Protein 3BTP (pdb70)

Nearest PDB structures (foldseek):
  3btp-assembly1_A  TM=1.003E+00  e=3.698E-84  unclassified
  4blf-assembly1_A  TM=9.423E-01  e=2.309E-45  Agrobacterium tumefaciens
  8d8k-assembly1_O  TM=4.095E-01  e=4.009E+00  Saccharomyces cerevisiae
  1dlp-assembly1_A  TM=2.973E-01  e=8.754E+00  Hyacinthoides hispanica

Sequence (414 aa):
RRTDEYILVRQTGQDKFAGTTKCNLDHLPTKAEFNASCRLYRDGVGNYYPPPLAFERIDLPEQLAAQLLEPREQSKQCFQYKLEVWNRAHAEMGITGTDIFYQTDKNIKLDRNYKLRPEDRYIQTEKYGRREIQKRYEHQFQAGSLLPDILIKTPQNDIHFSYRFAGDAYANKRFEEFERAIKTKYGSDTEIKLKSKSGIMHDSKYLESWERGSADIRFAEFAGENRAQFPAATVNMGRQPMTRDRHVSVDYLLQNLPNSPWTQALKEGKLWDRVQVLARDGNRYMSPSRLEYSDPEHFTQLMDQVGLPVSMGRQSHAFDRQAAVIVADGPNLREVPDLSPEKLSQKDVLIADRNEKGQRTGTYTNVVEYERLMMMKLPSDAAQLLAHHQSNGFTSLDLEMIELENFVLHCPLPE

GO terms:
  GO:0003677 DNA binding (F, TAS)
  GO:0009294 DNA-mediated transformation (P, IDA)
  GO:0005515 protein binding (F, IPI)
  GO:0042802 identical protein binding (F, IPI)

Organism: Agrobacterium fabrum (strain C58 / ATCC 33970) (NCBI:txid176299)

Structure (mmCIF, N/CA/C/O backbone):
data_3BTP
#
_entry.id   3BTP
#
_cell.length_a   51.020
_cell.length_b   96.271
_cell.length_c   112.483
_cell.angle_alpha   90.00
_cell.angle_beta   90.00
_cell.angle_gamma   90.00
#
_symmetry.space_group_name_H-M   'P 21 21 21'
#
loop_
_entity.id
_entity.type
_entity.pdbx_description
1 polymer 'Single-strand DNA-binding protein'
2 polymer 'Protein virE1'
3 non-polymer 'AMMONIUM ION'
4 non-polymer DI(HYDROXYETHYL)ETHER
5 water water
#
loop_
_atom_site.group_PDB
_atom_site.id
_atom_site.type_symbol
_atom_site.label_atom_id
_atom_site.label_alt_id
_atom_site.label_comp_id
_atom_site.label_asym_id
_atom_site.label_entity_id
_atom_site.label_seq_id
_atom_site.pdbx_PDB_ins_code
_atom_site.Cartn_x
_atom_site.Cartn_y
_atom_site.Cartn_z
_atom_site.occupancy
_atom_site.B_iso_or_equiv
_atom_site.auth_seq_id
_atom_site.auth_comp_id
_atom_site.auth_asym_id
_atom_site.auth_atom_id
_atom_site.pdbx_PDB_model_num
ATOM 1 N N . ARG A 1 112 ? 39.061 114.006 31.752 1.00 46.62 112 ARG A N 1
ATOM 2 C CA . ARG A 1 112 ? 40.549 113.873 31.582 1.00 44.47 112 ARG A CA 1
ATOM 3 C C . ARG A 1 112 ? 41.205 112.761 32.422 1.00 42.29 112 ARG A C 1
ATOM 4 O O . ARG A 1 112 ? 40.880 112.559 33.594 1.00 42.07 112 ARG A O 1
ATOM 12 N N . ARG A 1 113 ? 42.096 112.002 31.778 1.00 39.23 113 ARG A N 1
ATOM 13 C CA . ARG A 1 113 ? 42.846 110.955 32.449 1.00 35.08 113 ARG A CA 1
ATOM 14 C C . ARG A 1 113 ? 43.866 111.575 33.351 1.00 32.69 113 ARG A C 1
ATOM 15 O O . ARG A 1 113 ? 44.524 112.555 32.991 1.00 31.71 113 ARG A O 1
ATOM 23 N N . THR A 1 114 ? 44.010 110.983 34.521 1.00 30.62 114 THR A N 1
ATOM 24 C CA . THR A 1 114 ? 45.031 111.382 35.493 1.00 30.38 114 THR A CA 1
ATOM 25 C C . THR A 1 114 ? 46.502 111.090 35.065 1.00 28.46 114 THR A C 1
ATOM 26 O O . THR A 1 114 ? 47.418 111.663 35.603 1.00 27.74 114 THR A O 1
ATOM 30 N N . ASP A 1 115 ? 46.689 110.221 34.076 1.00 27.29 115 ASP A N 1
ATOM 31 C CA . ASP A 1 115 ? 47.982 109.801 33.571 1.00 26.48 115 ASP A CA 1
ATOM 32 C C . ASP A 1 115 ? 48.207 110.197 32.106 1.00 26.04 115 ASP A C 1
ATOM 33 O O . ASP A 1 115 ? 48.982 109.570 31.395 1.00 25.76 115 ASP A O 1
ATOM 38 N N . GLU A 1 116 ? 47.542 111.254 31.659 1.00 26.33 116 GLU A N 1
ATOM 39 C CA . GLU A 1 116 ? 47.578 111.704 30.255 1.00 24.95 116 GLU A CA 1
ATOM 40 C C . GLU A 1 116 ? 48.966 112.295 29.852 1.00 24.03 116 GLU A C 1
ATOM 41 O O . GLU A 1 116 ? 49.254 112.480 28.656 1.00 20.56 116 GLU A O 1
ATOM 47 N N . TYR A 1 117 ? 49.786 112.652 30.875 1.00 23.57 117 TYR A N 1
ATOM 48 C CA . TYR A 1 117 ? 51.205 112.886 30.665 1.00 23.47 117 TYR A CA 1
ATOM 49 C C . TYR A 1 117 ? 52.057 112.422 31.843 1.00 22.63 117 TYR A C 1
ATOM 50 O O . TYR A 1 117 ? 51.563 112.245 32.986 1.00 22.08 117 TYR A O 1
ATOM 59 N N . ILE A 1 118 ? 53.324 112.175 31.514 1.00 21.33 118 ILE A N 1
ATOM 60 C CA . ILE A 1 118 ? 54.368 111.883 32.450 1.00 21.14 118 ILE A CA 1
ATOM 61 C C . ILE A 1 118 ? 55.522 112.889 32.187 1.00 23.30 118 ILE A C 1
ATOM 62 O O . ILE A 1 118 ? 55.892 113.128 31.036 1.00 23.62 118 ILE A O 1
ATOM 67 N N . LEU A 1 119 ? 56.090 113.459 33.254 1.00 24.14 119 LEU A N 1
ATOM 68 C CA . LEU A 1 119 ? 57.260 114.342 33.146 1.00 24.79 119 LEU A CA 1
ATOM 69 C C . LEU A 1 119 ? 58.499 113.568 33.488 1.00 23.67 119 LEU A C 1
ATOM 70 O O . LEU A 1 119 ? 58.596 113.011 34.594 1.00 22.84 119 LEU A O 1
ATOM 75 N N . VAL A 1 120 ? 59.431 113.475 32.540 1.00 23.63 120 VAL A N 1
ATOM 76 C CA . VAL A 1 120 ? 60.658 112.713 32.812 1.00 24.57 120 VAL A CA 1
ATOM 77 C C . VAL A 1 120 ? 61.833 113.658 33.014 1.00 25.99 120 VAL A C 1
ATOM 78 O O . VAL A 1 120 ? 61.971 114.646 32.305 1.00 25.48 120 VAL A O 1
ATOM 82 N N . ARG A 1 121 ? 62.691 113.316 33.968 1.00 28.18 121 ARG A N 1
ATOM 83 C CA . ARG A 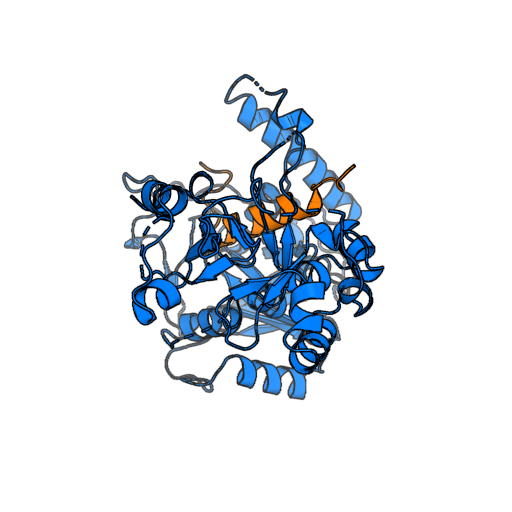1 121 ? 63.913 114.093 34.220 1.00 30.64 121 ARG A CA 1
ATOM 84 C C . ARG A 1 121 ? 65.137 113.220 34.352 1.00 31.20 121 ARG A C 1
ATOM 85 O O . ARG A 1 121 ? 65.041 112.053 34.736 1.00 32.22 121 ARG A O 1
ATOM 93 N N . GLN A 1 122 ? 66.281 113.774 33.976 1.00 33.12 122 GLN A N 1
ATOM 94 C CA . GLN A 1 122 ? 67.589 113.115 34.161 1.00 35.75 122 GLN A CA 1
ATOM 95 C C . GLN A 1 122 ? 68.110 113.332 35.596 1.00 36.52 122 GLN A C 1
ATOM 96 O O . GLN A 1 122 ? 68.151 114.441 36.099 1.00 35.67 122 GLN A O 1
ATOM 102 N N . THR A 1 123 ? 68.505 112.274 36.272 1.00 39.01 123 THR A N 1
ATOM 103 C CA . THR A 1 123 ? 69.014 112.473 37.641 1.00 40.76 123 THR A CA 1
ATOM 104 C C . THR A 1 123 ? 70.382 111.836 37.817 1.00 41.83 123 THR A C 1
ATOM 105 O O . THR A 1 123 ? 70.769 111.571 38.933 1.00 43.55 123 THR A O 1
ATOM 109 N N . GLY A 1 124 ? 71.109 111.545 36.740 1.00 43.24 124 GLY A N 1
ATOM 110 C CA . GLY A 1 124 ? 72.298 110.683 36.867 1.00 44.35 124 GLY A CA 1
ATOM 111 C C . GLY A 1 124 ? 72.854 110.251 35.537 1.00 45.21 124 GLY A C 1
ATOM 112 O O . GLY A 1 124 ? 72.241 110.507 34.525 1.00 46.20 124 GLY A O 1
ATOM 113 N N . GLN A 1 125 ? 74.035 109.632 35.519 1.00 45.64 125 GLN A N 1
ATOM 114 C CA . GLN A 1 125 ? 74.514 108.996 34.303 1.00 45.13 125 GLN A CA 1
ATOM 115 C C . GLN A 1 125 ? 73.554 107.827 34.040 1.00 44.08 125 GLN A C 1
ATOM 116 O O . GLN A 1 125 ? 73.433 106.899 34.850 1.00 43.93 125 GLN A O 1
ATOM 122 N N . ASP A 1 126 ? 72.862 107.896 32.915 1.00 43.37 126 ASP A N 1
ATOM 123 C CA . ASP A 1 126 ? 71.877 106.874 32.546 1.00 42.99 126 ASP A CA 1
ATOM 124 C C . ASP A 1 126 ? 70.796 106.634 33.619 1.00 40.36 126 ASP A C 1
ATOM 125 O O . ASP A 1 126 ? 70.297 105.508 33.766 1.00 39.16 126 ASP A O 1
ATOM 130 N N . LYS A 1 127 ? 70.475 107.679 34.385 1.00 37.72 127 LYS A N 1
ATOM 131 C CA . LYS A 1 127 ? 69.447 107.559 35.418 1.00 37.35 127 LYS A CA 1
ATOM 132 C C . LYS A 1 127 ? 68.363 108.614 35.194 1.00 34.15 127 LYS A C 1
ATOM 133 O O . LYS A 1 127 ? 68.657 109.728 34.842 1.00 32.88 127 LYS A O 1
ATOM 139 N N . PHE A 1 128 ? 67.108 108.218 35.391 1.00 32.35 128 PHE A N 1
ATOM 140 C CA . PHE A 1 128 ? 65.942 109.043 35.087 1.00 30.83 128 PHE A CA 1
ATOM 141 C C . PHE A 1 128 ? 64.907 108.864 36.160 1.00 29.95 128 PHE A C 1
ATOM 142 O O . PHE A 1 128 ? 64.872 107.837 36.817 1.00 28.05 128 PHE A O 1
ATOM 150 N N . ALA A 1 129 ? 64.041 109.864 36.306 1.00 28.99 129 ALA A N 1
ATOM 151 C CA . ALA A 1 129 ? 62.895 109.754 37.179 1.00 28.28 129 ALA A CA 1
ATOM 152 C C . ALA A 1 129 ? 61.704 110.346 36.440 1.00 28.40 129 ALA A C 1
ATOM 153 O O . ALA A 1 129 ? 61.852 111.308 35.679 1.00 26.89 129 ALA A O 1
ATOM 155 N N . GLY A 1 130 ? 60.527 109.766 36.667 1.00 28.40 130 GLY A N 1
ATOM 156 C CA . GLY A 1 130 ? 59.304 110.276 36.025 1.00 27.96 130 GLY A CA 1
ATOM 157 C C . GLY A 1 130 ? 58.278 110.588 37.079 1.00 27.19 130 GLY A C 1
ATOM 158 O O . GLY A 1 130 ? 58.206 109.924 38.082 1.00 25.63 130 GLY A O 1
ATOM 159 N N . THR A 1 131 ? 57.475 111.609 36.840 1.00 27.54 131 THR A N 1
ATOM 160 C CA . THR A 1 131 ? 56.240 111.770 37.608 1.00 27.88 131 THR A CA 1
ATOM 161 C C . THR A 1 131 ? 54.997 111.972 36.758 1.00 26.23 131 THR A C 1
ATOM 162 O O . THR A 1 131 ? 54.959 112.758 35.834 1.00 25.12 131 THR A O 1
ATOM 166 N N . THR A 1 132 ? 54.011 111.149 37.041 1.00 26.17 132 THR A N 1
ATOM 167 C CA . THR A 1 132 ? 52.758 111.235 36.321 1.00 26.93 132 THR A CA 1
ATOM 168 C C . THR A 1 132 ? 52.042 112.516 36.686 1.00 27.38 132 THR A C 1
ATOM 169 O O . THR A 1 132 ? 52.109 112.952 37.852 1.00 28.44 132 THR A O 1
ATOM 173 N N . LYS A 1 133 ? 51.328 113.090 35.740 1.00 27.14 133 LYS A N 1
ATOM 174 C CA . LYS A 1 133 ? 50.603 114.319 35.992 1.00 28.66 133 LYS A CA 1
ATOM 175 C C . LYS A 1 133 ? 49.886 114.355 37.369 1.00 30.86 133 LYS A C 1
ATOM 176 O O . LYS A 1 133 ? 50.085 115.307 38.142 1.00 32.06 133 LYS A O 1
ATOM 182 N N . CYS A 1 134 ? 49.090 113.329 37.689 1.00 31.32 134 CYS A N 1
ATOM 183 C CA . CYS A 1 134 ? 48.301 113.323 38.959 1.00 33.25 134 CYS A CA 1
ATOM 184 C C . CYS A 1 134 ? 49.137 113.256 40.259 1.00 32.81 134 CYS A C 1
ATOM 185 O O . CYS A 1 134 ? 48.566 113.454 41.337 1.00 33.02 134 CYS A O 1
ATOM 188 N N . ASN A 1 135 ? 50.432 112.901 40.165 1.00 31.45 135 ASN A N 1
ATOM 189 C CA . ASN A 1 135 ? 51.341 112.789 41.328 1.00 30.54 135 ASN A CA 1
ATOM 190 C C . ASN A 1 135 ? 52.197 114.045 41.535 1.00 30.31 135 ASN A C 1
ATOM 191 O O . ASN A 1 135 ? 52.903 114.137 42.526 1.00 30.29 135 ASN A O 1
ATOM 196 N N . LEU A 1 136 ? 52.171 114.989 40.599 1.00 29.22 136 LEU A N 1
ATOM 197 C CA . LEU A 1 136 ? 52.959 116.214 40.776 1.00 30.85 136 LEU A CA 1
ATOM 198 C C . LEU A 1 136 ? 52.574 117.005 42.041 1.00 31.65 136 LEU A C 1
ATOM 199 O O . LEU A 1 136 ? 51.422 117.360 42.203 1.00 29.20 136 LEU A O 1
ATOM 204 N N . ASP A 1 137 ? 53.568 117.297 42.899 1.00 33.57 137 ASP A N 1
ATOM 205 C CA . ASP A 1 137 ? 53.312 118.043 44.160 1.00 34.55 137 ASP A CA 1
ATOM 206 C C . ASP A 1 137 ? 53.241 119.543 43.963 1.00 34.58 137 ASP A C 1
ATOM 207 O O . ASP A 1 137 ? 52.994 120.272 44.915 1.00 36.67 137 ASP A O 1
ATOM 212 N N . HIS A 1 138 ? 53.402 120.018 42.732 1.00 32.98 138 HIS A N 1
ATOM 213 C CA . HIS A 1 138 ? 53.413 121.459 42.496 1.00 31.85 138 HIS A CA 1
ATOM 214 C C . HIS A 1 138 ? 53.029 121.649 41.041 1.00 32.78 138 HIS A C 1
ATOM 215 O O . HIS A 1 138 ? 52.988 120.672 40.242 1.00 32.67 138 HIS A O 1
ATOM 222 N N . LEU A 1 139 ? 52.819 122.908 40.697 1.00 32.17 139 LEU A N 1
ATOM 223 C CA . LEU A 1 139 ? 52.432 123.286 39.399 1.00 34.04 139 LEU A CA 1
ATOM 224 C C . LEU A 1 139 ? 53.709 123.662 38.628 1.00 34.08 139 LEU A C 1
ATOM 225 O O . LEU A 1 139 ? 54.289 124.705 38.873 1.00 33.48 139 LEU A O 1
ATOM 230 N N . PRO A 1 140 ? 54.171 122.779 37.686 1.00 33.40 140 PRO A N 1
ATOM 231 C CA . PRO A 1 140 ? 55.518 123.047 37.126 1.00 31.75 140 PRO A CA 1
ATOM 232 C C . PRO A 1 140 ? 55.504 124.361 36.337 1.00 30.20 140 PRO A C 1
ATOM 233 O O . PRO A 1 140 ? 54.493 124.717 35.819 1.00 28.56 140 PRO A O 1
ATOM 237 N N . THR A 1 141 ? 56.608 125.093 36.342 1.00 30.37 141 THR A N 1
ATOM 238 C CA . THR A 1 141 ? 56.726 126.330 35.562 1.00 31.22 141 THR A CA 1
ATOM 239 C C . THR A 1 141 ? 56.992 125.956 34.118 1.00 31.62 141 THR A C 1
ATOM 240 O O . THR A 1 141 ? 57.191 124.754 33.793 1.00 31.11 141 THR A O 1
ATOM 244 N N . LYS A 1 142 ? 57.062 126.969 33.263 1.00 32.66 142 LYS A N 1
ATOM 245 C CA . LYS A 1 142 ? 57.143 126.743 31.814 1.00 34.26 142 LYS A CA 1
ATOM 246 C C . LYS A 1 142 ? 58.522 126.197 31.555 1.00 33.93 142 LYS A C 1
ATOM 247 O O . LYS A 1 142 ? 58.677 125.288 30.718 1.00 34.06 142 LYS A O 1
ATOM 253 N N . ALA A 1 143 ? 59.486 126.654 32.372 1.00 31.95 143 ALA A N 1
ATOM 254 C CA . ALA A 1 143 ? 60.878 126.181 32.313 1.00 30.91 143 ALA A CA 1
ATOM 255 C C . ALA A 1 143 ? 61.009 124.673 32.639 1.00 30.15 143 ALA A C 1
ATOM 256 O O . ALA A 1 143 ? 61.710 123.910 31.951 1.00 28.21 143 ALA A O 1
ATOM 258 N N . GLU A 1 144 ? 60.398 124.285 33.754 1.00 29.10 144 GLU A N 1
ATOM 259 C CA . GLU A 1 144 ? 60.349 122.889 34.123 1.00 28.85 144 GLU A CA 1
ATOM 260 C C . GLU A 1 144 ? 59.691 122.005 33.013 1.00 26.79 144 GLU A C 1
ATOM 261 O O . GLU A 1 144 ? 60.272 121.010 32.556 1.00 27.26 144 GLU A O 1
ATOM 267 N N . PHE A 1 145 ? 58.511 122.405 32.562 1.00 26.11 145 PHE A N 1
ATOM 268 C CA . PHE A 1 145 ? 57.838 121.780 31.383 1.00 25.41 145 PHE A CA 1
ATOM 269 C C . PHE A 1 145 ? 58.770 121.681 30.176 1.00 25.40 145 PHE A C 1
ATOM 270 O O . PHE A 1 145 ? 58.897 120.601 29.591 1.00 26.11 145 PHE A O 1
ATOM 278 N N . ASN A 1 146 ? 59.426 122.783 29.786 1.00 26.31 146 ASN A N 1
ATOM 279 C CA . ASN A 1 146 ? 60.350 122.792 28.645 1.00 24.85 146 ASN A CA 1
ATOM 280 C C . ASN A 1 146 ? 61.689 122.109 28.795 1.00 26.38 146 ASN A C 1
ATOM 281 O O . ASN A 1 146 ? 62.382 121.893 27.778 1.00 27.70 146 ASN A O 1
ATOM 286 N N . ALA A 1 147 ? 62.078 121.774 30.022 1.00 26.38 147 ALA A N 1
ATOM 287 C CA . ALA A 1 147 ? 63.362 121.106 30.344 1.00 26.18 147 ALA A CA 1
ATOM 288 C C . ALA A 1 147 ? 63.186 119.620 30.510 1.00 26.49 147 ALA A C 1
ATOM 289 O O . ALA A 1 147 ? 64.164 118.870 30.429 1.00 26.78 147 ALA A O 1
ATOM 291 N N . SER A 1 148 ? 61.953 119.204 30.845 1.00 26.13 148 SER A N 1
ATOM 292 C CA . SER A 1 148 ? 61.590 117.773 30.944 1.00 25.48 148 SER A CA 1
ATOM 293 C C . SER A 1 148 ? 61.453 117.137 29.567 1.00 25.56 148 SER A C 1
ATOM 294 O O . SER A 1 148 ? 61.114 117.827 28.587 1.00 24.39 148 SER A O 1
ATOM 297 N N . CYS A 1 149 ? 61.661 115.812 29.521 1.00 24.99 149 CYS A N 1
ATOM 298 C CA . CYS A 1 149 ? 61.009 114.988 28.499 1.00 24.93 149 CYS A CA 1
ATOM 299 C C . CYS A 1 149 ? 59.484 114.762 28.825 1.00 24.42 149 CYS A C 1
ATOM 300 O O . CYS A 1 149 ? 59.135 114.037 29.759 1.00 24.97 149 CYS A O 1
ATOM 303 N N . ARG A 1 150 ? 58.588 115.401 28.067 1.00 23.64 150 ARG A N 1
ATOM 304 C CA . ARG A 1 150 ? 57.146 115.256 28.296 1.00 22.08 150 ARG A CA 1
ATOM 305 C C . ARG A 1 150 ? 56.537 114.070 27.498 1.00 21.48 150 ARG A C 1
ATOM 306 O O . ARG A 1 150 ? 56.615 114.016 26.262 1.00 21.31 150 ARG A O 1
ATOM 314 N N . LEU A 1 151 ? 55.916 113.132 28.190 1.00 20.86 151 LEU A N 1
ATOM 315 C CA . LEU A 1 151 ? 55.375 111.955 27.504 1.00 20.40 151 LEU A CA 1
ATOM 316 C C . LEU A 1 151 ? 53.841 112.075 27.488 1.00 20.75 151 LEU A C 1
ATOM 317 O O . LEU A 1 151 ? 53.283 112.270 28.534 1.00 18.82 151 LEU A O 1
ATOM 322 N N . TYR A 1 152 ? 53.204 112.069 26.289 1.00 20.39 152 TYR A N 1
ATOM 323 C CA . TYR A 1 152 ? 51.727 112.198 26.152 1.00 20.32 152 TYR A CA 1
ATOM 324 C C . TYR A 1 152 ? 51.083 110.813 25.880 1.00 19.54 152 TYR A C 1
ATOM 325 O O . TYR A 1 152 ? 51.522 110.113 24.971 1.00 19.01 152 TYR A O 1
ATOM 334 N N . ARG A 1 153 ? 50.084 110.435 26.652 1.00 18.51 153 ARG A N 1
ATOM 335 C CA . ARG A 1 153 ? 49.403 109.145 26.508 1.00 20.11 153 ARG A CA 1
ATOM 336 C C . ARG A 1 153 ? 48.504 109.243 25.255 1.00 21.64 153 ARG A C 1
ATOM 337 O O . ARG A 1 153 ? 47.823 110.247 25.076 1.00 21.73 153 ARG A O 1
ATOM 345 N N . ASP A 1 154 ? 48.541 108.251 24.354 1.00 23.19 154 ASP A N 1
ATOM 346 C CA . ASP A 1 154 ? 47.635 108.233 23.198 1.00 22.86 154 ASP A CA 1
ATOM 347 C C . ASP A 1 154 ? 46.404 107.396 23.551 1.00 23.15 154 ASP A C 1
ATOM 348 O O . ASP A 1 154 ? 46.234 107.040 24.715 1.00 22.19 154 ASP A O 1
ATOM 353 N N . GLY A 1 155 ? 45.583 107.036 22.546 1.00 22.89 155 GLY A N 1
ATOM 354 C CA . GLY A 1 155 ? 44.341 106.333 22.832 1.00 22.74 155 GLY A CA 1
ATOM 355 C C . GLY A 1 155 ? 44.438 104.909 23.346 1.00 23.22 155 GLY A C 1
ATOM 356 O O . GLY A 1 155 ? 43.492 104.420 23.941 1.00 23.38 155 GLY A O 1
ATOM 357 N N . VAL A 1 156 ? 45.571 104.256 23.141 1.00 23.26 156 VAL A N 1
ATOM 358 C CA . VAL A 1 156 ? 45.847 102.904 23.659 1.00 23.79 156 VAL A CA 1
ATOM 359 C C . VAL A 1 156 ? 46.886 102.866 24.814 1.00 24.47 156 VAL A C 1
ATOM 360 O O . VAL A 1 156 ? 47.259 101.785 25.275 1.00 25.42 156 VAL A O 1
ATOM 364 N N . GLY A 1 157 ? 47.367 104.009 25.307 1.00 22.31 157 GLY A N 1
ATOM 365 C CA . GLY A 1 157 ? 48.324 103.930 26.417 1.00 20.94 157 GLY A CA 1
ATOM 366 C C . GLY A 1 157 ? 49.796 103.844 26.008 1.00 20.07 157 GLY A C 1
ATOM 367 O O . GLY A 1 157 ? 50.638 103.544 26.827 1.00 19.37 157 GLY A O 1
ATOM 368 N N . ASN A 1 158 ? 50.082 104.079 24.721 1.00 20.24 158 ASN A N 1
ATOM 369 C CA . ASN A 1 158 ? 51.444 104.426 24.237 1.00 20.15 158 ASN A CA 1
ATOM 370 C C . ASN A 1 158 ? 51.735 105.842 24.684 1.00 19.74 158 ASN A C 1
ATOM 371 O O . ASN A 1 158 ? 50.797 106.650 24.822 1.00 21.11 158 ASN A O 1
ATOM 376 N N . TYR A 1 159 ? 53.006 106.129 24.922 1.00 17.67 159 TYR A N 1
ATOM 377 C CA . TYR A 1 159 ? 53.448 107.451 25.355 1.00 16.11 159 TYR A CA 1
ATOM 378 C C . TYR A 1 159 ? 54.442 108.042 24.332 1.00 17.49 159 TYR A C 1
ATOM 379 O O . TYR A 1 159 ? 55.494 107.444 23.995 1.00 17.22 159 TYR A O 1
ATOM 388 N N . TYR A 1 160 ? 54.107 109.228 23.861 1.00 18.21 160 TYR A N 1
ATOM 389 C CA . TYR A 1 160 ? 54.869 109.936 22.811 1.00 19.13 160 TYR A CA 1
ATOM 390 C C . TYR A 1 160 ? 55.563 111.119 23.403 1.00 19.59 160 TYR A C 1
ATOM 391 O O . TYR A 1 160 ? 54.942 111.889 24.130 1.00 18.69 160 TYR A O 1
ATOM 400 N N . PRO A 1 161 ? 56.858 111.286 23.040 1.00 21.43 161 PRO A N 1
ATOM 401 C CA . PRO A 1 161 ? 57.603 112.500 23.394 1.00 20.85 161 PRO A CA 1
ATOM 402 C C . PRO A 1 161 ? 57.219 113.535 22.372 1.00 20.80 161 PRO A C 1
ATOM 403 O O . PRO A 1 161 ? 56.605 113.177 21.375 1.00 23.11 161 PRO A O 1
ATOM 407 N N . PRO A 1 162 ? 57.557 114.824 22.608 1.00 20.63 162 PRO A N 1
ATOM 408 C CA . PRO A 1 162 ? 56.925 115.957 21.956 1.00 20.18 162 PRO A CA 1
ATOM 409 C C . PRO A 1 162 ? 56.980 116.053 20.424 1.00 19.97 162 PRO A C 1
ATOM 410 O O . PRO A 1 162 ? 55.944 116.331 19.867 1.00 19.34 162 PRO A O 1
ATOM 414 N N . PRO A 1 163 ? 58.196 115.896 19.781 1.00 20.03 163 PRO A N 1
ATOM 415 C CA . PRO A 1 163 ? 58.298 116.068 18.304 1.00 19.73 163 PRO A CA 1
ATOM 416 C C . PRO A 1 163 ? 57.453 115.014 17.587 1.00 19.87 163 PRO A C 1
ATOM 417 O O . PRO A 1 163 ? 56.864 115.311 16.550 1.00 19.69 163 PRO A O 1
ATOM 421 N N . LEU A 1 164 ? 57.332 113.819 18.199 1.00 19.91 164 LEU A N 1
ATOM 422 C CA . LEU A 1 164 ? 56.462 112.755 17.695 1.00 19.01 164 LEU A CA 1
ATOM 423 C C . LEU A 1 164 ? 54.997 112.905 18.038 1.00 19.18 164 LEU A C 1
ATOM 424 O O . LEU A 1 164 ? 54.192 112.619 17.232 1.00 20.84 164 LEU A O 1
ATOM 429 N N . ALA A 1 165 ? 54.647 113.303 19.259 1.00 19.23 165 ALA A N 1
ATOM 430 C CA . ALA A 1 165 ? 53.275 113.614 19.566 1.00 19.52 165 ALA A CA 1
ATOM 431 C C . ALA A 1 165 ? 52.703 114.657 18.637 1.00 18.72 165 ALA A C 1
ATOM 432 O O . ALA A 1 165 ? 51.547 114.555 18.225 1.00 19.31 165 ALA A O 1
ATOM 434 N N . PHE A 1 166 ? 53.490 115.700 18.343 1.00 19.84 166 PHE A N 1
ATOM 435 C CA . PHE A 1 166 ? 53.073 116.754 17.423 1.00 18.97 166 PHE A CA 1
ATOM 436 C C . PHE A 1 166 ? 52.763 116.202 16.016 1.00 21.27 166 PHE A C 1
ATOM 437 O O . PHE A 1 166 ? 51.686 116.445 15.457 1.00 21.78 166 PHE A O 1
ATOM 445 N N . GLU A 1 167 ? 53.716 115.486 15.417 1.00 21.57 167 GLU A N 1
ATOM 446 C CA . GLU A 1 167 ? 53.507 114.949 14.052 1.00 23.77 167 GLU A CA 1
ATOM 447 C C . GLU A 1 167 ? 52.415 113.882 13.999 1.00 24.17 167 GLU A C 1
ATOM 448 O O . GLU A 1 167 ? 51.825 113.649 12.935 1.00 26.78 167 GLU A O 1
ATOM 454 N N . ARG A 1 168 ? 52.142 113.237 15.115 1.00 23.59 168 ARG A N 1
ATOM 455 C CA . ARG A 1 168 ? 51.056 112.246 15.178 1.00 24.71 168 ARG A CA 1
ATOM 456 C C . ARG A 1 168 ? 49.659 112.887 15.058 1.00 24.26 168 ARG A C 1
ATOM 457 O O . ARG A 1 168 ? 48.675 112.200 14.759 1.00 24.11 168 ARG A O 1
ATOM 465 N N . ILE A 1 169 ? 49.550 114.199 15.261 1.00 25.20 169 ILE A N 1
ATOM 466 C CA . ILE A 1 169 ? 48.290 114.868 14.920 1.00 23.79 169 ILE A CA 1
ATOM 467 C C . ILE A 1 169 ? 48.040 114.666 13.424 1.00 25.51 169 ILE A C 1
ATOM 468 O O . ILE A 1 169 ? 48.939 114.885 12.571 1.00 26.18 169 ILE A O 1
ATOM 473 N N . ASP A 1 170 ? 46.873 114.164 13.065 1.00 26.91 170 ASP A N 1
ATOM 474 C CA . ASP A 1 170 ? 46.674 113.863 11.639 1.00 31.26 170 ASP A CA 1
ATOM 475 C C . ASP A 1 170 ? 45.872 114.985 10.964 1.00 31.79 170 ASP A C 1
ATOM 476 O O . ASP A 1 170 ? 45.114 115.681 11.618 1.00 30.49 170 ASP A O 1
ATOM 481 N N . LEU A 1 171 ? 46.090 115.184 9.673 1.00 34.06 171 LEU A N 1
ATOM 482 C CA . LEU A 1 171 ? 45.259 116.165 8.966 1.00 38.01 171 LEU A CA 1
ATOM 483 C C . LEU A 1 171 ? 43.972 115.529 8.442 1.00 38.62 171 LEU A C 1
ATOM 484 O O . LEU A 1 171 ? 44.018 114.486 7.768 1.00 37.70 171 LEU A O 1
ATOM 489 N N . PRO A 1 172 ? 42.845 116.182 8.725 1.00 40.46 172 PRO A N 1
ATOM 490 C CA . PRO A 1 172 ? 41.559 115.902 8.106 1.00 42.39 172 PRO A CA 1
ATOM 491 C C . PRO A 1 172 ? 41.677 115.716 6.605 1.00 43.89 172 PRO A C 1
ATOM 492 O O . PRO A 1 172 ? 42.316 116.530 5.912 1.00 42.99 172 PRO A O 1
ATOM 496 N N . GLU A 1 173 ? 41.147 114.569 6.166 1.00 46.79 173 GLU A N 1
ATOM 497 C CA . GLU A 1 173 ? 40.764 114.252 4.777 1.00 50.07 173 GLU A CA 1
ATOM 498 C C . GLU A 1 173 ? 40.418 115.463 3.873 1.00 49.76 173 GLU A C 1
ATOM 499 O O . GLU A 1 173 ? 40.950 115.584 2.786 1.00 49.28 173 GLU A O 1
ATOM 505 N N . GLN A 1 174 ? 39.539 116.340 4.335 1.00 50.64 174 GLN A N 1
ATOM 506 C CA . GLN A 1 174 ? 39.051 117.416 3.488 1.00 52.62 174 GLN A CA 1
ATOM 507 C C . GLN A 1 174 ? 40.127 118.459 3.301 1.00 51.91 174 GLN A C 1
ATOM 508 O O . GLN A 1 174 ? 40.389 118.904 2.179 1.00 51.46 174 GLN A O 1
ATOM 514 N N . LEU A 1 175 ? 40.748 118.820 4.420 1.00 51.70 175 LEU A N 1
ATOM 515 C CA . LEU A 1 175 ? 41.860 119.759 4.456 1.00 51.30 175 LEU A CA 1
ATOM 516 C C . LEU A 1 175 ? 43.011 119.234 3.617 1.00 51.05 175 LEU A C 1
ATOM 517 O O . LEU A 1 175 ? 43.510 119.946 2.759 1.00 51.13 175 LEU A O 1
ATOM 522 N N . ALA A 1 176 ? 43.411 117.984 3.812 1.00 51.35 176 ALA A N 1
ATOM 523 C CA . ALA A 1 176 ? 44.458 117.435 2.961 1.00 52.48 176 ALA A CA 1
ATOM 524 C C . ALA A 1 176 ? 44.151 117.678 1.456 1.00 53.09 176 ALA A C 1
ATOM 525 O O . ALA A 1 176 ? 44.941 118.320 0.772 1.00 52.54 176 ALA A O 1
ATOM 527 N N . ALA A 1 177 ? 42.987 117.210 0.975 1.00 54.16 177 ALA A N 1
ATOM 528 C CA . ALA A 1 177 ? 42.545 117.326 -0.449 1.00 54.96 177 ALA A CA 1
ATOM 529 C C . ALA A 1 177 ? 42.642 118.756 -1.047 1.00 55.81 177 ALA A C 1
ATOM 530 O O . ALA A 1 177 ? 43.234 118.984 -2.114 1.00 55.81 177 ALA A O 1
ATOM 532 N N . GLN A 1 178 ? 42.059 119.688 -0.311 1.00 56.94 178 GLN A N 1
ATOM 533 C CA . GLN A 1 178 ? 42.072 121.150 -0.521 1.00 58.66 178 GLN A CA 1
ATOM 534 C C . GLN A 1 178 ? 43.449 121.813 -0.284 1.00 58.80 178 GLN A C 1
ATOM 535 O O . GLN A 1 178 ? 43.555 122.604 0.629 1.00 60.16 178 GLN A O 1
ATOM 541 N N . LEU A 1 179 ? 44.500 121.523 -1.055 1.00 59.03 179 LEU A N 1
ATOM 542 C CA . LEU A 1 179 ? 45.877 121.782 -0.524 1.00 59.33 179 LEU A CA 1
ATOM 543 C C . LEU A 1 179 ? 46.966 120.967 -1.253 1.00 58.94 179 LEU A C 1
ATOM 544 O O . LEU A 1 179 ? 46.716 119.852 -1.743 1.00 58.98 179 LEU A O 1
ATOM 549 N N . LEU A 1 182 ? 45.977 122.596 -4.305 1.00 66.73 182 LEU A N 1
ATOM 550 C CA . LEU A 1 182 ? 47.295 121.990 -4.130 1.00 66.93 182 LEU A CA 1
ATOM 551 C C . LEU A 1 182 ? 48.325 123.128 -4.348 1.00 66.55 182 LEU A C 1
ATOM 552 O O . LEU A 1 182 ? 47.916 124.142 -4.947 1.00 66.27 182 LEU A O 1
ATOM 557 N N . GLU A 1 183 ? 49.606 122.982 -3.895 1.00 65.13 183 GLU A N 1
ATOM 558 C CA . GLU A 1 183 ? 50.378 124.175 -3.488 1.00 64.37 183 GLU A CA 1
ATOM 559 C C . GLU A 1 183 ? 51.907 124.549 -3.646 1.00 64.13 183 GLU A C 1
ATOM 560 O O . GLU A 1 183 ? 52.133 125.700 -3.976 1.00 64.64 183 GLU A O 1
ATOM 566 N N . PRO A 1 184 ? 52.951 123.741 -3.244 1.00 63.71 184 PRO A N 1
ATOM 567 C CA . PRO A 1 184 ? 53.260 122.737 -2.221 1.00 63.04 184 PRO A CA 1
ATOM 568 C C . PRO A 1 184 ? 53.732 123.589 -1.034 1.00 62.92 184 PRO A C 1
ATOM 569 O O . PRO A 1 184 ? 53.039 124.581 -0.763 1.00 63.31 184 PRO A O 1
ATOM 573 N N . ARG A 1 185 ? 54.845 123.235 -0.352 1.00 61.88 185 ARG A N 1
ATOM 574 C CA . ARG A 1 185 ? 55.516 124.074 0.700 1.00 60.79 185 ARG A CA 1
ATOM 575 C C . ARG A 1 185 ? 54.684 125.035 1.569 1.00 58.94 185 ARG A C 1
ATOM 576 O O . ARG A 1 185 ? 54.981 125.235 2.782 1.00 58.77 185 ARG A O 1
ATOM 584 N N . GLU A 1 186 ? 53.710 125.698 0.945 1.00 56.23 186 GLU A N 1
ATOM 585 C CA . GLU A 1 186 ? 52.594 126.277 1.685 1.00 54.15 186 GLU A CA 1
ATOM 586 C C . GLU A 1 186 ? 51.828 125.096 2.227 1.00 51.46 186 GLU A C 1
ATOM 587 O O . GLU A 1 186 ? 51.040 125.230 3.126 1.00 50.43 186 GLU A O 1
ATOM 593 N N . GLN A 1 187 ? 52.102 123.945 1.636 1.00 49.50 187 GLN A N 1
ATOM 594 C CA . GLN A 1 187 ? 51.543 122.693 2.028 1.00 48.86 187 GLN A CA 1
ATOM 595 C C . GLN A 1 187 ? 52.032 122.358 3.433 1.00 47.52 187 GLN A C 1
ATOM 596 O O . GLN A 1 187 ? 51.198 122.134 4.319 1.00 47.56 187 GLN A O 1
ATOM 602 N N . SER A 1 188 ? 53.362 122.346 3.599 1.00 44.89 188 SER A N 1
ATOM 603 C CA . SER A 1 188 ? 54.033 122.179 4.866 1.00 44.23 188 SER A CA 1
ATOM 604 C C . SER A 1 188 ? 53.621 123.261 5.850 1.00 43.05 188 SER A C 1
ATOM 605 O O . SER A 1 188 ? 53.260 122.948 6.980 1.00 42.16 188 SER A O 1
ATOM 608 N N . LYS A 1 189 ? 53.673 124.524 5.411 1.00 42.31 189 LYS A N 1
ATOM 609 C CA . LYS A 1 189 ? 53.228 125.649 6.243 1.00 41.02 189 LYS A CA 1
ATOM 610 C C . LYS A 1 189 ? 51.843 125.426 6.851 1.00 39.15 189 LYS A C 1
ATOM 611 O O . LYS A 1 189 ? 51.669 1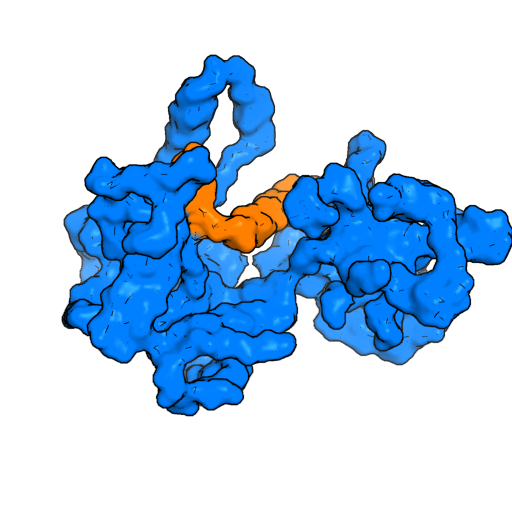25.635 8.040 1.00 39.63 189 LYS A O 1
ATOM 617 N N . GLN A 1 190 ? 50.876 124.993 6.050 1.00 37.78 190 GLN A N 1
ATOM 618 C CA . GLN A 1 190 ? 49.462 124.928 6.487 1.00 37.21 190 GLN A CA 1
ATOM 619 C C . GLN A 1 190 ? 49.204 123.679 7.348 1.00 35.44 190 GLN A C 1
ATOM 620 O O . GLN A 1 190 ? 48.418 123.715 8.311 1.00 34.40 190 GLN A O 1
ATOM 626 N N . CYS A 1 191 ? 49.854 122.583 6.981 1.00 33.76 191 CYS A N 1
ATOM 627 C CA . CYS A 1 191 ? 49.874 121.400 7.837 1.00 34.03 191 CYS A CA 1
ATOM 628 C C . CYS A 1 191 ? 50.396 121.725 9.240 1.00 31.76 191 CYS A C 1
ATOM 629 O O . CYS A 1 191 ? 49.761 121.372 10.227 1.00 30.07 191 CYS A O 1
ATOM 632 N N . PHE A 1 192 ? 51.534 122.424 9.308 1.00 30.96 192 PHE A N 1
ATOM 633 C CA . PHE A 1 192 ? 52.121 122.863 10.582 1.00 31.32 192 PHE A CA 1
ATOM 634 C C . PHE A 1 192 ? 51.171 123.788 11.413 1.00 31.53 192 PHE A C 1
ATOM 635 O O . PHE A 1 192 ? 50.967 123.596 12.642 1.00 30.71 192 PHE A O 1
ATOM 643 N N . GLN A 1 193 ? 50.541 124.737 10.723 1.00 32.01 193 GLN A N 1
ATOM 644 C CA . GLN A 1 193 ? 49.648 125.688 11.363 1.00 34.15 193 GLN A CA 1
ATOM 645 C C . GLN A 1 193 ? 48.448 124.901 11.815 1.00 30.95 193 GLN A C 1
ATOM 646 O O . GLN A 1 193 ? 47.962 125.111 12.916 1.00 31.24 193 GLN A O 1
ATOM 652 N N . TYR A 1 194 ? 47.960 123.982 10.989 1.00 29.96 194 TYR A N 1
ATOM 653 C CA . TYR A 1 194 ? 46.849 123.119 11.466 1.00 29.01 194 TYR A CA 1
ATOM 654 C C . TYR A 1 194 ? 47.200 122.331 12.760 1.00 28.55 194 TYR A C 1
ATOM 655 O O . TYR A 1 194 ? 46.438 122.335 13.745 1.00 29.32 194 TYR A O 1
ATOM 664 N N . LYS A 1 195 ? 48.329 121.600 12.742 1.00 27.52 195 LYS A N 1
ATOM 665 C CA . LYS A 1 195 ? 48.753 120.826 13.951 1.00 26.08 195 LYS A CA 1
ATOM 666 C C . LYS A 1 195 ? 49.082 121.739 15.161 1.00 25.84 195 LYS A C 1
ATOM 667 O O . LYS A 1 195 ? 48.809 121.372 16.305 1.00 26.12 195 LYS A O 1
ATOM 673 N N . LEU A 1 196 ? 49.693 122.910 14.895 1.00 27.23 196 LEU A N 1
ATOM 674 C CA . LEU A 1 196 ? 50.005 123.929 15.945 1.00 27.15 196 LEU A CA 1
ATOM 675 C C . LEU A 1 196 ? 48.763 124.338 16.738 1.00 26.50 196 LEU A C 1
ATOM 676 O O . LEU A 1 196 ? 48.815 124.433 17.976 1.00 26.38 196 LEU A O 1
ATOM 681 N N . GLU A 1 197 ? 47.612 124.477 16.076 1.00 27.26 197 GLU A N 1
ATOM 682 C CA . GLU A 1 197 ? 46.408 124.851 16.834 1.00 28.51 197 GLU A CA 1
ATOM 683 C C . GLU A 1 197 ? 45.828 123.715 17.659 1.00 26.98 197 GLU A C 1
ATOM 684 O O . GLU A 1 197 ? 45.347 123.917 18.716 1.00 27.20 197 GLU A O 1
ATOM 690 N N . VAL A 1 198 ? 45.854 122.497 17.144 1.00 27.38 198 VAL A N 1
ATOM 691 C CA . VAL A 1 198 ? 45.467 121.333 17.928 1.00 26.12 198 VAL A CA 1
ATOM 692 C C . VAL A 1 198 ? 46.405 121.221 19.121 1.00 25.96 198 VAL A C 1
ATOM 693 O O . VAL A 1 198 ? 45.965 121.058 20.248 1.00 26.21 198 VAL A O 1
ATOM 697 N N . TRP A 1 199 ? 47.699 121.337 18.858 1.00 24.23 199 TRP A N 1
ATOM 698 C CA . TRP A 1 199 ? 48.724 121.148 19.881 1.00 23.96 199 TRP A CA 1
ATOM 699 C C . TRP A 1 199 ? 48.554 122.172 21.009 1.00 24.52 199 TRP A C 1
ATOM 700 O O . TRP A 1 199 ? 48.504 121.811 22.188 1.00 25.28 199 TRP A O 1
ATOM 711 N N . ASN A 1 200 ? 48.501 123.456 20.636 1.00 26.18 200 ASN A N 1
ATOM 712 C CA . ASN A 1 200 ? 48.240 124.601 21.562 1.00 28.15 200 ASN A CA 1
ATOM 713 C C . ASN A 1 200 ? 46.975 124.503 22.393 1.00 28.51 200 ASN A C 1
ATOM 714 O O . ASN A 1 200 ? 46.973 124.721 23.630 1.00 30.45 200 ASN A O 1
ATOM 719 N N . ARG A 1 201 ? 45.896 124.135 21.735 1.00 29.88 201 ARG A N 1
ATOM 720 C CA . ARG A 1 201 ? 44.629 123.925 22.452 1.00 30.92 201 ARG A CA 1
ATOM 721 C C . ARG A 1 201 ? 44.720 122.715 23.398 1.00 30.06 201 ARG A C 1
ATOM 722 O O . ARG A 1 201 ? 44.205 122.765 24.502 1.00 31.67 201 ARG A O 1
ATOM 730 N N . ALA A 1 202 ? 45.341 121.628 22.971 1.00 29.01 202 ALA A N 1
ATOM 731 C CA . ALA A 1 202 ? 45.557 120.479 23.867 1.00 28.67 202 ALA A CA 1
ATOM 732 C C . ALA A 1 202 ? 46.442 120.825 25.108 1.00 27.93 202 ALA A C 1
ATOM 733 O O . ALA A 1 202 ? 46.153 120.410 26.204 1.00 28.43 202 ALA A O 1
ATOM 735 N N . HIS A 1 203 ? 47.471 121.629 24.934 1.00 27.62 203 HIS A N 1
ATOM 736 C CA . HIS A 1 203 ? 48.347 121.990 26.036 1.00 28.52 203 HIS A CA 1
ATOM 737 C C . HIS A 1 203 ? 47.642 122.843 27.068 1.00 29.77 203 HIS A C 1
ATOM 738 O O . HIS A 1 203 ? 47.831 122.622 28.283 1.00 29.82 203 HIS A O 1
ATOM 745 N N . ALA A 1 204 ? 46.816 123.775 26.572 1.00 30.53 204 ALA A N 1
ATOM 746 C CA . ALA A 1 204 ? 45.894 124.614 27.398 1.00 31.93 204 ALA A CA 1
ATOM 747 C C . ALA A 1 204 ? 44.919 123.873 28.272 1.00 32.61 204 ALA A C 1
ATOM 748 O O . ALA A 1 204 ? 44.764 124.223 29.446 1.00 33.15 204 ALA A O 1
ATOM 750 N N . GLU A 1 205 ? 44.263 122.868 27.697 1.00 33.48 205 GLU A N 1
ATOM 751 C CA . GLU A 1 205 ? 43.417 121.947 28.430 1.00 34.90 205 GLU A CA 1
ATOM 752 C C . GLU A 1 205 ? 44.169 121.061 29.406 1.00 33.54 205 GLU A C 1
ATOM 753 O O . GLU A 1 205 ? 43.681 120.787 30.483 1.00 35.78 205 GLU A O 1
ATOM 759 N N . MET A 1 206 ? 45.332 120.554 29.038 1.00 32.64 206 MET A N 1
ATOM 760 C CA . MET A 1 206 ? 46.121 119.721 29.969 1.00 30.43 206 MET A CA 1
ATOM 761 C C . MET A 1 206 ? 46.808 120.578 31.079 1.00 31.01 206 MET A C 1
ATOM 762 O O . MET A 1 206 ? 47.322 120.042 32.078 1.00 31.47 206 MET A O 1
ATOM 767 N N . GLY A 1 207 ? 46.832 121.888 30.893 1.00 30.58 207 GLY A N 1
ATOM 768 C CA . GLY A 1 207 ? 47.440 122.783 31.878 1.00 30.77 207 GLY A CA 1
ATOM 769 C C . GLY A 1 207 ? 48.946 122.918 31.765 1.00 31.53 207 GLY A C 1
ATOM 770 O O . GLY A 1 207 ? 49.597 123.368 32.702 1.00 31.34 207 GLY A O 1
ATOM 771 N N . ILE A 1 208 ? 49.503 122.535 30.611 1.00 30.79 208 ILE A N 1
ATOM 772 C CA . ILE A 1 208 ? 50.947 122.587 30.356 1.00 29.69 208 ILE A CA 1
ATOM 773 C C . ILE A 1 208 ? 51.331 123.954 29.783 1.00 30.05 208 ILE A C 1
ATOM 774 O O . ILE A 1 208 ? 50.845 124.336 28.740 1.00 31.77 208 ILE A O 1
ATOM 779 N N . THR A 1 209 ? 52.252 124.671 30.401 1.00 31.06 209 THR A N 1
ATOM 780 C CA . THR A 1 209 ? 52.655 125.983 29.858 1.00 31.11 209 THR A CA 1
ATOM 781 C C . THR A 1 209 ? 53.954 126.008 29.047 1.00 31.14 209 THR A C 1
ATOM 782 O O . THR A 1 209 ? 54.216 126.963 28.331 1.00 32.56 209 THR A O 1
ATOM 786 N N . GLY A 1 210 ? 54.790 124.977 29.175 1.00 30.41 210 GLY A N 1
ATOM 787 C CA . GLY A 1 210 ? 55.941 124.801 28.312 1.00 29.98 210 GLY A CA 1
ATOM 788 C C . GLY A 1 210 ? 55.573 123.813 27.198 1.00 29.23 210 GLY A C 1
ATOM 789 O O . GLY A 1 210 ? 55.414 122.609 27.436 1.00 29.95 210 GLY A O 1
ATOM 790 N N . THR A 1 211 ? 55.410 124.372 26.004 1.00 28.41 211 THR A N 1
ATOM 791 C CA . THR A 1 211 ? 54.790 123.752 24.851 1.00 26.76 211 THR A CA 1
ATOM 792 C C . THR A 1 211 ? 55.749 123.617 23.664 1.00 26.25 211 THR A C 1
ATOM 793 O O . THR A 1 211 ? 55.269 123.385 22.529 1.00 24.80 211 THR A O 1
ATOM 797 N N . ASP A 1 212 ? 57.080 123.688 23.915 1.00 24.32 212 ASP A N 1
ATOM 798 C CA . ASP A 1 212 ? 58.084 123.425 22.856 1.00 24.28 212 ASP A CA 1
ATOM 799 C C . ASP A 1 212 ? 57.891 122.045 22.240 1.00 22.63 212 ASP A C 1
ATOM 800 O O . ASP A 1 212 ? 57.562 121.126 22.912 1.00 20.77 212 ASP A O 1
ATOM 805 N N . ILE A 1 213 ? 58.152 121.945 20.945 1.00 23.85 213 ILE A N 1
ATOM 806 C CA . ILE A 1 213 ? 57.960 120.724 20.158 1.00 23.74 213 ILE A CA 1
ATOM 807 C C . ILE A 1 213 ? 59.252 119.907 20.057 1.00 24.23 213 ILE A C 1
ATOM 808 O O . ILE A 1 213 ? 59.210 118.651 20.147 1.00 23.53 213 ILE A O 1
ATOM 813 N N . PHE A 1 214 ? 60.393 120.617 19.946 1.00 22.83 214 PHE A N 1
ATOM 814 C CA . PHE A 1 214 ? 61.752 120.014 19.926 1.00 22.56 214 PHE A CA 1
ATOM 815 C C . PHE A 1 214 ? 62.001 119.206 18.682 1.00 22.41 214 PHE A C 1
ATOM 816 O O . PHE A 1 214 ? 62.709 118.170 18.702 1.00 22.41 214 PHE A O 1
ATOM 824 N N . TYR A 1 215 ? 61.482 119.712 17.578 1.00 23.76 215 TYR A N 1
ATOM 825 C CA . TYR A 1 215 ? 61.670 119.090 16.280 1.00 26.24 215 TYR A CA 1
ATOM 826 C C . TYR A 1 215 ? 63.019 119.469 15.624 1.00 28.14 215 TYR A C 1
ATOM 827 O O . TYR A 1 215 ? 63.391 118.867 14.596 1.00 28.61 215 TYR A O 1
ATOM 836 N N . GLN A 1 216 ? 63.710 120.474 16.176 1.00 28.87 216 GLN A N 1
ATOM 837 C CA . GLN A 1 216 ? 65.006 120.989 15.615 1.00 30.17 216 GLN A CA 1
ATOM 838 C C . GLN A 1 216 ? 66.055 119.913 15.560 1.00 28.81 216 GLN A C 1
ATOM 839 O O . GLN A 1 216 ? 66.289 119.230 16.557 1.00 28.09 216 GLN A O 1
ATOM 845 N N . THR A 1 217 ? 66.660 119.755 14.380 1.00 30.00 217 THR A N 1
ATOM 846 C CA . THR A 1 217 ? 67.705 118.728 14.151 1.00 31.38 217 THR A CA 1
ATOM 847 C C . THR A 1 217 ? 69.078 119.261 14.610 1.00 31.95 217 THR A C 1
ATOM 848 O O . THR A 1 217 ? 69.277 120.468 14.737 1.00 31.67 217 THR A O 1
ATOM 852 N N . ASP A 1 218 ? 69.972 118.340 14.900 1.00 32.46 218 ASP A N 1
ATOM 853 C CA . ASP A 1 218 ? 71.328 118.622 15.241 1.00 35.29 218 ASP A CA 1
ATOM 854 C C . ASP A 1 218 ? 72.085 118.980 13.939 1.00 36.52 218 ASP A C 1
ATOM 855 O O . ASP A 1 218 ? 72.327 118.122 13.076 1.00 34.95 218 ASP A O 1
ATOM 860 N N . LYS A 1 219 ? 72.487 120.241 13.822 1.00 39.37 219 LYS A N 1
ATOM 861 C CA . LYS A 1 219 ? 72.965 120.706 12.537 1.00 41.59 219 LYS A CA 1
ATOM 862 C C . LYS A 1 219 ? 74.472 120.421 12.271 1.00 41.50 219 LYS A C 1
ATOM 863 O O . LYS A 1 219 ? 74.925 120.489 11.120 1.00 41.16 219 LYS A O 1
ATOM 869 N N . ASN A 1 220 ? 75.185 120.009 13.324 1.00 41.86 220 ASN A N 1
ATOM 870 C CA . ASN A 1 220 ? 76.505 119.374 13.192 1.00 43.33 220 ASN A CA 1
ATOM 871 C C . ASN A 1 220 ? 76.521 117.994 12.519 1.00 44.43 220 ASN A C 1
ATOM 872 O O . ASN A 1 220 ? 77.578 117.504 12.116 1.00 45.33 220 ASN A O 1
ATOM 877 N N . ILE A 1 221 ? 75.351 117.354 12.410 1.00 44.98 221 ILE A N 1
ATOM 878 C CA . ILE A 1 221 ? 75.250 116.011 11.843 1.00 44.42 221 ILE A CA 1
ATOM 879 C C . ILE A 1 221 ? 74.774 116.046 10.368 1.00 43.92 221 ILE A C 1
ATOM 880 O O . ILE A 1 221 ? 73.716 116.567 10.053 1.00 43.71 221 ILE A O 1
ATOM 885 N N . LYS A 1 222 ? 75.561 115.441 9.487 1.00 43.17 222 LYS A N 1
ATOM 886 C CA . LYS A 1 222 ? 75.226 115.358 8.077 1.00 42.96 222 LYS A CA 1
ATOM 887 C C . LYS A 1 222 ? 74.709 113.986 7.688 1.00 43.20 222 LYS A C 1
ATOM 888 O O . LYS A 1 222 ? 75.216 112.955 8.160 1.00 42.32 222 LYS A O 1
ATOM 894 N N . LEU A 1 223 ? 73.684 113.981 6.848 1.00 44.21 223 LEU A N 1
ATOM 895 C CA . LEU A 1 223 ? 73.028 112.756 6.434 1.00 47.48 223 LEU A CA 1
ATOM 896 C C . LEU A 1 223 ? 73.803 112.018 5.336 1.00 49.50 223 LEU A C 1
ATOM 897 O O . LEU A 1 223 ? 74.554 112.646 4.591 1.00 49.17 223 LEU A O 1
ATOM 902 N N . ASP A 1 224 ? 73.594 110.700 5.233 1.00 52.11 224 ASP A N 1
ATOM 903 C CA . ASP A 1 224 ? 74.028 109.963 4.038 1.00 55.75 224 ASP A CA 1
ATOM 904 C C . ASP A 1 224 ? 73.045 110.161 2.846 1.00 57.02 224 ASP A C 1
ATOM 905 O O . ASP A 1 224 ? 71.952 110.732 3.002 1.00 56.42 224 ASP A O 1
ATOM 910 N N . ARG A 1 225 ? 73.437 109.657 1.669 1.00 58.98 225 ARG A N 1
ATOM 911 C CA . ARG A 1 225 ? 72.758 109.988 0.392 1.00 60.55 225 ARG A CA 1
ATOM 912 C C . ARG A 1 225 ? 71.313 109.503 0.320 1.00 60.45 225 ARG A C 1
ATOM 913 O O . ARG A 1 225 ? 70.532 110.022 -0.466 1.00 61.20 225 ARG A O 1
ATOM 921 N N . ASN A 1 226 ? 70.977 108.519 1.158 1.00 60.45 226 ASN A N 1
ATOM 922 C CA . ASN A 1 226 ? 69.629 107.990 1.333 1.00 60.33 226 ASN A CA 1
ATOM 923 C C . ASN A 1 226 ? 68.820 108.958 2.227 1.00 59.64 226 ASN A C 1
ATOM 924 O O . ASN A 1 226 ? 67.697 108.646 2.646 1.00 59.71 226 ASN A O 1
ATOM 929 N N . TYR A 1 227 ? 69.405 110.129 2.518 1.00 58.61 227 TYR A N 1
ATOM 930 C CA . TYR A 1 227 ? 68.891 111.110 3.508 1.00 56.67 227 TYR A CA 1
ATOM 931 C C . TYR A 1 227 ? 68.635 110.505 4.892 1.00 54.57 227 TYR A C 1
ATOM 932 O O . TYR A 1 227 ? 67.647 110.831 5.551 1.00 54.57 227 TYR A O 1
ATOM 941 N N . LYS A 1 228 ? 69.512 109.592 5.315 1.00 51.64 228 LYS A N 1
ATOM 942 C CA . LYS A 1 228 ? 69.405 109.028 6.670 1.00 49.83 228 LYS A CA 1
ATOM 943 C C . LYS A 1 228 ? 70.693 109.197 7.452 1.00 45.94 228 LYS A C 1
ATOM 944 O O . LYS A 1 228 ? 71.729 109.591 6.910 1.00 45.16 228 LYS A O 1
ATOM 950 N N . LEU A 1 229 ? 70.609 108.904 8.738 1.00 42.17 229 LEU A N 1
ATOM 951 C CA . LEU A 1 229 ? 71.783 108.897 9.577 1.00 39.84 229 LEU A CA 1
ATOM 952 C C . LEU A 1 229 ? 72.858 107.911 9.088 1.00 39.95 229 LEU A C 1
ATOM 953 O O . LEU A 1 229 ? 72.532 106.805 8.691 1.00 40.65 229 LEU A O 1
ATOM 958 N N . ARG A 1 230 ? 74.123 108.332 9.056 1.00 39.30 230 ARG A N 1
ATOM 959 C CA . ARG A 1 230 ? 75.258 107.382 8.946 1.00 39.58 230 ARG A CA 1
ATOM 960 C C . ARG A 1 230 ? 75.195 106.402 10.133 1.00 37.54 230 ARG A C 1
ATOM 961 O O . ARG A 1 230 ? 74.717 106.756 11.191 1.00 35.53 230 ARG A O 1
ATOM 969 N N . PRO A 1 231 ? 75.688 105.162 9.945 1.00 37.39 231 PRO A N 1
ATOM 970 C CA . PRO A 1 231 ? 75.708 104.225 11.058 1.00 37.26 231 PRO A CA 1
ATOM 971 C C . PRO A 1 231 ? 76.485 104.749 12.264 1.00 37.62 231 PRO A C 1
ATOM 972 O O . PRO A 1 231 ? 76.092 104.484 13.385 1.00 38.11 231 PRO A O 1
ATOM 976 N N . GLU A 1 232 ? 77.547 105.516 12.052 1.00 36.69 232 GLU A N 1
ATOM 977 C CA . GLU A 1 232 ? 78.212 106.082 13.200 1.00 37.69 232 GLU A CA 1
ATOM 978 C C . GLU A 1 232 ? 77.440 107.151 13.932 1.00 37.61 232 GLU A C 1
ATOM 979 O O . GLU A 1 232 ? 77.912 107.566 14.992 1.00 38.40 232 GLU A O 1
ATOM 985 N N . ASP A 1 233 ? 76.320 107.646 13.390 1.00 36.62 233 ASP A N 1
ATOM 986 C CA . ASP A 1 233 ? 75.592 108.731 14.066 1.00 35.68 233 ASP A CA 1
ATOM 987 C C . ASP A 1 233 ? 74.281 108.271 14.654 1.00 35.94 233 ASP A C 1
ATOM 988 O O . ASP A 1 233 ? 73.529 109.081 15.187 1.00 37.21 233 ASP A O 1
ATOM 993 N N . ARG A 1 234 ? 73.978 106.993 14.534 1.00 35.32 234 ARG A N 1
ATOM 994 C CA . ARG A 1 234 ? 72.680 106.473 14.949 1.00 36.55 234 ARG A CA 1
ATOM 995 C C . ARG A 1 234 ? 72.644 105.702 16.230 1.00 34.63 234 ARG A C 1
ATOM 996 O O . ARG A 1 234 ? 71.712 104.956 16.413 1.00 35.53 234 ARG A O 1
ATOM 1004 N N . TYR A 1 235 ? 73.619 105.898 17.115 1.00 34.67 235 TYR A N 1
ATOM 1005 C CA . TYR A 1 235 ? 73.657 105.235 18.450 1.00 34.74 235 TYR A CA 1
ATOM 1006 C C . TYR A 1 235 ? 73.827 106.185 19.597 1.00 36.93 235 TYR A C 1
ATOM 1007 O O . TYR A 1 235 ? 74.425 107.255 19.457 1.00 38.77 235 TYR A O 1
ATOM 1016 N N . ILE A 1 236 ? 73.210 105.849 20.721 1.00 38.39 236 ILE A N 1
ATOM 1017 C CA . ILE A 1 236 ? 73.539 106.503 21.964 1.00 39.44 236 ILE A CA 1
ATOM 1018 C C . ILE A 1 236 ? 74.278 105.445 22.773 1.00 39.52 236 ILE A C 1
ATOM 1019 O O . ILE A 1 236 ? 73.908 104.292 22.738 1.00 40.36 236 ILE A O 1
ATOM 1024 N N . GLN A 1 237 ? 75.329 105.858 23.465 1.00 40.14 237 GLN A N 1
ATOM 1025 C CA . GLN A 1 237 ? 76.109 105.015 24.359 1.00 39.74 237 GLN A CA 1
ATOM 1026 C C . GLN A 1 237 ? 75.653 105.223 25.792 1.00 39.10 237 GLN A C 1
ATOM 1027 O O . GLN A 1 237 ? 75.596 106.353 26.299 1.00 37.89 237 GLN A O 1
ATOM 1033 N N . THR A 1 238 ? 75.274 104.131 26.433 1.00 38.51 238 THR A N 1
ATOM 1034 C CA . THR A 1 238 ? 75.110 104.176 27.857 1.00 39.36 238 THR A CA 1
ATOM 1035 C C . THR A 1 238 ? 76.473 103.829 28.522 1.00 39.66 238 THR A C 1
ATOM 1036 O O . THR A 1 238 ? 77.340 103.110 27.950 1.00 38.92 238 THR A O 1
ATOM 1040 N N . GLU A 1 239 ? 76.632 104.289 29.755 1.00 40.66 239 GLU A N 1
ATOM 1041 C CA . GLU A 1 239 ? 77.839 103.941 30.502 1.00 42.37 239 GLU A CA 1
ATOM 1042 C C . GLU A 1 239 ? 77.994 102.453 30.795 1.00 42.12 239 GLU A C 1
ATOM 1043 O O . GLU A 1 239 ? 79.103 101.923 30.658 1.00 42.74 239 GLU A O 1
ATOM 1049 N N . LYS A 1 240 ? 76.901 101.811 31.223 1.00 41.69 240 LYS A N 1
ATOM 1050 C CA . LYS A 1 240 ? 76.908 100.437 31.736 1.00 41.77 240 LYS A CA 1
ATOM 1051 C C . LYS A 1 240 ? 76.122 99.450 30.885 1.00 40.00 240 LYS A C 1
ATOM 1052 O O . LYS A 1 240 ? 76.326 98.255 31.064 1.00 39.99 240 LYS A O 1
ATOM 1058 N N . TYR A 1 241 ? 75.233 99.919 29.983 1.00 37.43 241 TYR A N 1
ATOM 1059 C CA . TYR A 1 241 ? 74.225 99.047 29.397 1.00 36.17 241 TYR A CA 1
ATOM 1060 C C . TYR A 1 241 ? 74.326 98.725 27.936 1.00 35.60 241 TYR A C 1
ATOM 1061 O O . TYR A 1 241 ? 73.460 98.005 27.397 1.00 34.96 241 TYR A O 1
ATOM 1070 N N . GLY A 1 242 ? 75.410 99.169 27.313 1.00 34.26 242 GLY A N 1
ATOM 1071 C CA . GLY A 1 242 ? 75.585 98.974 25.879 1.00 33.85 242 GLY A CA 1
ATOM 1072 C C . GLY A 1 242 ? 75.063 100.194 25.095 1.00 33.48 242 GLY A C 1
ATOM 1073 O O . GLY A 1 242 ? 74.701 101.219 25.654 1.00 33.41 242 GLY A O 1
ATOM 1074 N N . ARG A 1 243 ? 75.063 100.092 23.788 1.00 32.90 243 ARG A N 1
ATOM 1075 C CA . ARG A 1 243 ? 74.542 101.160 22.902 1.00 31.84 243 ARG A CA 1
ATOM 1076 C C . ARG A 1 243 ? 73.056 100.999 22.599 1.00 30.50 243 ARG A C 1
ATOM 1077 O O . ARG A 1 243 ? 72.528 99.893 22.633 1.00 30.56 243 ARG A O 1
ATOM 1085 N N . ARG A 1 244 ? 72.399 102.078 22.204 1.00 28.69 244 ARG A N 1
ATOM 1086 C CA . ARG A 1 244 ? 71.063 101.935 21.675 1.00 27.38 244 ARG A CA 1
ATOM 1087 C C . ARG A 1 244 ? 70.857 102.707 20.375 1.00 26.10 244 ARG A C 1
ATOM 1088 O O . ARG A 1 244 ? 71.177 103.904 20.268 1.00 26.84 244 ARG A O 1
ATOM 1096 N N . GLU A 1 245 ? 70.261 102.043 19.401 1.00 26.50 245 GLU A N 1
ATOM 1097 C CA . GLU A 1 245 ? 70.002 102.685 18.114 1.00 27.41 245 GLU A CA 1
ATOM 1098 C C . GLU A 1 245 ? 68.847 103.730 18.178 1.00 26.90 245 GLU A C 1
ATOM 1099 O O . GLU A 1 245 ? 67.849 103.503 18.838 1.00 26.17 245 GLU A O 1
ATOM 1105 N N . ILE A 1 246 ? 68.997 104.870 17.493 1.00 26.41 246 ILE A N 1
ATOM 1106 C CA . ILE A 1 246 ? 67.900 105.862 17.401 1.00 27.08 246 ILE A CA 1
ATOM 1107 C C . ILE A 1 246 ? 67.636 106.156 15.935 1.00 25.62 246 ILE A C 1
ATOM 1108 O O . ILE A 1 246 ? 68.461 105.822 15.075 1.00 27.03 246 ILE A O 1
ATOM 1113 N N . GLN A 1 247 ? 66.504 106.815 15.686 1.00 24.49 247 GLN A N 1
ATOM 1114 C CA . GLN A 1 247 ? 65.960 107.157 14.394 1.00 22.94 247 GLN A CA 1
ATOM 1115 C C . GLN A 1 247 ? 66.441 108.539 13.846 1.00 22.17 247 GLN A C 1
ATOM 1116 O O . GLN A 1 247 ? 66.616 108.731 12.627 1.00 22.15 247 GLN A O 1
ATOM 1122 N N . LYS A 1 248 ? 66.701 109.487 14.742 1.00 20.67 248 LYS A N 1
ATOM 1123 C CA . LYS A 1 248 ? 66.869 110.866 14.355 1.00 20.55 248 LYS A CA 1
ATOM 1124 C C . LYS A 1 248 ? 67.657 111.568 15.428 1.00 21.90 248 LYS A C 1
ATOM 1125 O O . LYS A 1 248 ? 67.448 111.266 16.639 1.00 21.76 248 LYS A O 1
ATOM 1131 N N . ARG A 1 249 ? 68.526 112.497 14.981 1.00 21.91 249 ARG A N 1
ATOM 1132 C CA . ARG A 1 249 ? 69.353 113.376 15.833 1.00 24.97 249 ARG A CA 1
ATOM 1133 C C . ARG A 1 249 ? 68.751 114.731 16.042 1.00 24.46 249 ARG A C 1
ATOM 1134 O O . ARG A 1 249 ? 68.649 115.518 15.120 1.00 25.42 249 ARG A O 1
ATOM 1142 N N . TYR A 1 250 ? 68.366 114.979 17.279 1.00 24.56 250 TYR A N 1
ATOM 1143 C CA . TYR A 1 250 ? 67.648 116.181 17.639 1.00 26.16 250 TYR A CA 1
ATOM 1144 C C . TYR A 1 250 ? 68.636 117.112 18.308 1.00 26.45 250 TYR A C 1
ATOM 1145 O O . TYR A 1 250 ? 69.509 116.641 19.026 1.00 28.23 250 TYR A O 1
ATOM 1154 N N . GLU A 1 251 ? 68.481 118.423 18.091 1.00 28.06 251 GLU A N 1
ATOM 1155 C CA . GLU A 1 251 ? 69.250 119.424 18.801 1.00 28.40 251 GLU A CA 1
ATOM 1156 C C . GLU A 1 251 ? 69.067 119.322 20.337 1.00 28.61 251 GLU A C 1
ATOM 1157 O O . GLU A 1 251 ? 70.003 119.535 21.072 1.00 29.62 251 GLU A O 1
ATOM 1163 N N . HIS A 1 252 ? 67.854 119.051 20.816 1.00 28.15 252 HIS A N 1
ATOM 1164 C CA . HIS A 1 252 ? 67.560 118.857 22.253 1.00 27.02 252 HIS A CA 1
ATOM 1165 C C . HIS A 1 252 ? 67.200 117.398 22.483 1.00 26.09 252 HIS A C 1
ATOM 1166 O O . HIS A 1 252 ? 65.997 116.991 22.429 1.00 26.96 252 HIS A O 1
ATOM 1173 N N . GLN A 1 253 ? 68.225 116.594 22.679 1.00 24.28 253 GLN A N 1
ATOM 1174 C CA . GLN A 1 253 ? 68.075 115.165 22.702 1.00 25.51 253 GLN A CA 1
ATOM 1175 C C . GLN A 1 253 ? 67.226 114.647 23.844 1.00 24.62 253 GLN A C 1
ATOM 1176 O O . GLN A 1 253 ? 66.438 113.768 23.628 1.00 24.93 253 GLN A O 1
ATOM 1182 N N . PHE A 1 254 ? 67.411 115.145 25.051 1.00 23.37 254 PHE A N 1
ATOM 1183 C CA . PHE A 1 254 ? 66.660 114.626 26.185 1.00 22.56 254 PHE A CA 1
ATOM 1184 C C . PHE A 1 254 ? 65.160 114.955 26.019 1.00 22.62 254 PHE A C 1
ATOM 1185 O O . PHE A 1 254 ? 64.338 114.073 26.104 1.00 23.49 254 PHE A O 1
ATOM 1193 N N . GLN A 1 255 ? 64.839 116.215 25.749 1.00 23.00 255 GLN A N 1
ATOM 1194 C CA . GLN A 1 255 ? 63.498 116.699 25.591 1.00 23.41 255 GLN A CA 1
ATOM 1195 C C . GLN A 1 255 ? 62.758 116.105 24.438 1.00 24.23 255 GLN A C 1
ATOM 1196 O O . GLN A 1 255 ? 61.543 116.002 24.521 1.00 25.15 255 GLN A O 1
ATOM 1202 N N . ALA A 1 256 ? 63.471 115.793 23.338 1.00 24.22 256 ALA A N 1
ATOM 1203 C CA . ALA A 1 256 ? 62.900 115.117 22.179 1.00 23.66 256 ALA A CA 1
ATOM 1204 C C . ALA A 1 256 ? 62.568 113.659 22.435 1.00 23.69 256 ALA A C 1
ATOM 1205 O O . ALA A 1 256 ? 61.885 113.061 21.637 1.00 24.04 256 ALA A O 1
ATOM 1207 N N . GLY A 1 257 ? 63.023 113.082 23.542 1.00 25.82 257 GLY A N 1
ATOM 1208 C CA . GLY A 1 257 ? 62.691 111.664 23.861 1.00 27.54 257 GLY A CA 1
ATOM 1209 C C . GLY A 1 257 ? 63.777 110.697 23.405 1.00 30.49 257 GLY A C 1
ATOM 1210 O O . GLY A 1 257 ? 63.681 109.464 23.598 1.00 30.11 257 GLY A O 1
ATOM 1211 N N . SER A 1 258 ? 64.860 111.254 22.841 1.00 31.92 258 SER A N 1
ATOM 1212 C CA . SER A 1 258 ? 65.905 110.419 22.293 1.00 33.12 258 SER A CA 1
ATOM 1213 C C . SER A 1 258 ? 66.980 109.971 23.269 1.00 34.47 258 SER A C 1
ATOM 1214 O O . SER A 1 258 ? 68.078 109.657 22.836 1.00 36.83 258 SER A O 1
ATOM 1217 N N . LEU A 1 259 ? 66.642 109.877 24.565 1.00 33.97 259 LEU A N 1
ATOM 1218 C CA . LEU A 1 259 ? 67.560 109.482 25.609 1.00 34.10 259 LEU A CA 1
ATOM 1219 C C . LEU A 1 259 ? 66.944 108.691 26.739 1.00 34.33 259 LEU A C 1
ATOM 1220 O O . LEU A 1 259 ? 67.520 108.693 27.819 1.00 38.00 259 LEU A O 1
ATOM 1225 N N . LEU A 1 260 ? 65.852 107.970 26.535 1.00 32.30 260 LEU A N 1
ATOM 1226 C CA . LEU A 1 260 ? 65.118 107.353 27.627 1.00 30.54 260 LEU A CA 1
ATOM 1227 C C . LEU A 1 260 ? 65.549 105.921 27.739 1.00 29.43 260 LEU A C 1
ATOM 1228 O O . LEU A 1 260 ? 66.138 105.378 26.805 1.00 30.26 260 LEU A O 1
ATOM 1233 N N . PRO A 1 261 ? 65.215 105.278 28.856 1.00 28.47 261 PRO A N 1
ATOM 1234 C CA . PRO A 1 261 ? 65.512 103.841 29.010 1.00 27.41 261 PRO A CA 1
ATOM 1235 C C . PRO A 1 261 ? 64.543 102.973 28.199 1.00 25.94 261 PRO A C 1
ATOM 1236 O O . PRO A 1 261 ? 63.590 103.489 27.581 1.00 27.17 261 PRO A O 1
ATOM 1240 N N . ASP A 1 262 ? 64.838 101.686 28.173 1.00 23.32 262 ASP A N 1
ATOM 1241 C CA . ASP A 1 262 ? 64.186 100.711 27.375 1.00 21.61 262 ASP A CA 1
ATOM 1242 C C . ASP A 1 262 ? 62.726 100.526 27.884 1.00 22.09 262 ASP A C 1
ATOM 1243 O O . ASP A 1 262 ? 61.796 100.318 27.093 1.00 21.91 262 ASP A O 1
ATOM 1248 N N . ILE A 1 263 ? 62.554 100.541 29.210 1.00 21.99 263 ILE A N 1
ATOM 1249 C CA . ILE A 1 263 ? 61.366 99.990 29.866 1.00 21.45 263 ILE A CA 1
ATOM 1250 C C . ILE A 1 263 ? 60.854 101.073 30.772 1.00 22.14 263 ILE A C 1
ATOM 1251 O O . ILE A 1 263 ? 61.598 101.664 31.515 1.00 22.47 263 ILE A O 1
ATOM 1256 N N . LEU A 1 264 ? 59.563 101.342 30.679 1.00 22.95 264 LEU A N 1
ATOM 1257 C CA . LEU A 1 264 ? 58.825 102.179 31.653 1.00 22.20 264 LEU A CA 1
ATOM 1258 C C . LEU A 1 264 ? 57.707 101.362 32.319 1.00 22.73 264 LEU A C 1
ATOM 1259 O O . LEU A 1 264 ? 56.820 100.867 31.654 1.00 22.87 264 LEU A O 1
ATOM 1264 N N . ILE A 1 265 ? 57.706 101.279 33.647 1.00 24.64 265 ILE A N 1
ATOM 1265 C CA . ILE A 1 265 ? 56.672 100.581 34.391 1.00 25.18 265 ILE A CA 1
ATOM 1266 C C . ILE A 1 265 ? 55.827 101.666 35.041 1.00 26.08 265 ILE A C 1
ATOM 1267 O O . ILE A 1 265 ? 56.337 102.562 35.669 1.00 26.70 265 ILE A O 1
ATOM 1272 N N . LYS A 1 266 ? 54.521 101.591 34.918 1.00 26.78 266 LYS A N 1
ATOM 1273 C CA . LYS A 1 266 ? 53.685 102.574 35.569 1.00 26.36 266 LYS A CA 1
ATOM 1274 C C . LYS A 1 266 ? 52.733 101.800 36.484 1.00 28.02 266 LYS A C 1
ATOM 1275 O O . LYS A 1 266 ? 51.826 101.134 35.981 1.00 28.80 266 LYS A O 1
ATOM 1281 N N . THR A 1 267 ? 52.929 101.897 37.807 1.00 28.20 267 THR A N 1
ATOM 1282 C CA . THR A 1 267 ? 52.162 101.069 38.764 1.00 28.19 267 THR A CA 1
ATOM 1283 C C . THR A 1 267 ? 50.707 101.558 38.852 1.00 29.15 267 THR A C 1
ATOM 1284 O O . THR A 1 267 ? 50.395 102.664 38.391 1.00 28.65 267 THR A O 1
ATOM 1288 N N . PRO A 1 268 ? 49.808 100.763 39.491 1.00 29.98 268 PRO A N 1
ATOM 1289 C CA . PRO A 1 268 ? 48.432 101.208 39.707 1.00 29.49 268 PRO A CA 1
ATOM 1290 C C . PRO A 1 268 ? 48.293 102.547 40.462 1.00 30.48 268 PRO A C 1
ATOM 1291 O O . PRO A 1 268 ? 47.251 103.236 40.324 1.00 28.92 268 PRO A O 1
ATOM 1295 N N . GLN A 1 269 ? 49.315 102.906 41.253 1.00 30.01 269 GLN A N 1
ATOM 1296 C CA . GLN A 1 269 ? 49.371 104.268 41.889 1.00 31.24 269 GLN A CA 1
ATOM 1297 C C . GLN A 1 269 ? 49.957 105.383 40.979 1.00 30.89 269 GLN A C 1
ATOM 1298 O O . GLN A 1 269 ? 50.033 106.550 41.409 1.00 31.27 269 GLN A O 1
ATOM 1304 N N . ASN A 1 270 ? 50.405 105.018 39.758 1.00 29.41 270 ASN A N 1
ATOM 1305 C CA . ASN A 1 270 ? 50.844 105.961 38.722 1.00 28.09 270 ASN A CA 1
ATOM 1306 C C . ASN A 1 270 ? 52.267 106.414 38.975 1.00 27.65 270 ASN A C 1
ATOM 1307 O O . ASN A 1 270 ? 52.711 107.456 38.503 1.00 26.97 270 ASN A O 1
ATOM 1312 N N . ASP A 1 271 ? 52.967 105.616 39.761 1.00 27.34 271 ASP A N 1
ATOM 1313 C CA . ASP A 1 271 ? 54.375 105.744 40.028 1.00 28.92 271 ASP A CA 1
ATOM 1314 C C . ASP A 1 271 ? 55.127 105.103 38.841 1.00 28.46 271 ASP A C 1
ATOM 1315 O O . ASP A 1 271 ? 54.749 104.032 38.365 1.00 28.81 271 ASP A O 1
ATOM 1320 N N . ILE A 1 272 ? 56.233 105.713 38.458 1.00 27.75 272 ILE A N 1
ATOM 1321 C CA . ILE A 1 272 ? 57.005 105.356 37.304 1.00 27.58 272 ILE A CA 1
ATOM 1322 C C . ILE A 1 272 ? 58.296 104.705 37.758 1.00 29.95 272 ILE A C 1
ATOM 1323 O O . ILE A 1 272 ? 59.014 105.261 38.624 1.00 29.68 272 ILE A O 1
ATOM 1328 N N . HIS A 1 273 ? 58.606 103.517 37.204 1.00 31.31 273 HIS A N 1
ATOM 1329 C CA . HIS A 1 273 ? 59.944 102.948 37.370 1.00 32.80 273 HIS A CA 1
ATOM 1330 C C . HIS A 1 273 ? 60.540 102.717 36.001 1.00 33.15 273 HIS A C 1
ATOM 1331 O O . HIS A 1 273 ? 59.849 102.346 35.060 1.00 35.05 273 HIS A O 1
ATOM 1338 N N . PHE A 1 274 ? 61.824 102.964 35.879 1.00 33.10 274 PHE A N 1
ATOM 1339 C CA . PHE A 1 274 ? 62.512 102.876 34.614 1.00 32.67 274 PHE A CA 1
ATOM 1340 C C . PHE A 1 274 ? 63.551 101.842 34.703 1.00 32.37 274 PHE A C 1
ATOM 1341 O O . PHE A 1 274 ? 64.146 101.677 35.719 1.00 32.06 274 PHE A O 1
ATOM 1349 N N . SER A 1 275 ? 63.797 101.179 33.593 1.00 32.99 275 SER A N 1
ATOM 1350 C CA . SER A 1 275 ? 64.732 100.085 33.543 1.00 33.26 275 SER A CA 1
ATOM 1351 C C . SER A 1 275 ? 65.469 100.014 32.181 1.00 32.20 275 SER A C 1
ATOM 1352 O O . SER A 1 275 ? 64.906 100.335 31.116 1.00 29.47 275 SER A O 1
ATOM 1355 N N . TYR A 1 276 ? 66.748 99.613 32.254 1.00 32.82 276 TYR A N 1
ATOM 1356 C CA . TYR A 1 276 ? 67.563 99.190 31.091 1.00 32.51 276 TYR A CA 1
ATOM 1357 C C . TYR A 1 276 ? 67.815 97.663 31.122 1.00 32.79 276 TYR A C 1
ATOM 1358 O O . TYR A 1 276 ? 68.107 97.141 32.159 1.00 31.95 276 TYR A O 1
ATOM 1367 N N . ARG A 1 277 ? 67.690 96.977 29.987 1.00 32.76 277 ARG A N 1
ATOM 1368 C CA . ARG A 1 277 ? 68.219 95.649 29.785 1.00 33.60 277 ARG A CA 1
ATOM 1369 C C . ARG A 1 277 ? 69.736 95.735 29.566 1.00 35.01 277 ARG A C 1
ATOM 1370 O O . ARG A 1 277 ? 70.273 96.793 29.171 1.00 33.68 277 ARG A O 1
ATOM 1378 N N . PHE A 1 278 ? 70.442 94.635 29.840 1.00 36.55 278 PHE A N 1
ATOM 1379 C CA . PHE A 1 278 ? 71.830 94.455 29.341 1.00 37.70 278 PHE A CA 1
ATOM 1380 C C . PHE A 1 278 ? 72.097 92.981 29.032 1.00 38.40 278 PHE A C 1
ATOM 1381 O O . PHE A 1 278 ? 71.450 92.105 29.620 1.00 37.92 278 PHE A O 1
ATOM 1389 N N . ALA A 1 279 ? 72.994 92.729 28.066 1.00 39.44 279 ALA A N 1
ATOM 1390 C CA . ALA A 1 279 ? 73.500 91.366 27.762 1.00 41.40 279 ALA A CA 1
ATOM 1391 C C . ALA A 1 279 ? 73.882 90.678 29.045 1.00 42.01 279 ALA A C 1
ATOM 1392 O O . ALA A 1 279 ? 74.717 91.212 29.821 1.00 42.17 279 ALA A O 1
ATOM 1394 N N . GLY A 1 280 ? 73.211 89.547 29.295 1.00 42.20 280 GLY A N 1
ATOM 1395 C CA . GLY A 1 280 ? 73.412 88.720 30.467 1.00 41.83 280 GLY A CA 1
ATOM 1396 C C . GLY A 1 280 ? 72.856 89.263 31.766 1.00 42.19 280 GLY A C 1
ATOM 1397 O O . GLY A 1 280 ? 73.450 89.035 32.819 1.00 43.26 280 GLY A O 1
ATOM 1398 N N . ASP A 1 281 ? 71.716 89.951 31.729 1.00 41.50 281 ASP A N 1
ATOM 1399 C CA . ASP A 1 281 ? 71.098 90.462 32.968 1.00 40.16 281 ASP A CA 1
ATOM 1400 C C . ASP A 1 281 ? 70.226 89.409 33.617 1.00 39.92 281 ASP A C 1
ATOM 1401 O O . ASP A 1 281 ? 70.144 88.298 33.114 1.00 39.54 281 ASP A O 1
ATOM 1406 N N . ALA A 1 282 ? 69.599 89.739 34.746 1.00 40.71 282 ALA A N 1
ATOM 1407 C CA . ALA A 1 282 ? 68.738 88.770 35.460 1.00 41.59 282 ALA A CA 1
ATOM 1408 C C . ALA A 1 282 ? 67.680 88.087 34.556 1.00 42.06 282 ALA A C 1
ATOM 1409 O O . ALA A 1 282 ? 67.231 86.969 34.884 1.00 42.05 282 ALA A O 1
ATOM 1411 N N . TYR A 1 283 ? 67.316 88.709 33.411 1.00 40.80 283 TYR A N 1
ATOM 1412 C CA . TYR A 1 283 ? 66.398 88.043 32.468 1.00 39.48 283 TYR A CA 1
ATOM 1413 C C . TYR A 1 283 ? 67.046 87.514 31.184 1.00 39.62 283 TYR A C 1
ATOM 1414 O O . TYR A 1 283 ? 66.322 87.238 30.219 1.00 40.25 283 TYR A O 1
ATOM 1423 N N . ALA A 1 284 ? 68.369 87.401 31.122 1.00 37.86 284 ALA A N 1
ATOM 1424 C CA . ALA A 1 284 ? 68.985 86.813 29.920 1.00 38.90 284 ALA A CA 1
ATOM 1425 C C . ALA A 1 284 ? 68.330 85.474 29.467 1.00 39.46 284 ALA A C 1
ATOM 1426 O O . ALA A 1 284 ? 68.142 84.535 30.268 1.00 39.19 284 ALA A O 1
ATOM 1428 N N . ASN A 1 285 ? 67.950 85.434 28.185 1.00 40.30 285 ASN A N 1
ATOM 1429 C CA . ASN A 1 285 ? 67.248 84.321 27.558 1.00 41.30 285 ASN A CA 1
ATOM 1430 C C . ASN A 1 285 ? 65.931 83.931 28.269 1.00 41.27 285 ASN A C 1
ATOM 1431 O O . ASN A 1 285 ? 65.406 82.844 28.038 1.00 41.66 285 ASN A O 1
ATOM 1436 N N . LYS A 1 286 ? 65.399 84.838 29.098 1.00 40.62 286 LYS A N 1
ATOM 1437 C CA . LYS A 1 286 ? 64.057 84.737 29.674 1.00 41.27 286 LYS A CA 1
ATOM 1438 C C . LYS A 1 286 ? 63.019 85.573 28.880 1.00 40.91 286 LYS A C 1
ATOM 1439 O O . LYS A 1 286 ? 63.353 86.632 28.303 1.00 41.17 286 LYS A O 1
ATOM 1445 N N . ARG A 1 287 ? 61.766 85.120 28.880 1.00 39.93 287 ARG A N 1
ATOM 1446 C CA . ARG A 1 287 ? 60.754 85.642 27.957 1.00 38.84 287 ARG A CA 1
ATOM 1447 C C . ARG A 1 287 ? 60.121 86.880 28.557 1.00 38.13 287 ARG A C 1
ATOM 1448 O O . ARG A 1 287 ? 60.026 86.983 29.792 1.00 39.13 287 ARG A O 1
ATOM 1456 N N . PHE A 1 288 ? 59.664 87.796 27.696 1.00 35.38 288 PHE A N 1
ATOM 1457 C CA . PHE A 1 288 ? 58.986 88.979 28.180 1.00 33.66 288 PHE A CA 1
ATOM 1458 C C . PHE A 1 288 ? 57.868 88.627 29.187 1.00 34.09 288 PHE A C 1
ATOM 1459 O O . PHE A 1 288 ? 57.773 89.276 30.231 1.00 32.81 288 PHE A O 1
ATOM 1467 N N . GLU A 1 289 ? 57.059 87.618 28.856 1.00 34.30 289 GLU A N 1
ATOM 1468 C CA . GLU A 1 289 ? 55.934 87.168 29.725 1.00 36.86 289 GLU A CA 1
ATOM 1469 C C . GLU A 1 289 ? 56.322 86.814 31.170 1.00 35.54 289 GLU A C 1
ATOM 1470 O O . GLU A 1 289 ? 55.556 87.011 32.099 1.00 35.91 289 GLU A O 1
ATOM 1476 N N . GLU A 1 290 ? 57.522 86.303 31.344 1.00 35.23 290 GLU A N 1
ATOM 1477 C CA . GLU A 1 290 ? 58.071 86.109 32.695 1.00 36.19 290 GLU A CA 1
ATOM 1478 C C . GLU A 1 290 ? 58.379 87.442 33.413 1.00 34.28 290 GLU A C 1
ATOM 1479 O O . GLU A 1 290 ? 58.141 87.594 34.612 1.00 32.83 290 GLU A O 1
ATOM 1485 N N . PHE A 1 291 ? 58.971 88.382 32.679 1.00 32.66 291 PHE A N 1
ATOM 1486 C CA . PHE A 1 291 ? 59.268 89.682 33.287 1.00 31.25 291 PHE A CA 1
ATOM 1487 C C . PHE A 1 291 ? 57.954 90.295 33.708 1.00 30.48 291 PHE A C 1
ATOM 1488 O O . PHE A 1 291 ? 57.800 90.773 34.801 1.00 29.96 291 PHE A O 1
ATOM 1496 N N . GLU A 1 292 ? 57.003 90.236 32.793 1.00 31.36 292 GLU A N 1
ATOM 1497 C CA . GLU A 1 292 ? 55.681 90.751 32.937 1.00 31.69 292 GLU A CA 1
ATOM 1498 C C . GLU A 1 292 ? 54.982 90.202 34.222 1.00 33.12 292 GLU A C 1
ATOM 1499 O O . GLU A 1 292 ? 54.378 90.969 35.002 1.00 31.57 292 GLU A O 1
ATOM 1505 N N . ARG A 1 293 ? 55.071 88.892 34.430 1.00 34.22 293 ARG A N 1
ATOM 1506 C CA . ARG A 1 293 ? 54.465 88.260 35.610 1.00 36.80 293 ARG A CA 1
ATOM 1507 C C . ARG A 1 293 ? 55.104 88.654 36.937 1.00 33.93 293 ARG A C 1
ATOM 1508 O O . ARG A 1 293 ? 54.430 88.826 37.896 1.00 32.63 293 ARG A O 1
ATOM 1516 N N . ALA A 1 294 ? 56.398 88.883 36.936 1.00 34.33 294 ALA A N 1
ATOM 1517 C CA . ALA A 1 294 ? 57.135 89.330 38.105 1.00 33.59 294 ALA A CA 1
ATOM 1518 C C . ALA A 1 294 ? 56.867 90.819 38.373 1.00 34.20 294 ALA A C 1
ATOM 1519 O O . ALA A 1 294 ? 56.942 91.303 39.523 1.00 33.53 294 ALA A O 1
ATOM 1521 N N . ILE A 1 295 ? 56.556 91.563 37.309 1.00 33.46 295 ILE A N 1
ATOM 1522 C CA . ILE A 1 295 ? 56.179 92.943 37.493 1.00 31.56 295 ILE A CA 1
ATOM 1523 C C . ILE A 1 295 ? 54.798 93.001 38.121 1.00 31.81 295 ILE A C 1
ATOM 1524 O O . ILE A 1 295 ? 54.523 93.822 38.957 1.00 30.49 295 ILE A O 1
ATOM 1529 N N . LYS A 1 296 ? 53.878 92.180 37.683 1.00 33.18 296 LYS A N 1
ATOM 1530 C CA . LYS A 1 296 ? 52.565 92.389 38.222 1.00 35.34 296 LYS A CA 1
ATOM 1531 C C . LYS A 1 296 ? 52.379 91.770 39.632 1.00 37.12 296 LYS A C 1
ATOM 1532 O O . LYS A 1 296 ? 51.658 92.310 40.472 1.00 37.48 296 LYS A O 1
ATOM 1538 N N . THR A 1 297 ? 53.140 90.715 39.906 1.00 38.20 297 THR A N 1
ATOM 1539 C CA . THR A 1 297 ? 53.349 90.266 41.268 1.00 39.43 297 THR A CA 1
ATOM 1540 C C . THR A 1 297 ? 53.891 91.332 42.230 1.00 39.58 297 THR A C 1
ATOM 1541 O O . THR A 1 297 ? 53.284 91.581 43.276 1.00 41.76 297 THR A O 1
ATOM 1545 N N . LYS A 1 298 ? 54.984 91.997 41.876 1.00 39.01 298 LYS A N 1
ATOM 1546 C CA . LYS A 1 298 ? 55.541 93.135 42.678 1.00 38.38 298 LYS A CA 1
ATOM 1547 C C . LYS A 1 298 ? 54.613 94.380 42.860 1.00 37.66 298 LYS A C 1
ATOM 1548 O O . LYS A 1 298 ? 54.555 94.970 43.970 1.00 36.50 298 LYS A O 1
ATOM 1554 N N . TYR A 1 299 ? 53.908 94.782 41.777 1.00 35.44 299 TYR A N 1
ATOM 1555 C CA . TYR A 1 299 ? 53.249 96.087 41.747 1.00 33.99 299 TYR A CA 1
ATOM 1556 C C . TYR A 1 299 ? 51.746 96.080 41.726 1.00 33.91 299 TYR A C 1
ATOM 1557 O O . TYR A 1 299 ? 51.158 97.075 42.063 1.00 34.82 299 TYR A O 1
ATOM 1566 N N . GLY A 1 300 ? 51.133 94.965 41.358 1.00 33.05 300 GLY A N 1
ATOM 1567 C CA . GLY A 1 300 ? 49.708 94.929 41.116 1.00 33.34 300 GLY A CA 1
ATOM 1568 C C . GLY A 1 300 ? 49.454 94.505 39.682 1.00 33.77 300 GLY A C 1
ATOM 1569 O O . GLY A 1 300 ? 50.185 94.878 38.773 1.00 32.59 300 GLY A O 1
ATOM 1570 N N . SER A 1 301 ? 48.390 93.760 39.461 1.00 33.83 301 SER A N 1
ATOM 1571 C CA . SER A 1 301 ? 48.124 93.251 38.144 1.00 35.15 301 SER A CA 1
ATOM 1572 C C . SER A 1 301 ? 47.607 94.305 37.151 1.00 34.82 301 SER A C 1
ATOM 1573 O O . SER A 1 301 ? 47.540 94.021 35.984 1.00 34.22 301 SER A O 1
ATOM 1576 N N . ASP A 1 302 ? 47.257 95.506 37.634 1.00 35.48 302 ASP A N 1
ATOM 1577 C CA . ASP A 1 302 ? 46.843 96.656 36.817 1.00 35.84 302 ASP A CA 1
ATOM 1578 C C . ASP A 1 302 ? 48.010 97.528 36.329 1.00 33.73 302 ASP A C 1
ATOM 1579 O O . ASP A 1 302 ? 47.772 98.591 35.748 1.00 34.16 302 ASP A O 1
ATOM 1584 N N . THR A 1 303 ? 49.237 97.104 36.623 1.00 30.76 303 THR A N 1
ATOM 1585 C CA . THR A 1 303 ? 50.471 97.767 36.210 1.00 29.22 303 THR A CA 1
ATOM 1586 C C . THR A 1 303 ? 50.642 97.805 34.684 1.00 28.33 303 THR A C 1
ATOM 1587 O O . THR A 1 303 ? 50.362 96.856 34.019 1.00 27.76 303 THR A O 1
ATOM 1591 N N . GLU A 1 304 ? 51.093 98.928 34.147 1.00 26.77 304 GLU A N 1
ATOM 1592 C CA . GLU A 1 304 ? 51.357 99.040 32.696 1.00 25.77 304 GLU A CA 1
ATOM 1593 C C . GLU A 1 304 ? 52.848 98.934 32.406 1.00 24.23 304 GLU A C 1
ATOM 1594 O O . GLU A 1 304 ? 53.640 99.449 33.128 1.00 23.07 304 GLU A O 1
ATOM 1600 N N . ILE A 1 305 ? 53.217 98.277 31.333 1.00 23.89 305 ILE A N 1
ATOM 1601 C CA . ILE A 1 305 ? 54.612 98.226 30.938 1.00 22.89 305 ILE A CA 1
ATOM 1602 C C . ILE A 1 305 ? 54.723 98.770 29.547 1.00 21.99 305 ILE A C 1
ATOM 1603 O O . ILE A 1 305 ? 54.053 98.284 28.669 1.00 22.71 305 ILE A O 1
ATOM 1608 N N . LYS A 1 306 ? 55.607 99.755 29.361 1.00 22.02 306 LYS A N 1
ATOM 1609 C CA . LYS A 1 306 ? 55.981 100.331 28.078 1.00 22.58 306 LYS A CA 1
ATOM 1610 C C . LYS A 1 306 ? 57.386 99.950 27.700 1.00 23.43 306 LYS A C 1
ATOM 1611 O O . LYS A 1 306 ? 58.328 99.989 28.509 1.00 22.79 306 LYS A O 1
ATOM 1617 N N . LEU A 1 307 ? 57.497 99.667 26.416 1.00 24.01 307 LEU A N 1
ATOM 1618 C CA . LEU A 1 307 ? 58.749 99.249 25.795 1.00 23.86 307 LEU A CA 1
ATOM 1619 C C . LEU A 1 307 ? 59.068 100.292 24.695 1.00 22.03 307 LEU A C 1
ATOM 1620 O O . LEU A 1 307 ? 58.250 100.581 23.811 1.00 21.96 307 LEU A O 1
ATOM 1625 N N . LYS A 1 308 ? 60.242 100.872 24.810 1.00 20.86 308 LYS A N 1
ATOM 1626 C CA . LYS A 1 308 ? 60.698 101.918 23.923 1.00 21.24 308 LYS A CA 1
ATOM 1627 C C . LYS A 1 308 ? 61.004 101.506 22.491 1.00 20.81 308 LYS A C 1
ATOM 1628 O O . LYS A 1 308 ? 61.629 100.474 22.230 1.00 21.05 308 LYS A O 1
ATOM 1634 N N . SER A 1 309 ? 60.574 102.351 21.592 1.00 18.98 309 SER A N 1
ATOM 1635 C CA . SER A 1 309 ? 60.844 102.201 20.202 1.00 19.61 309 SER A CA 1
ATOM 1636 C C . SER A 1 309 ? 62.149 102.980 19.879 1.00 19.35 309 SER A C 1
ATOM 1637 O O . SER A 1 309 ? 62.550 103.886 20.645 1.00 17.47 309 SER A O 1
ATOM 1640 N N . LYS A 1 310 ? 62.842 102.634 18.804 1.00 17.90 310 LYS A N 1
ATOM 1641 C CA . LYS A 1 310 ? 64.011 103.480 18.369 1.00 18.66 310 LYS A CA 1
ATOM 1642 C C . LYS A 1 310 ? 63.702 104.944 18.131 1.00 17.91 310 LYS A C 1
ATOM 1643 O O . LYS A 1 310 ? 64.600 105.804 18.161 1.00 18.35 310 LYS A O 1
ATOM 1649 N N . SER A 1 311 ? 62.429 105.247 17.951 1.00 16.51 311 SER A N 1
ATOM 1650 C CA . SER A 1 311 ? 61.997 106.615 17.744 1.00 16.77 311 SER A CA 1
ATOM 1651 C C . SER A 1 311 ? 61.879 107.422 19.039 1.00 17.11 311 SER A C 1
ATOM 1652 O O . SER A 1 311 ? 61.889 108.705 19.068 1.00 15.55 311 SER A O 1
ATOM 1655 N N . GLY A 1 312 ? 61.735 106.712 20.131 1.00 16.52 312 GLY A N 1
ATOM 1656 C CA . GLY A 1 312 ? 61.445 107.425 21.346 1.00 18.32 312 GLY A CA 1
ATOM 1657 C C . GLY A 1 312 ? 60.080 107.117 21.914 1.00 19.72 312 GLY A C 1
ATOM 1658 O O . GLY A 1 312 ? 59.884 107.292 23.094 1.00 20.96 312 GLY A O 1
ATOM 1659 N N . ILE A 1 313 ? 59.161 106.614 21.095 1.00 18.80 313 ILE A N 1
ATOM 1660 C CA . ILE A 1 313 ? 57.859 106.167 21.576 1.00 18.11 313 ILE A CA 1
ATOM 1661 C C . ILE A 1 313 ? 57.947 104.998 22.549 1.00 17.14 313 ILE A C 1
ATOM 1662 O O . ILE A 1 313 ? 58.602 104.029 22.298 1.00 18.22 313 ILE A O 1
ATOM 1667 N N . MET A 1 314 ? 57.213 105.094 23.649 1.00 16.56 314 MET A N 1
ATOM 1668 C CA . MET A 1 314 ? 57.062 104.015 24.611 1.00 16.64 314 MET A CA 1
ATOM 1669 C C . MET A 1 314 ? 55.741 103.338 24.395 1.00 16.83 314 MET A C 1
ATOM 1670 O O . MET A 1 314 ? 54.693 103.807 24.860 1.00 16.15 314 MET A O 1
ATOM 1675 N N . HIS A 1 315 ? 55.784 102.220 23.669 1.00 17.30 315 HIS A N 1
ATOM 1676 C CA . HIS A 1 315 ? 54.617 101.464 23.348 1.00 16.53 315 HIS A CA 1
ATOM 1677 C C . HIS A 1 315 ? 54.235 100.567 24.509 1.00 17.95 315 HIS A C 1
ATOM 1678 O O . HIS A 1 315 ? 55.103 99.879 25.107 1.00 18.48 315 HIS A O 1
ATOM 1685 N N . ASP A 1 316 ? 52.939 100.615 24.853 1.00 18.43 316 ASP A N 1
ATOM 1686 C CA . ASP A 1 316 ? 52.360 99.704 25.781 1.00 18.22 316 ASP A CA 1
ATOM 1687 C C . ASP A 1 316 ? 52.548 98.301 25.231 1.00 18.65 316 ASP A C 1
ATOM 1688 O O . ASP A 1 316 ? 52.306 98.019 24.050 1.00 16.91 316 ASP A O 1
ATOM 1693 N N . SER A 1 317 ? 52.960 97.415 26.140 1.00 20.72 317 SER A N 1
ATOM 1694 C CA . SER A 1 317 ? 53.220 95.987 25.876 1.00 21.42 317 SER A CA 1
ATOM 1695 C C . SER A 1 317 ? 51.989 95.232 25.280 1.00 21.91 317 SER A C 1
ATOM 1696 O O . SER A 1 317 ? 52.123 94.460 24.299 1.00 23.12 317 SER A O 1
ATOM 1699 N N . LYS A 1 318 ? 50.799 95.467 25.824 1.00 22.05 318 LYS A N 1
ATOM 1700 C CA . LYS A 1 318 ? 49.561 94.882 25.253 1.00 24.26 318 LYS A CA 1
ATOM 1701 C C . LYS A 1 318 ? 49.188 95.452 23.884 1.00 22.61 318 LYS A C 1
ATOM 1702 O O . LYS A 1 318 ? 48.702 94.741 23.026 1.00 23.10 318 LYS A O 1
ATOM 1708 N N . TYR A 1 319 ? 49.367 96.755 23.666 1.00 20.99 319 TYR A N 1
ATOM 1709 C CA . TYR A 1 319 ? 49.250 97.272 22.292 1.00 20.54 319 TYR A CA 1
ATOM 1710 C C . TYR A 1 319 ? 50.166 96.492 21.270 1.00 20.59 319 TYR A C 1
ATOM 1711 O O . TYR A 1 319 ? 49.746 96.079 20.171 1.00 19.28 319 TYR A O 1
ATOM 1720 N N . LEU A 1 320 ? 51.421 96.323 21.633 1.00 21.18 320 LEU A N 1
ATOM 1721 C CA . LEU A 1 320 ? 52.381 95.577 20.782 1.00 21.71 320 LEU A CA 1
ATOM 1722 C C . LEU A 1 320 ? 51.912 94.129 20.496 1.00 22.12 320 LEU A C 1
ATOM 1723 O O . LEU A 1 320 ? 51.933 93.692 19.362 1.00 21.60 320 LEU A O 1
ATOM 1728 N N . GLU A 1 321 ? 51.462 93.410 21.522 1.00 22.67 321 GLU A N 1
ATOM 1729 C CA . GLU A 1 321 ? 50.933 92.062 21.345 1.00 23.45 321 GLU A CA 1
ATOM 1730 C C . GLU A 1 321 ? 49.692 92.024 20.498 1.00 22.55 321 GLU A C 1
ATOM 1731 O O . GLU A 1 321 ? 49.551 91.098 19.676 1.00 21.89 321 GLU A O 1
ATOM 1737 N N . SER A 1 322 ? 48.755 92.970 20.698 1.00 21.03 322 SER A N 1
ATOM 1738 C CA . SER A 1 322 ? 47.581 93.062 19.763 1.00 19.83 322 SER A CA 1
ATOM 1739 C C . SER A 1 322 ? 48.000 93.336 18.310 1.00 21.49 322 SER A C 1
ATOM 1740 O O . SER A 1 322 ? 47.262 93.022 17.382 1.00 22.92 322 SER A O 1
ATOM 1743 N N . TRP A 1 323 ? 49.127 94.019 18.088 1.00 21.33 323 TRP A N 1
ATOM 1744 C CA . TRP A 1 323 ? 49.627 94.230 16.730 1.00 22.09 323 TRP A CA 1
ATOM 1745 C C . TRP A 1 323 ? 50.180 92.907 16.125 1.00 24.16 323 TRP A C 1
ATOM 1746 O O . TRP A 1 323 ? 49.823 92.530 14.981 1.00 24.38 323 TRP A O 1
ATOM 1757 N N . GLU A 1 324 ? 51.016 92.184 16.890 1.00 26.04 324 GLU A N 1
ATOM 1758 C CA . GLU A 1 324 ? 51.573 90.891 16.455 1.00 28.01 324 GLU A CA 1
ATOM 1759 C C . GLU A 1 324 ? 51.902 90.157 17.723 1.00 27.05 324 GLU A C 1
ATOM 1760 O O . GLU A 1 324 ? 52.736 90.643 18.482 1.00 26.95 324 GLU A O 1
ATOM 1766 N N . ARG A 1 325 ? 51.340 88.978 17.932 1.00 26.70 325 ARG A N 1
ATOM 1767 C CA . ARG A 1 325 ? 51.702 88.165 19.090 1.00 29.23 325 ARG A CA 1
ATOM 1768 C C . ARG A 1 325 ? 53.190 87.895 19.119 1.00 27.91 325 ARG A C 1
ATOM 1769 O O . ARG A 1 325 ? 53.765 87.639 18.092 1.00 28.29 325 ARG A O 1
ATOM 1777 N N . GLY A 1 326 ? 53.817 88.068 20.285 1.00 27.90 326 GLY A N 1
ATOM 1778 C CA . GLY A 1 326 ? 55.260 87.946 20.470 1.00 25.76 326 GLY A CA 1
ATOM 1779 C C . GLY A 1 326 ? 56.129 89.165 20.174 1.00 25.83 326 GLY A C 1
ATOM 1780 O O . GLY A 1 326 ? 57.351 89.130 20.458 1.00 26.32 326 GLY A O 1
ATOM 1781 N N . SER A 1 327 ? 55.537 90.235 19.645 1.00 24.04 327 SER A N 1
ATOM 1782 C CA . SER A 1 327 ? 56.221 91.567 19.423 1.00 24.83 327 SER A CA 1
ATOM 1783 C C . SER A 1 327 ? 56.820 92.192 20.671 1.00 23.16 327 SER A C 1
ATOM 1784 O O . SER A 1 327 ? 57.837 92.875 20.601 1.00 22.71 327 SER A O 1
ATOM 1787 N N . ALA A 1 328 ? 56.086 92.081 21.783 1.00 22.22 328 ALA A N 1
ATOM 1788 C CA . ALA A 1 328 ? 56.530 92.640 23.052 1.00 22.69 328 ALA A CA 1
ATOM 1789 C C . ALA A 1 328 ? 57.835 91.942 23.428 1.00 23.12 328 ALA A C 1
ATOM 1790 O O . ALA A 1 328 ? 58.821 92.582 23.857 1.00 23.71 328 ALA A O 1
ATOM 1792 N N . ASP A 1 329 ? 57.832 90.622 23.239 1.00 25.19 329 ASP A N 1
ATOM 1793 C CA . ASP A 1 329 ? 58.993 89.749 23.560 1.00 24.45 329 ASP A CA 1
ATOM 1794 C C . ASP A 1 329 ? 60.151 90.016 22.621 1.00 24.44 329 ASP A C 1
ATOM 1795 O O . ASP A 1 329 ? 61.28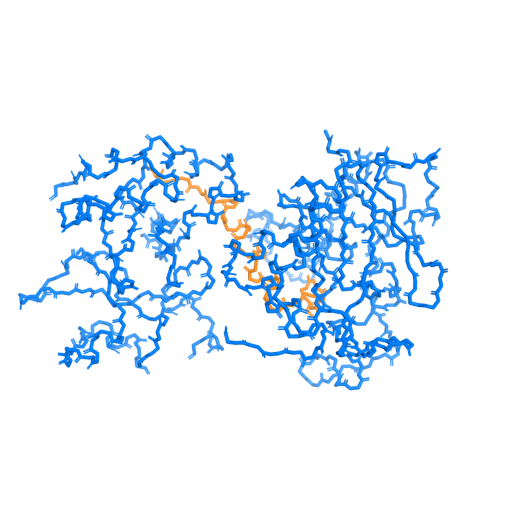7 90.091 23.047 1.00 23.71 329 ASP A O 1
ATOM 1800 N N . ILE A 1 330 ? 59.864 90.167 21.335 1.00 25.54 330 ILE A N 1
ATOM 1801 C CA . ILE A 1 330 ? 60.902 90.555 20.353 1.00 26.83 330 ILE A CA 1
ATOM 1802 C C . ILE A 1 330 ? 61.564 91.866 20.718 1.00 26.98 330 ILE A C 1
ATOM 1803 O O . ILE A 1 330 ? 62.790 91.972 20.714 1.00 29.52 330 ILE A O 1
ATOM 1808 N N . ARG A 1 331 ? 60.767 92.880 21.036 1.00 26.19 331 ARG A N 1
ATOM 1809 C CA . ARG A 1 331 ? 61.330 94.161 21.462 1.00 25.07 331 ARG A CA 1
ATOM 1810 C C . ARG A 1 331 ? 62.115 94.013 22.762 1.00 24.83 331 ARG A C 1
ATOM 1811 O O . ARG A 1 331 ? 63.211 94.542 22.868 1.00 24.41 331 ARG A O 1
ATOM 1819 N N . PHE A 1 332 ? 61.552 93.314 23.754 1.00 23.19 332 PHE A N 1
ATOM 1820 C CA . PHE A 1 332 ? 62.253 93.066 25.023 1.00 23.11 332 PHE A CA 1
ATOM 1821 C C . PHE A 1 332 ? 63.683 92.361 24.873 1.00 23.58 332 PHE A C 1
ATOM 1822 O O . PHE A 1 332 ? 64.710 92.776 25.476 1.00 22.27 332 PHE A O 1
ATOM 1830 N N . ALA A 1 333 ? 63.721 91.291 24.110 1.00 24.33 333 ALA A N 1
ATOM 1831 C CA . ALA A 1 333 ? 64.955 90.547 23.808 1.00 25.56 333 ALA A CA 1
ATOM 1832 C C . ALA A 1 333 ? 66.003 91.440 23.172 1.00 27.61 333 ALA A C 1
ATOM 1833 O O . ALA A 1 333 ? 67.174 91.404 23.548 1.00 28.53 333 ALA A O 1
ATOM 1835 N N . GLU A 1 334 ? 65.563 92.289 22.238 1.00 29.38 334 GLU A N 1
ATOM 1836 C CA . GLU A 1 334 ? 66.447 93.067 21.377 1.00 30.33 334 GLU A CA 1
ATOM 1837 C C . GLU A 1 334 ? 67.244 94.080 22.183 1.00 30.26 334 GLU A C 1
ATOM 1838 O O . GLU A 1 334 ? 68.422 94.333 21.842 1.00 28.16 334 GLU A O 1
ATOM 1844 N N . PHE A 1 335 ? 66.622 94.635 23.241 1.00 28.97 335 PHE A N 1
ATOM 1845 C CA . PHE A 1 335 ? 67.315 95.549 24.148 1.00 30.03 335 PHE A CA 1
ATOM 1846 C C . PHE A 1 335 ? 68.607 94.927 24.745 1.00 31.72 335 PHE A C 1
ATOM 1847 O O . PHE A 1 335 ? 69.584 95.655 24.966 1.00 32.01 335 PHE A O 1
ATOM 1855 N N . ALA A 1 336 ? 68.548 93.621 25.040 1.00 32.79 336 ALA A N 1
ATOM 1856 C CA . ALA A 1 336 ? 69.669 92.802 25.573 1.00 35.28 336 ALA A CA 1
ATOM 1857 C C . ALA A 1 336 ? 70.581 92.167 24.453 1.00 36.65 336 ALA A C 1
ATOM 1858 O O . ALA A 1 336 ? 71.502 91.460 24.761 1.00 37.47 336 ALA A O 1
ATOM 1860 N N . GLY A 1 337 ? 70.300 92.405 23.175 1.00 37.94 337 GLY A N 1
ATOM 1861 C CA . GLY A 1 337 ? 71.080 91.824 22.081 1.00 40.69 337 GLY A CA 1
ATOM 1862 C C . GLY A 1 337 ? 70.697 90.382 21.736 1.00 42.67 337 GLY A C 1
ATOM 1863 O O . GLY A 1 337 ? 71.489 89.640 21.097 1.00 43.00 337 GLY A O 1
ATOM 1864 N N . GLU A 1 338 ? 69.501 89.980 22.171 1.00 42.58 338 GLU A N 1
ATOM 1865 C CA . GLU A 1 338 ? 68.991 88.631 21.986 1.00 43.68 338 GLU A CA 1
ATOM 1866 C C . GLU A 1 338 ? 68.068 88.556 20.773 1.00 44.91 338 GLU A C 1
ATOM 1867 O O . GLU A 1 338 ? 67.601 89.577 20.250 1.00 44.91 338 GLU A O 1
ATOM 1873 N N . ASN A 1 339 ? 67.794 87.330 20.365 1.00 46.80 339 ASN A N 1
ATOM 1874 C CA . ASN A 1 339 ? 67.146 87.013 19.091 1.00 49.95 339 ASN A CA 1
ATOM 1875 C C . ASN A 1 339 ? 66.484 85.651 19.343 1.00 51.08 339 ASN A C 1
ATOM 1876 O O . ASN A 1 339 ? 67.139 84.730 19.864 1.00 51.69 339 ASN A O 1
ATOM 1881 N N . ARG A 1 340 ? 65.189 85.546 19.074 1.00 51.66 340 ARG A N 1
ATOM 1882 C CA . ARG A 1 340 ? 64.465 84.260 19.241 1.00 53.12 340 ARG A CA 1
ATOM 1883 C C . ARG A 1 340 ? 63.384 84.176 18.192 1.00 53.15 340 ARG A C 1
ATOM 1884 O O . ARG A 1 340 ? 63.037 85.200 17.575 1.00 52.90 340 ARG A O 1
ATOM 1892 N N . ALA A 1 341 ? 62.867 82.963 17.990 1.00 53.74 341 ALA A N 1
ATOM 1893 C CA . ALA A 1 341 ? 61.963 82.658 16.857 1.00 54.47 341 ALA A CA 1
ATOM 1894 C C . ALA A 1 341 ? 60.523 83.153 17.046 1.00 54.27 341 ALA A C 1
ATOM 1895 O O . ALA A 1 341 ? 59.930 82.910 18.097 1.00 53.77 341 ALA A O 1
ATOM 1897 N N . GLN A 1 345 ? 49.124 82.008 13.910 1.00 33.20 345 GLN A N 1
ATOM 1898 C CA . GLN A 1 345 ? 49.558 83.317 13.429 1.00 34.09 345 GLN A CA 1
ATOM 1899 C C . GLN A 1 345 ? 48.852 84.134 12.332 1.00 31.21 345 GLN A C 1
ATOM 1900 O O . GLN A 1 345 ? 49.043 85.321 12.321 1.00 31.33 345 GLN A O 1
ATOM 1906 N N . PHE A 1 346 ? 47.991 83.581 11.484 1.00 28.17 346 PHE A N 1
ATOM 1907 C CA . PHE A 1 346 ? 46.980 84.468 10.922 1.00 24.71 346 PHE A CA 1
ATOM 1908 C C . PHE A 1 346 ? 46.053 85.038 12.036 1.00 23.55 346 PHE A C 1
ATOM 1909 O O . PHE A 1 346 ? 45.825 84.386 13.037 1.00 24.40 346 PHE A O 1
ATOM 1917 N N . PRO A 1 347 ? 45.529 86.273 11.890 1.00 20.77 347 PRO A N 1
ATOM 1918 C CA . PRO A 1 347 ? 44.441 86.629 12.881 1.00 20.09 347 PRO A CA 1
ATOM 1919 C C . PRO A 1 347 ? 43.239 85.622 12.897 1.00 19.49 347 PRO A C 1
ATOM 1920 O O . PRO A 1 347 ? 42.875 85.094 11.836 1.00 19.54 347 PRO A O 1
ATOM 1924 N N . ALA A 1 348 ? 42.657 85.397 14.091 1.00 17.01 348 ALA A N 1
ATOM 1925 C CA . ALA A 1 348 ? 41.555 84.479 14.316 1.00 16.25 348 ALA A CA 1
ATOM 1926 C C . ALA A 1 348 ? 40.261 84.815 13.557 1.00 16.62 348 ALA A C 1
ATOM 1927 O O . ALA A 1 348 ? 39.534 83.918 13.080 1.00 15.56 348 ALA A O 1
ATOM 1929 N N . ALA A 1 349 ? 39.995 86.120 13.445 1.00 17.38 349 ALA A N 1
ATOM 1930 C CA . ALA A 1 349 ? 38.861 86.631 12.744 1.00 17.85 349 ALA A CA 1
ATOM 1931 C C . ALA A 1 349 ? 39.287 87.991 12.178 1.00 17.99 349 ALA A C 1
ATOM 1932 O O . ALA A 1 349 ? 40.082 88.669 12.810 1.00 18.39 349 ALA A O 1
ATOM 1934 N N . THR A 1 350 ? 38.684 88.401 11.064 1.00 17.11 350 THR A N 1
ATOM 1935 C CA . THR A 1 350 ? 39.032 89.588 10.346 1.00 18.88 350 THR A CA 1
ATOM 1936 C C . THR A 1 350 ? 37.694 90.278 9.903 1.00 19.73 350 THR A C 1
ATOM 1937 O O . THR A 1 350 ? 36.677 89.585 9.703 1.00 18.20 350 THR A O 1
ATOM 1941 N N . VAL A 1 351 ? 37.689 91.625 9.743 1.00 19.02 351 VAL A N 1
ATOM 1942 C CA . VAL A 1 351 ? 36.534 92.313 9.166 1.00 18.67 351 VAL A CA 1
ATOM 1943 C C . VAL A 1 351 ? 36.999 93.160 7.984 1.00 19.44 351 VAL A C 1
ATOM 1944 O O . VAL A 1 351 ? 38.040 93.859 8.110 1.00 19.00 351 VAL A O 1
ATOM 1948 N N . ASN A 1 352 ? 36.243 93.086 6.866 1.00 16.61 352 ASN A N 1
ATOM 1949 C CA . ASN A 1 352 ? 36.484 93.890 5.733 1.00 18.21 352 ASN A CA 1
ATOM 1950 C C . ASN A 1 352 ? 35.945 95.338 5.900 1.00 19.27 352 ASN A C 1
ATOM 1951 O O . ASN A 1 352 ? 34.742 95.538 6.041 1.00 19.31 352 ASN A O 1
ATOM 1956 N N . MET A 1 353 ? 36.858 96.291 5.909 1.00 19.91 353 MET A N 1
ATOM 1957 C CA . MET A 1 353 ? 36.615 97.695 6.194 1.00 21.86 353 MET A CA 1
ATOM 1958 C C . MET A 1 353 ? 36.776 98.466 4.903 1.00 24.24 353 MET A C 1
ATOM 1959 O O . MET A 1 353 ? 36.489 99.647 4.856 1.00 25.82 353 MET A O 1
ATOM 1964 N N . GLY A 1 354 ? 37.239 97.762 3.865 1.00 26.27 354 GLY A N 1
ATOM 1965 C CA . GLY A 1 354 ? 37.343 98.264 2.519 1.00 27.94 354 GLY A CA 1
ATOM 1966 C C . GLY A 1 354 ? 36.056 97.881 1.816 1.00 30.06 354 GLY A C 1
ATOM 1967 O O . GLY A 1 354 ? 35.007 97.817 2.431 1.00 27.26 354 GLY A O 1
ATOM 1968 N N . ARG A 1 355 ? 36.155 97.661 0.502 1.00 34.34 355 ARG A N 1
ATOM 1969 C CA . ARG A 1 355 ? 34.996 97.495 -0.396 1.00 38.56 355 ARG A CA 1
ATOM 1970 C C . ARG A 1 355 ? 33.899 98.590 -0.206 1.00 39.31 355 ARG A C 1
ATOM 1971 O O . ARG A 1 355 ? 32.820 98.253 0.281 1.00 39.29 355 ARG A O 1
ATOM 1979 N N . GLN A 1 356 ? 34.152 99.850 -0.644 1.00 42.50 356 GLN A N 1
ATOM 1980 C CA . GLN A 1 356 ? 33.247 101.070 -0.389 1.00 45.29 356 GLN A CA 1
ATOM 1981 C C . GLN A 1 356 ? 32.009 101.794 -1.211 1.00 48.05 356 GLN A C 1
ATOM 1982 O O . GLN A 1 356 ? 30.848 101.414 -0.910 1.00 51.47 356 GLN A O 1
ATOM 1988 N N . PRO A 1 357 ? 32.094 102.768 -2.209 1.00 48.43 357 PRO A N 1
ATOM 1989 C CA . PRO A 1 357 ? 32.390 103.349 -3.561 1.00 47.54 357 PRO A CA 1
ATOM 1990 C C . PRO A 1 357 ? 32.423 102.474 -4.811 1.00 48.69 357 PRO A C 1
ATOM 1991 O O . PRO A 1 357 ? 33.199 102.751 -5.741 1.00 49.77 357 PRO A O 1
ATOM 1995 N N . MET A 1 363 ? 33.352 100.160 -6.255 1.00 45.46 363 MET A N 1
ATOM 1996 C CA . MET A 1 363 ? 33.776 99.602 -4.930 1.00 46.31 363 MET A CA 1
ATOM 1997 C C . MET A 1 363 ? 35.269 99.581 -4.767 1.00 44.29 363 MET A C 1
ATOM 1998 O O . MET A 1 363 ? 35.991 99.050 -5.621 1.00 44.36 363 MET A O 1
ATOM 2003 N N . THR A 1 364 ? 35.712 100.164 -3.656 1.00 42.07 364 THR A N 1
ATOM 2004 C CA . THR A 1 364 ? 37.107 100.243 -3.227 1.00 39.26 364 THR A CA 1
ATOM 2005 C C . THR A 1 364 ? 37.788 98.859 -2.934 1.00 36.72 364 THR A C 1
ATOM 2006 O O . THR A 1 364 ? 37.113 97.831 -2.907 1.00 35.93 364 THR A O 1
ATOM 2010 N N . ARG A 1 365 ? 39.109 98.821 -2.765 1.00 33.19 365 ARG A N 1
ATOM 2011 C CA . ARG A 1 365 ? 39.796 97.562 -2.452 1.00 31.68 365 ARG A CA 1
ATOM 2012 C C . ARG A 1 365 ? 39.443 96.951 -1.078 1.00 30.74 365 ARG A C 1
ATOM 2013 O O . ARG A 1 365 ? 39.095 97.649 -0.136 1.00 30.67 365 ARG A O 1
ATOM 2021 N N . ASP A 1 366 ? 39.516 95.629 -0.988 1.00 29.32 366 ASP A N 1
ATOM 2022 C CA . ASP A 1 366 ? 39.337 94.931 0.272 1.00 27.28 366 ASP A CA 1
ATOM 2023 C C . ASP A 1 366 ? 40.443 95.251 1.259 1.00 26.33 366 ASP A C 1
ATOM 2024 O O . ASP A 1 366 ? 41.582 95.470 0.859 1.00 26.79 366 ASP A O 1
ATOM 2029 N N . ARG A 1 367 ? 40.088 95.325 2.553 1.00 24.17 367 ARG A N 1
ATOM 2030 C CA . ARG A 1 367 ? 41.069 95.584 3.592 1.00 22.48 367 ARG A CA 1
ATOM 2031 C C . ARG A 1 367 ? 40.508 94.978 4.837 1.00 22.16 367 ARG A C 1
ATOM 2032 O O . ARG A 1 367 ? 39.552 95.518 5.384 1.00 21.20 367 ARG A O 1
ATOM 2040 N N . HIS A 1 368 ? 41.088 93.848 5.269 1.00 20.15 368 HIS A N 1
ATOM 2041 C CA . HIS A 1 368 ? 40.530 93.034 6.339 1.00 19.94 368 HIS A CA 1
ATOM 2042 C C . HIS A 1 368 ? 41.301 93.289 7.642 1.00 19.21 368 HIS A C 1
ATOM 2043 O O . HIS A 1 368 ? 42.500 93.073 7.700 1.00 20.71 368 HIS A O 1
ATOM 2050 N N . VAL A 1 369 ? 40.648 93.723 8.691 1.00 18.29 369 VAL A N 1
ATOM 2051 C CA . VAL A 1 369 ? 41.367 94.152 9.826 1.00 17.53 369 VAL A CA 1
ATOM 2052 C C . VAL A 1 369 ? 41.020 93.128 10.864 1.00 18.20 369 VAL A C 1
ATOM 2053 O O . VAL A 1 369 ? 39.838 92.727 11.024 1.00 18.93 369 VAL A O 1
ATOM 2057 N N . SER A 1 370 ? 42.041 92.687 11.569 1.00 16.69 370 SER A N 1
ATOM 2058 C CA . SER A 1 370 ? 41.875 91.790 12.705 1.00 16.88 370 SER A CA 1
ATOM 2059 C C . SER A 1 370 ? 40.783 92.279 13.670 1.00 18.15 370 SER A C 1
ATOM 2060 O O . SER A 1 370 ? 40.809 93.416 14.119 1.00 18.35 370 SER A O 1
ATOM 2063 N N . VAL A 1 371 ? 39.859 91.409 14.019 1.00 18.44 371 VAL A N 1
ATOM 2064 C CA . VAL A 1 371 ? 38.815 91.728 14.980 1.00 18.58 371 VAL A CA 1
ATOM 2065 C C . VAL A 1 371 ? 39.282 91.989 16.430 1.00 19.82 371 VAL A C 1
ATOM 2066 O O . VAL A 1 371 ? 38.804 92.894 17.085 1.00 18.30 371 VAL A O 1
ATOM 2070 N N . ASP A 1 372 ? 40.136 91.115 16.939 1.00 20.43 372 ASP A N 1
ATOM 2071 C CA . ASP A 1 372 ? 40.853 91.292 18.163 1.00 22.36 372 ASP A CA 1
ATOM 2072 C C . ASP A 1 372 ? 41.548 92.669 18.327 1.00 23.50 372 ASP A C 1
ATOM 2073 O O . ASP A 1 372 ? 41.356 93.363 19.338 1.00 24.24 372 ASP A O 1
ATOM 2078 N N . TYR A 1 373 ? 42.382 93.041 17.366 1.00 22.27 373 TYR A N 1
ATOM 2079 C CA . TYR A 1 373 ? 42.921 94.400 17.279 1.00 22.14 373 TYR A CA 1
ATOM 2080 C C . TYR A 1 373 ? 41.830 95.486 17.477 1.00 22.11 373 TYR A C 1
ATOM 2081 O O . TYR A 1 373 ? 41.930 96.377 18.322 1.00 20.39 373 TYR A O 1
ATOM 2090 N N . LEU A 1 374 ? 40.805 95.419 16.654 1.00 21.98 374 LEU A N 1
ATOM 2091 C CA . LEU A 1 374 ? 39.739 96.357 16.734 1.00 22.96 374 LEU A CA 1
ATOM 2092 C C . LEU A 1 374 ? 39.029 96.411 18.093 1.00 23.09 374 LEU A C 1
ATOM 2093 O O . LEU A 1 374 ? 38.865 97.498 18.662 1.00 24.67 374 LEU A O 1
ATOM 2098 N N . LEU A 1 375 ? 38.604 95.273 18.605 1.00 22.12 375 LEU A N 1
ATOM 2099 C CA . LEU A 1 375 ? 37.873 95.197 19.845 1.00 22.64 375 LEU A CA 1
ATOM 2100 C C . LEU A 1 375 ? 38.699 95.543 21.098 1.00 24.27 375 LEU A C 1
ATOM 2101 O O . LE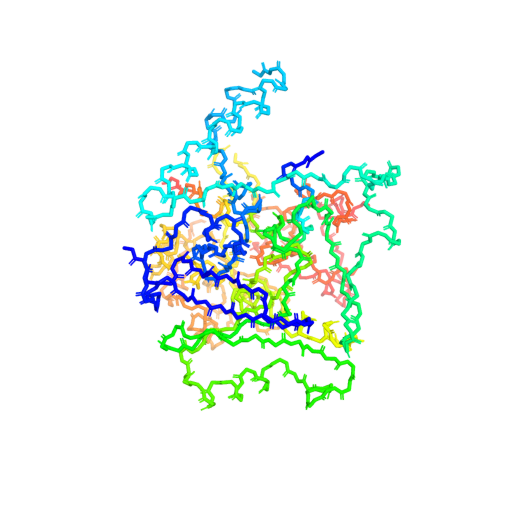U A 1 375 ? 38.143 96.078 22.071 1.00 23.94 375 LEU A O 1
ATOM 2106 N N . GLN A 1 376 ? 40.004 95.218 21.084 1.00 24.17 376 GLN A N 1
ATOM 2107 C CA . GLN A 1 376 ? 40.904 95.514 22.189 1.00 26.17 376 GLN A CA 1
ATOM 2108 C C . GLN A 1 376 ? 41.199 97.008 22.222 1.00 23.54 376 GLN A C 1
ATOM 2109 O O . GLN A 1 376 ? 41.259 97.660 23.274 1.00 23.48 376 GLN A O 1
ATOM 2115 N N . ASN A 1 377 ? 41.463 97.535 21.063 1.00 22.05 377 ASN A N 1
ATOM 2116 C CA . ASN A 1 377 ? 42.083 98.835 20.971 1.00 21.77 377 ASN A CA 1
ATOM 2117 C C . ASN A 1 377 ? 41.063 99.978 20.728 1.00 22.17 377 ASN A C 1
ATOM 2118 O O . ASN A 1 377 ? 41.358 101.140 21.024 1.00 20.05 377 ASN A O 1
ATOM 2123 N N . LEU A 1 378 ? 39.902 99.657 20.137 1.00 21.34 378 LEU A N 1
ATOM 2124 C CA . LEU A 1 378 ? 38.894 100.721 19.918 1.00 22.15 378 LEU A CA 1
ATOM 2125 C C . LEU A 1 378 ? 37.542 100.152 20.339 1.00 22.56 378 LEU A C 1
ATOM 2126 O O . LEU A 1 378 ? 36.677 99.923 19.490 1.00 20.74 378 LEU A O 1
ATOM 2131 N N . PRO A 1 379 ? 37.348 99.943 21.661 1.00 23.91 379 PRO A N 1
ATOM 2132 C CA . PRO A 1 379 ? 36.140 99.284 22.204 1.00 24.87 379 PRO A CA 1
ATOM 2133 C C . PRO A 1 379 ? 34.832 100.108 21.940 1.00 27.04 379 PRO A C 1
ATOM 2134 O O . PRO A 1 379 ? 33.729 99.557 22.026 1.00 27.11 379 PRO A O 1
ATOM 2138 N N . ASN A 1 380 ? 34.976 101.401 21.648 1.00 28.30 380 ASN A N 1
ATOM 2139 C CA . ASN A 1 380 ? 33.849 102.236 21.288 1.00 31.03 380 ASN A CA 1
ATOM 2140 C C . ASN A 1 380 ? 33.800 102.676 19.826 1.00 30.69 380 ASN A C 1
ATOM 2141 O O . ASN A 1 380 ? 32.958 103.481 19.488 1.00 32.69 380 ASN A O 1
ATOM 2146 N N . SER A 1 381 ? 34.688 102.191 18.965 1.00 29.30 381 SER A N 1
ATOM 2147 C CA . SER A 1 381 ? 34.478 102.295 17.486 1.00 28.73 381 SER A CA 1
ATOM 2148 C C . SER A 1 381 ? 33.008 101.916 17.093 1.00 28.37 381 SER A C 1
ATOM 2149 O O . SER A 1 381 ? 32.408 101.035 17.719 1.00 27.23 381 SER A O 1
ATOM 2152 N N . PRO A 1 382 ? 32.406 102.637 16.112 1.00 28.92 382 PRO A N 1
ATOM 2153 C CA . PRO A 1 382 ? 31.138 102.084 15.528 1.00 27.21 382 PRO A CA 1
ATOM 2154 C C . PRO A 1 382 ? 31.286 100.722 14.821 1.00 26.03 382 PRO A C 1
ATOM 2155 O O . PRO A 1 382 ? 30.351 99.959 14.885 1.00 26.18 382 PRO A O 1
ATOM 2159 N N . TRP A 1 383 ? 32.437 100.404 14.166 1.00 25.43 383 TRP A N 1
ATOM 2160 C CA . TRP A 1 383 ? 32.730 98.990 13.723 1.00 22.92 383 TRP A CA 1
ATOM 2161 C C . TRP A 1 383 ? 32.671 97.995 14.874 1.00 20.76 383 TRP A C 1
ATOM 2162 O O . TRP A 1 383 ? 31.856 97.080 14.893 1.00 19.79 383 TRP A O 1
ATOM 2173 N N . THR A 1 384 ? 33.448 98.244 15.913 1.00 21.38 384 THR A N 1
ATOM 2174 C CA . THR A 1 384 ? 33.479 97.373 17.102 1.00 21.10 384 THR A CA 1
ATOM 2175 C C . THR A 1 384 ? 32.100 97.173 17.682 1.00 22.18 384 THR A C 1
ATOM 2176 O O . THR A 1 384 ? 31.730 96.085 18.060 1.00 21.89 384 THR A O 1
ATOM 2180 N N . GLN A 1 385 ? 31.354 98.245 17.839 1.00 23.42 385 GLN A N 1
ATOM 2181 C CA . GLN A 1 385 ? 30.069 98.119 18.503 1.00 24.97 385 GLN A CA 1
ATOM 2182 C C . GLN A 1 385 ? 29.047 97.388 17.596 1.00 23.83 385 GLN A C 1
ATOM 2183 O O . GLN A 1 385 ? 28.316 96.566 18.080 1.00 23.31 385 GLN A O 1
ATOM 2189 N N . ALA A 1 386 ? 29.010 97.698 16.298 1.00 22.54 386 ALA A N 1
ATOM 2190 C CA . ALA A 1 386 ? 28.188 96.892 15.358 1.00 22.66 386 ALA A CA 1
ATOM 2191 C C . ALA A 1 386 ? 28.539 95.389 15.390 1.00 23.76 386 ALA A C 1
ATOM 2192 O O . ALA A 1 386 ? 27.618 94.535 15.392 1.00 24.82 386 ALA A O 1
ATOM 2194 N N . LEU A 1 387 ? 29.855 95.051 15.396 1.00 24.68 387 LEU A N 1
ATOM 2195 C CA . LEU A 1 387 ? 30.318 93.631 15.484 1.00 24.82 387 LEU A CA 1
ATOM 2196 C C . LEU A 1 387 ? 29.855 92.906 16.749 1.00 25.60 387 LEU A C 1
ATOM 2197 O O . LEU A 1 387 ? 29.540 91.719 16.705 1.00 24.88 387 LEU A O 1
ATOM 2202 N N . LYS A 1 388 ? 29.898 93.609 17.880 1.00 27.47 388 LYS A N 1
ATOM 2203 C CA . LYS A 1 388 ? 29.439 93.110 19.169 1.00 29.40 388 LYS A CA 1
ATOM 2204 C C . LYS A 1 388 ? 27.959 92.789 19.160 1.00 30.02 388 LYS A C 1
ATOM 2205 O O . LYS A 1 388 ? 27.537 91.924 19.868 1.00 30.69 388 LYS A O 1
ATOM 2211 N N . GLU A 1 389 ? 27.169 93.513 18.385 1.00 30.36 389 GLU A N 1
ATOM 2212 C CA . GLU A 1 389 ? 25.743 93.248 18.276 1.00 31.94 389 GLU A CA 1
ATOM 2213 C C . GLU A 1 389 ? 25.421 92.213 17.180 1.00 31.39 389 GLU A C 1
ATOM 2214 O O . GLU A 1 389 ? 24.241 91.981 16.907 1.00 32.30 389 GLU A O 1
ATOM 2220 N N . GLY A 1 390 ? 26.429 91.660 16.491 1.00 28.44 390 GLY A N 1
ATOM 2221 C CA . GLY A 1 390 ? 26.174 90.700 15.454 1.00 26.83 390 GLY A CA 1
ATOM 2222 C C . GLY A 1 390 ? 25.928 91.267 14.084 1.00 25.41 390 GLY A C 1
ATOM 2223 O O . GLY A 1 390 ? 25.532 90.556 13.183 1.00 24.23 390 GLY A O 1
ATOM 2224 N N . LYS A 1 391 ? 26.167 92.553 13.903 1.00 25.39 391 LYS A N 1
ATOM 2225 C CA . LYS A 1 391 ? 26.024 93.161 12.552 1.00 25.62 391 LYS A CA 1
ATOM 2226 C C . LYS A 1 391 ? 27.348 93.023 11.743 1.00 25.02 391 LYS A C 1
ATOM 2227 O O . LYS A 1 391 ? 28.391 92.645 12.291 1.00 25.29 391 LYS A O 1
ATOM 2233 N N . LEU A 1 392 ? 27.276 93.305 10.459 1.00 24.00 392 LEU A N 1
ATOM 2234 C CA . LEU A 1 392 ? 28.428 93.309 9.575 1.00 25.73 392 LEU A CA 1
ATOM 2235 C C . LEU A 1 392 ? 29.036 91.875 9.431 1.00 25.15 392 LEU A C 1
ATOM 2236 O O . LEU A 1 392 ? 30.183 91.749 9.107 1.00 24.16 392 LEU A O 1
ATOM 2241 N N . TRP A 1 393 ? 28.244 90.833 9.706 1.00 24.82 393 TRP A N 1
ATOM 2242 C CA . TRP A 1 393 ? 28.660 89.444 9.612 1.00 25.04 393 TRP A CA 1
ATOM 2243 C C . TRP A 1 393 ? 28.978 89.065 8.183 1.00 25.03 393 TRP A C 1
ATOM 2244 O O . TRP A 1 393 ? 29.697 88.056 7.989 1.00 26.40 393 TRP A O 1
ATOM 2255 N N . ASP A 1 394 ? 28.459 89.796 7.183 1.00 23.52 394 ASP A N 1
ATOM 2256 C CA . ASP A 1 394 ? 28.838 89.482 5.808 1.00 26.93 394 ASP A CA 1
ATOM 2257 C C . ASP A 1 394 ? 30.234 90.057 5.417 1.00 26.14 394 ASP A C 1
ATOM 2258 O O . ASP A 1 394 ? 30.738 89.821 4.307 1.00 25.81 394 ASP A O 1
ATOM 2263 N N . ARG A 1 395 ? 30.867 90.777 6.349 1.00 23.89 395 ARG A N 1
ATOM 2264 C CA . ARG A 1 395 ? 32.197 91.274 6.103 1.00 23.38 395 ARG A CA 1
ATOM 2265 C C . ARG A 1 395 ? 33.249 90.511 6.985 1.00 22.49 395 ARG A C 1
ATOM 2266 O O . ARG A 1 395 ? 34.421 90.778 6.938 1.00 23.12 395 ARG A O 1
ATOM 2274 N N . VAL A 1 396 ? 32.800 89.528 7.737 1.00 20.99 396 VAL A N 1
ATOM 2275 C CA . VAL A 1 396 ? 33.638 88.816 8.699 1.00 20.28 396 VAL A CA 1
ATOM 2276 C C . VAL A 1 396 ? 34.080 87.475 8.119 1.00 20.21 396 VAL A C 1
ATOM 2277 O O . VAL A 1 396 ? 33.262 86.809 7.469 1.00 18.04 396 VAL A O 1
ATOM 2281 N N . GLN A 1 397 ? 35.368 87.147 8.359 1.00 19.62 397 GLN A N 1
ATOM 2282 C CA . GLN A 1 397 ? 36.090 85.901 7.950 1.00 20.45 397 GLN A CA 1
ATOM 2283 C C . GLN A 1 397 ? 36.641 85.354 9.221 1.00 17.22 397 GLN A C 1
ATOM 2284 O O . GLN A 1 397 ? 37.086 86.125 10.023 1.00 15.05 397 GLN A O 1
ATOM 2290 N N . VAL A 1 398 ? 36.621 84.036 9.389 1.00 16.79 398 VAL A N 1
ATOM 2291 C CA . VAL A 1 398 ? 37.117 83.382 10.596 1.00 15.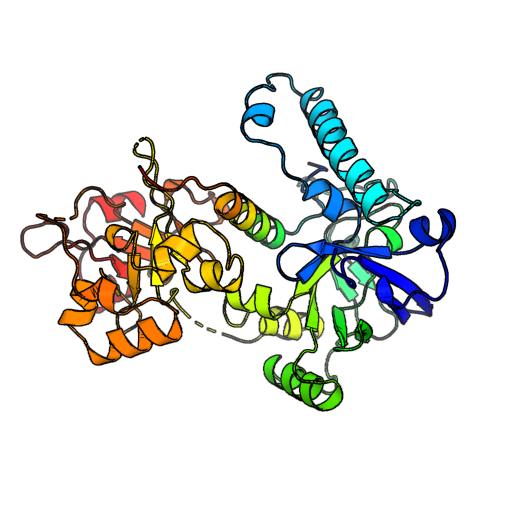92 398 VAL A CA 1
ATOM 2292 C C . VAL A 1 398 ? 38.084 82.265 10.157 1.00 15.99 398 VAL A C 1
ATOM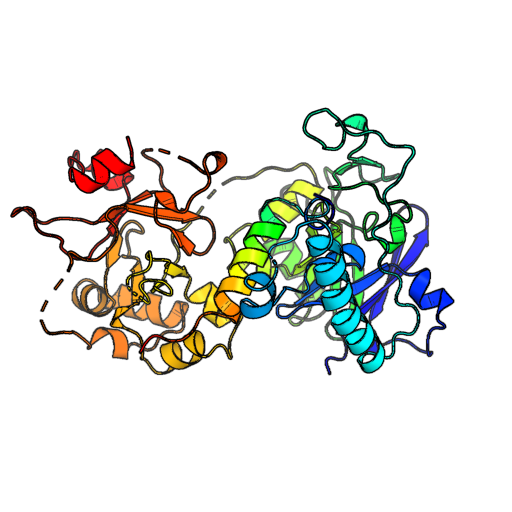 2293 O O . VAL A 1 398 ? 37.893 81.623 9.106 1.00 13.38 398 VAL A O 1
ATOM 2297 N N . LEU A 1 399 ? 39.152 82.096 10.947 1.00 16.32 399 LEU A N 1
ATOM 2298 C CA . LEU A 1 399 ? 40.188 81.100 10.674 1.00 17.99 399 LEU A CA 1
ATOM 2299 C C . LEU A 1 399 ? 39.769 79.612 11.035 1.00 19.34 399 LEU A C 1
ATOM 2300 O O . LEU A 1 399 ? 39.323 79.369 12.126 1.00 18.11 399 LEU A O 1
ATOM 2305 N N . ALA A 1 400 ? 39.904 78.671 10.078 1.00 19.37 400 ALA A N 1
ATOM 2306 C CA . ALA A 1 400 ? 39.769 77.230 10.309 1.00 19.99 400 ALA A CA 1
ATOM 2307 C C . ALA A 1 400 ? 40.674 76.745 11.429 1.00 19.98 400 ALA A C 1
ATOM 2308 O O . ALA A 1 400 ? 41.696 77.347 11.733 1.00 22.58 400 ALA A O 1
ATOM 2310 N N . ARG A 1 401 ? 40.345 75.594 11.978 1.00 21.15 401 ARG A N 1
ATOM 2311 C CA . ARG A 1 401 ? 41.139 74.972 13.050 1.00 20.47 401 ARG A CA 1
ATOM 2312 C C . ARG A 1 401 ? 42.579 74.708 12.637 1.00 19.39 401 ARG A C 1
ATOM 2313 O O . ARG A 1 401 ? 43.493 74.861 13.450 1.00 17.74 401 ARG A O 1
ATOM 2321 N N . ASP A 1 402 ? 42.770 74.285 11.389 1.00 20.62 402 ASP A N 1
ATOM 2322 C CA . ASP A 1 402 ? 44.116 74.064 10.861 1.00 22.77 402 ASP A CA 1
ATOM 2323 C C . ASP A 1 402 ? 45.006 75.295 10.604 1.00 22.24 402 ASP A C 1
ATOM 2324 O O . ASP A 1 402 ? 46.171 75.107 10.302 1.00 22.91 402 ASP A O 1
ATOM 2329 N N . GLY A 1 403 ? 44.463 76.522 10.713 1.00 22.51 403 GLY A N 1
ATOM 2330 C CA . GLY A 1 403 ? 45.255 77.756 10.626 1.00 21.51 403 GLY A CA 1
ATOM 2331 C C . GLY A 1 403 ? 45.495 78.250 9.235 1.00 21.78 403 GLY A C 1
ATOM 2332 O O . GLY A 1 403 ? 46.254 79.197 9.027 1.00 21.76 403 GLY A O 1
ATOM 2333 N N . ASN A 1 404 ? 44.897 77.588 8.250 1.00 22.45 404 ASN A N 1
ATOM 2334 C CA . ASN A 1 404 ? 45.318 77.828 6.841 1.00 23.25 404 ASN A CA 1
ATOM 2335 C C . ASN A 1 404 ? 44.284 78.449 5.934 1.00 21.84 404 ASN A C 1
ATOM 2336 O O . ASN A 1 404 ? 44.591 78.831 4.828 1.00 22.76 404 ASN A O 1
ATOM 2341 N N . ARG A 1 405 ? 43.066 78.494 6.410 1.00 19.70 405 ARG A N 1
ATOM 2342 C CA . ARG A 1 405 ? 41.975 78.899 5.607 1.00 21.53 405 ARG A CA 1
ATOM 2343 C C . ARG A 1 405 ? 41.043 79.870 6.341 1.00 18.25 405 ARG A C 1
ATOM 2344 O O . ARG A 1 405 ? 40.666 79.599 7.445 1.00 18.51 405 ARG A O 1
ATOM 2352 N N . TYR A 1 406 ? 40.591 80.894 5.646 1.00 17.64 406 TYR A N 1
ATOM 2353 C CA . TYR A 1 406 ? 39.427 81.725 6.043 1.00 17.49 406 TYR A CA 1
ATOM 2354 C C . TYR A 1 406 ? 38.124 81.382 5.360 1.00 17.59 406 TYR A C 1
ATOM 2355 O O . TYR A 1 406 ? 38.071 81.064 4.163 1.00 18.16 406 TYR A O 1
ATOM 2364 N N . MET A 1 407 ? 37.061 81.479 6.146 1.00 17.74 407 MET A N 1
ATOM 2365 C CA . MET A 1 407 ? 35.713 81.213 5.665 1.00 18.74 407 MET A CA 1
ATOM 2366 C C . MET A 1 407 ? 34.733 82.104 6.421 1.00 19.84 407 MET A C 1
ATOM 2367 O O . MET A 1 407 ? 35.061 82.677 7.456 1.00 20.83 407 MET A O 1
ATOM 2372 N N . SER A 1 408 ? 33.530 82.240 5.901 1.00 20.37 408 SER A N 1
ATOM 2373 C CA . SER A 1 408 ? 32.442 82.837 6.692 1.00 20.15 408 SER A CA 1
ATOM 2374 C C . SER A 1 408 ? 32.202 82.145 8.034 1.00 19.52 408 SER A C 1
ATOM 2375 O O . SER A 1 408 ? 32.484 80.968 8.244 1.00 20.63 408 SER A O 1
ATOM 2378 N N . PRO A 1 409 ? 31.657 82.899 8.980 1.00 20.03 409 PRO A N 1
ATOM 2379 C CA . PRO A 1 409 ? 31.263 82.315 10.268 1.00 19.97 409 PRO A CA 1
ATOM 2380 C C . PRO A 1 409 ? 30.198 81.199 10.197 1.00 20.99 409 PRO A C 1
ATOM 2381 O O . PRO A 1 409 ? 30.332 80.197 10.932 1.00 21.23 409 PRO A O 1
ATOM 2385 N N . SER A 1 410 ? 29.181 81.346 9.328 1.00 21.46 410 SER A N 1
ATOM 2386 C CA . SER A 1 410 ? 28.219 80.210 9.107 1.00 23.04 410 SER A CA 1
ATOM 2387 C C . SER A 1 410 ? 28.873 78.960 8.575 1.00 21.41 410 SER A C 1
ATOM 2388 O O . SER A 1 410 ? 28.700 77.890 9.131 1.00 22.24 410 SER A O 1
ATOM 2391 N N . ARG A 1 411 ? 29.693 79.096 7.552 1.00 23.49 411 ARG A N 1
ATOM 2392 C CA . ARG A 1 411 ? 30.514 77.935 7.062 1.00 23.71 411 ARG A CA 1
ATOM 2393 C C . ARG A 1 411 ? 31.332 77.246 8.129 1.00 23.78 411 ARG A C 1
ATOM 2394 O O . ARG A 1 411 ? 31.410 76.018 8.150 1.00 24.44 411 ARG A O 1
ATOM 2402 N N . LEU A 1 412 ? 31.915 78.022 9.060 1.00 23.75 412 LEU A N 1
ATOM 2403 C CA . LEU A 1 412 ? 32.745 77.434 10.106 1.00 22.84 412 LEU A CA 1
ATOM 2404 C C . LEU A 1 412 ? 31.856 76.837 11.171 1.00 24.33 412 LEU A C 1
ATOM 2405 O O . LEU A 1 412 ? 32.111 75.747 11.679 1.00 24.24 412 LEU A O 1
ATOM 2410 N N . GLU A 1 413 ? 30.832 77.573 11.571 1.00 24.74 413 GLU A N 1
ATOM 2411 C CA . GLU A 1 413 ? 29.843 76.985 12.459 1.00 27.06 413 GLU A CA 1
ATOM 2412 C C . GLU A 1 413 ? 29.352 75.605 11.965 1.00 27.57 413 GLU A C 1
ATOM 2413 O O . GLU A 1 413 ? 29.307 74.631 12.741 1.00 27.55 413 GLU A O 1
ATOM 2419 N N . TYR A 1 414 ? 28.988 75.554 10.670 1.00 28.55 414 TYR A N 1
ATOM 2420 C CA . TYR A 1 414 ? 28.555 74.351 10.035 1.00 28.60 414 TYR A CA 1
ATOM 2421 C C . TYR A 1 414 ? 29.662 73.314 10.026 1.00 29.03 414 TYR A C 1
ATOM 2422 O O . TYR A 1 414 ? 29.463 72.218 10.502 1.00 29.65 414 TYR A O 1
ATOM 2431 N N . SER A 1 415 ? 30.815 73.640 9.463 1.00 28.35 415 SER A N 1
ATOM 2432 C CA . SER A 1 415 ? 31.781 72.603 9.185 1.00 28.25 415 SER A CA 1
ATOM 2433 C C . SER A 1 415 ? 32.591 72.129 10.425 1.00 28.60 415 SER A C 1
ATOM 2434 O O . SER A 1 415 ? 33.150 71.026 10.380 1.00 29.78 415 SER A O 1
ATOM 2437 N N . ASP A 1 416 ? 32.672 72.945 11.485 1.00 26.94 416 ASP A N 1
ATOM 2438 C CA . ASP A 1 416 ? 33.446 72.634 12.700 1.00 27.45 416 ASP A CA 1
ATOM 2439 C C . ASP A 1 416 ? 32.903 73.393 13.920 1.00 27.74 416 ASP A C 1
ATOM 2440 O O . ASP A 1 416 ? 33.540 74.358 14.398 1.00 24.99 416 ASP A O 1
ATOM 2445 N N . PRO A 1 417 ? 31.699 72.966 14.420 1.00 29.79 417 PRO A N 1
ATOM 2446 C CA . PRO A 1 417 ? 30.942 73.756 15.430 1.00 30.25 417 PRO A CA 1
ATOM 2447 C C . PRO A 1 417 ? 31.739 74.013 16.677 1.00 30.70 417 PRO A C 1
ATOM 2448 O O . PRO A 1 417 ? 31.694 75.154 17.213 1.00 31.59 417 PRO A O 1
ATOM 2452 N N . GLU A 1 418 ? 32.532 73.018 17.098 1.00 30.95 418 GLU A N 1
ATOM 2453 C CA . GLU A 1 418 ? 33.393 73.180 18.306 1.00 31.91 418 GLU A CA 1
ATOM 2454 C C . GLU A 1 418 ? 34.470 74.253 18.189 1.00 30.31 418 GLU A C 1
ATOM 2455 O O . GLU A 1 418 ? 34.679 75.038 19.099 1.00 30.45 418 GLU A O 1
ATOM 2461 N N . HIS A 1 419 ? 35.217 74.243 17.096 1.00 28.56 419 HIS A N 1
ATOM 2462 C CA . HIS A 1 419 ? 36.196 75.299 16.897 1.00 26.56 419 HIS A CA 1
ATOM 2463 C C . HIS A 1 419 ? 35.462 76.665 16.751 1.00 25.60 419 HIS A C 1
ATOM 2464 O O . HIS A 1 419 ? 35.924 77.677 17.251 1.00 24.75 419 HIS A O 1
ATOM 2471 N N . PHE A 1 420 ? 34.354 76.691 16.013 1.00 25.11 420 PHE A N 1
ATOM 2472 C CA . PHE A 1 420 ? 33.561 77.933 15.883 1.00 25.74 420 PHE A CA 1
ATOM 2473 C C . PHE A 1 420 ? 33.258 78.621 17.216 1.00 26.61 420 PHE A C 1
ATOM 2474 O O . PHE A 1 420 ? 33.440 79.835 17.323 1.00 26.01 420 PHE A O 1
ATOM 2482 N N . THR A 1 421 ? 32.790 77.830 18.206 1.00 28.13 421 THR A N 1
ATOM 2483 C CA . THR A 1 421 ? 32.372 78.342 19.502 1.00 29.38 421 THR A CA 1
ATOM 2484 C C . THR A 1 421 ? 33.558 78.830 20.300 1.00 29.30 421 THR A C 1
ATOM 2485 O O . THR A 1 421 ? 33.472 79.872 20.920 1.00 28.76 421 THR A O 1
ATOM 2489 N N . GLN A 1 422 ? 34.662 78.084 20.265 1.00 28.97 422 GLN A N 1
ATOM 2490 C CA . GLN A 1 422 ? 35.906 78.540 20.892 1.00 28.61 422 GLN A CA 1
ATOM 2491 C C . GLN A 1 422 ? 36.545 79.843 20.272 1.00 26.80 422 GLN A C 1
ATOM 2492 O O . GLN A 1 422 ? 36.988 80.771 20.988 1.00 24.57 422 GLN A O 1
ATOM 2498 N N . LEU A 1 423 ? 36.565 79.899 18.935 1.00 24.65 423 LEU A N 1
ATOM 2499 C CA . LEU A 1 423 ? 37.116 81.033 18.213 1.00 24.42 423 LEU A CA 1
ATOM 2500 C C . LEU A 1 423 ? 36.283 82.274 18.525 1.00 24.80 423 LEU A C 1
ATOM 2501 O O . LEU A 1 423 ? 36.809 83.355 18.756 1.00 25.20 423 LEU A O 1
ATOM 2506 N N . MET A 1 424 ? 34.973 82.107 18.501 1.00 24.45 424 MET A N 1
ATOM 2507 C CA . MET A 1 424 ? 34.090 83.267 18.633 1.00 25.89 424 MET A CA 1
ATOM 2508 C C . MET A 1 424 ? 34.106 83.793 20.066 1.00 26.74 424 MET A C 1
ATOM 2509 O O . MET A 1 424 ? 34.202 84.980 20.235 1.00 27.49 424 MET A O 1
ATOM 2514 N N . ASP A 1 425 ? 34.134 82.929 21.078 1.00 30.60 425 ASP A N 1
ATOM 2515 C CA . ASP A 1 425 ? 34.346 83.347 22.488 1.00 32.14 425 ASP A CA 1
ATOM 2516 C C . ASP A 1 425 ? 35.727 84.003 22.689 1.00 33.18 425 ASP A C 1
ATOM 2517 O O . ASP A 1 425 ? 35.819 85.056 23.311 1.00 34.27 425 ASP A O 1
ATOM 2522 N N . GLN A 1 426 ? 36.789 83.437 22.115 1.00 33.43 426 GLN A N 1
ATOM 2523 C CA . GLN A 1 426 ? 38.127 83.971 22.305 1.00 34.62 426 GLN A CA 1
ATOM 2524 C C . GLN A 1 426 ? 38.222 85.325 21.662 1.00 32.85 426 GLN A C 1
ATOM 2525 O O . GLN A 1 426 ? 38.852 86.216 22.182 1.00 32.70 426 GLN A O 1
ATOM 2531 N N . VAL A 1 427 ? 37.612 85.489 20.501 1.00 31.52 427 VAL A N 1
ATOM 2532 C CA . VAL A 1 427 ? 37.761 86.749 19.792 1.00 30.09 427 VAL A CA 1
ATOM 2533 C C . VAL A 1 427 ? 36.746 87.835 20.223 1.00 30.07 427 VAL A C 1
ATOM 2534 O O . VAL A 1 427 ? 36.942 89.006 19.919 1.00 31.58 427 VAL A O 1
ATOM 2538 N N . GLY A 1 428 ? 35.680 87.447 20.916 1.00 29.63 428 GLY A N 1
ATOM 2539 C CA . GLY A 1 428 ? 34.659 88.403 21.371 1.00 31.45 428 GLY A CA 1
ATOM 2540 C C . GLY A 1 428 ? 33.511 88.695 20.415 1.00 31.31 428 GLY A C 1
ATOM 2541 O O . GLY A 1 428 ? 32.868 89.728 20.498 1.00 32.24 428 GLY A O 1
ATOM 2542 N N . LEU A 1 429 ? 33.217 87.755 19.526 1.00 31.64 429 LEU A N 1
ATOM 2543 C CA . LEU A 1 429 ? 32.095 87.890 18.621 1.00 30.45 429 LEU A CA 1
ATOM 2544 C C . LEU A 1 429 ? 30.939 87.019 19.099 1.00 30.65 429 LEU A C 1
ATOM 2545 O O . LEU A 1 429 ? 31.173 85.948 19.739 1.00 31.94 429 LEU A O 1
ATOM 2550 N N . PRO A 1 430 ? 29.694 87.482 18.845 1.00 29.18 430 PRO A N 1
ATOM 2551 C CA . PRO A 1 430 ? 28.532 86.641 19.232 1.00 29.24 430 PRO A CA 1
ATOM 2552 C C . PRO A 1 430 ? 28.271 85.515 18.209 1.00 29.30 430 PRO A C 1
ATOM 2553 O O . PRO A 1 430 ? 28.350 85.741 17.010 1.00 30.18 430 PRO A O 1
ATOM 2557 N N . VAL A 1 431 ? 28.004 84.307 18.719 1.00 30.02 431 VAL A N 1
ATOM 2558 C CA . VAL A 1 431 ? 27.685 83.113 17.957 1.00 30.88 431 VAL A CA 1
ATOM 2559 C C . VAL A 1 431 ? 26.483 83.194 16.973 1.00 31.60 431 VAL A C 1
ATOM 2560 O O . VAL A 1 431 ? 26.393 82.398 16.032 1.00 31.93 431 VAL A O 1
ATOM 2564 N N . SER A 1 432 ? 25.600 84.174 17.155 1.00 32.59 432 SER A N 1
ATOM 2565 C CA . SER A 1 432 ? 24.522 84.505 16.180 1.00 32.86 432 SER A CA 1
ATOM 2566 C C . SER A 1 432 ? 25.006 84.784 14.717 1.00 32.47 432 SER A C 1
ATOM 2567 O O . SER A 1 432 ? 24.271 84.567 13.755 1.00 31.05 432 SER A O 1
ATOM 2570 N N . MET A 1 433 ? 26.264 85.218 14.545 1.00 32.43 433 MET A N 1
ATOM 2571 C CA . MET A 1 433 ? 26.839 85.414 13.181 1.00 30.86 433 MET A CA 1
ATOM 2572 C C . MET A 1 433 ? 26.884 84.131 12.353 1.00 32.18 433 MET A C 1
ATOM 2573 O O . MET A 1 433 ? 26.884 84.180 11.115 1.00 31.65 433 MET A O 1
ATOM 2578 N N . GLY A 1 434 ? 26.950 82.998 13.026 1.00 33.10 434 GLY A N 1
ATOM 2579 C CA . GLY A 1 434 ? 26.997 81.743 12.339 1.00 37.68 434 GLY A CA 1
ATOM 2580 C C . GLY A 1 434 ? 25.659 81.150 11.903 1.00 41.23 434 GLY A C 1
ATOM 2581 O O . GLY A 1 434 ? 25.644 80.024 11.411 1.00 40.23 434 GLY A O 1
ATOM 2582 N N . ARG A 1 435 ? 24.544 81.874 12.106 1.00 44.72 435 ARG A N 1
ATOM 2583 C CA . ARG A 1 435 ? 23.222 81.472 11.566 1.00 49.51 435 ARG A CA 1
ATOM 2584 C C . ARG A 1 435 ? 22.708 82.501 10.590 1.00 50.39 435 ARG A C 1
ATOM 2585 O O . ARG A 1 435 ? 21.516 82.657 10.465 1.00 51.60 435 ARG A O 1
ATOM 2593 N N . GLN A 1 436 ? 23.612 83.195 9.903 1.00 52.35 436 GLN A N 1
ATOM 2594 C CA . GLN A 1 436 ? 23.244 84.246 8.945 1.00 54.44 436 GLN A CA 1
ATOM 2595 C C . GLN A 1 436 ? 23.748 83.883 7.550 1.00 55.65 436 GLN A C 1
ATOM 2596 O O . GLN A 1 436 ? 24.848 83.359 7.424 1.00 55.78 436 GLN A O 1
ATOM 2602 N N . SER A 1 437 ? 22.974 84.183 6.505 1.00 57.45 437 SER A N 1
ATOM 2603 C CA . SER A 1 437 ? 23.432 83.987 5.095 1.00 59.98 437 SER A CA 1
ATOM 2604 C C . SER A 1 437 ? 22.582 84.754 4.035 1.00 60.78 437 SER A C 1
ATOM 2605 O O . SER A 1 437 ? 21.358 84.802 4.140 1.00 61.05 437 SER A O 1
ATOM 2608 N N . HIS A 1 438 ? 23.253 85.347 3.043 1.00 61.37 438 HIS A N 1
ATOM 2609 C CA . HIS A 1 438 ? 22.599 86.036 1.924 1.00 62.40 438 HIS A CA 1
ATOM 2610 C C . HIS A 1 438 ? 22.073 85.008 0.876 1.00 62.74 438 HIS A C 1
ATOM 2611 O O . HIS A 1 438 ? 22.254 83.789 1.049 1.00 62.48 438 HIS A O 1
ATOM 2618 N N . ALA A 1 439 ? 21.428 85.501 -0.196 1.00 63.19 439 ALA A N 1
ATOM 2619 C CA . ALA A 1 439 ? 21.030 84.656 -1.348 1.00 63.10 439 ALA A CA 1
ATOM 2620 C C . ALA A 1 439 ? 22.146 84.582 -2.382 1.00 62.86 439 ALA A C 1
ATOM 2621 O O . ALA A 1 439 ? 22.308 83.565 -3.060 1.00 62.70 439 ALA A O 1
ATOM 2623 N N . PHE A 1 447 ? 32.808 83.441 -4.346 1.00 44.24 447 PHE A N 1
ATOM 2624 C CA . PHE A 1 447 ? 32.316 84.789 -4.393 1.00 43.11 447 PHE A CA 1
ATOM 2625 C C . PHE A 1 447 ? 33.265 85.619 -5.220 1.00 43.02 447 PHE A C 1
ATOM 2626 O O . PHE A 1 447 ? 34.495 85.684 -4.965 1.00 42.37 447 PHE A O 1
ATOM 2634 N N . ASP A 1 448 ? 32.683 86.152 -6.288 1.00 43.18 448 ASP A N 1
ATOM 2635 C CA . ASP A 1 448 ? 33.436 86.735 -7.387 1.00 45.08 448 ASP A CA 1
ATOM 2636 C C . ASP A 1 448 ? 33.989 88.120 -7.182 1.00 44.59 448 ASP A C 1
ATOM 2637 O O . ASP A 1 448 ? 35.000 88.491 -7.787 1.00 44.12 448 ASP A O 1
ATOM 2642 N N . ARG A 1 449 ? 33.363 88.872 -6.286 1.00 44.63 449 ARG A N 1
ATOM 2643 C CA . ARG A 1 449 ? 33.835 90.226 -6.040 1.00 45.59 449 ARG A CA 1
ATOM 2644 C C . ARG A 1 449 ? 35.181 90.297 -5.268 1.00 41.88 449 ARG A C 1
ATOM 2645 O O . ARG A 1 449 ? 36.004 91.170 -5.527 1.00 42.41 449 ARG A O 1
ATOM 2653 N N . GLN A 1 450 ? 35.393 89.380 -4.346 1.00 37.82 450 GLN A N 1
ATOM 2654 C CA . GLN A 1 450 ? 36.534 89.457 -3.463 1.00 36.00 450 GLN A CA 1
ATOM 2655 C C . GLN A 1 450 ? 37.923 89.426 -4.191 1.00 33.19 450 GLN A C 1
ATOM 2656 O O . GLN A 1 450 ? 38.069 88.861 -5.248 1.00 31.21 450 GLN A O 1
ATOM 2662 N N . ALA A 1 451 ? 38.904 90.159 -3.696 1.00 30.34 451 ALA A N 1
ATOM 2663 C CA . ALA A 1 451 ? 40.250 90.050 -4.267 1.00 28.41 451 ALA A CA 1
ATOM 2664 C C . ALA A 1 451 ? 40.754 88.566 -4.407 1.00 28.25 451 ALA A C 1
ATOM 2665 O O . ALA A 1 451 ? 40.444 87.684 -3.572 1.00 26.22 451 ALA A O 1
ATOM 2667 N N . ALA A 1 452 ? 41.532 88.311 -5.459 1.00 27.91 452 ALA A N 1
ATOM 2668 C CA . ALA A 1 452 ? 42.047 86.960 -5.735 1.00 28.70 452 ALA A CA 1
ATOM 2669 C C . ALA A 1 452 ? 43.161 86.495 -4.769 1.00 27.17 452 ALA A C 1
ATOM 2670 O O . ALA A 1 452 ? 43.342 85.345 -4.536 1.00 25.26 452 ALA A O 1
ATOM 2672 N N . VAL A 1 453 ? 43.865 87.450 -4.184 1.00 28.57 453 VAL A N 1
ATOM 2673 C CA . VAL A 1 453 ? 44.956 87.190 -3.267 1.00 26.81 453 VAL A CA 1
ATOM 2674 C C . VAL A 1 453 ? 44.779 88.217 -2.182 1.00 26.58 453 VAL A C 1
ATOM 2675 O O . VAL A 1 453 ? 44.411 89.362 -2.457 1.00 27.62 453 VAL A O 1
ATOM 2679 N N . ILE A 1 454 ? 44.935 87.781 -0.934 1.00 24.78 454 ILE A N 1
ATOM 2680 C CA . ILE A 1 454 ? 45.169 88.694 0.145 1.00 21.75 454 ILE A CA 1
ATOM 2681 C C . ILE A 1 454 ? 46.473 88.416 0.901 1.00 21.12 454 ILE A C 1
ATOM 2682 O O . ILE A 1 454 ? 46.904 87.301 0.995 1.00 22.09 454 ILE A O 1
ATOM 2687 N N . VAL A 1 455 ? 47.089 89.438 1.454 1.00 21.89 455 VAL A N 1
ATOM 2688 C CA . VAL A 1 455 ? 48.369 89.283 2.067 1.00 22.66 455 VAL A CA 1
ATOM 2689 C C . VAL A 1 455 ? 48.362 89.797 3.500 1.00 23.24 455 VAL A C 1
ATOM 2690 O O . VAL A 1 455 ? 48.007 90.925 3.700 1.00 23.86 455 VAL A O 1
ATOM 2694 N N . ALA A 1 456 ? 48.836 88.990 4.459 1.00 24.63 456 ALA A N 1
ATOM 2695 C CA . ALA A 1 456 ? 48.901 89.358 5.853 1.00 26.04 456 ALA A CA 1
ATOM 2696 C C . ALA A 1 456 ? 50.076 90.306 6.138 1.00 27.11 456 ALA A C 1
ATOM 2697 O O . ALA A 1 456 ? 51.174 90.098 5.707 1.00 26.99 456 ALA A O 1
ATOM 2699 N N . ASP A 1 457 ? 49.822 91.373 6.869 1.00 28.33 457 ASP A N 1
ATOM 2700 C CA . ASP A 1 457 ? 50.816 92.426 7.021 1.00 28.74 457 ASP A CA 1
ATOM 2701 C C . ASP A 1 457 ? 50.396 93.167 8.263 1.00 27.98 457 ASP A C 1
ATOM 2702 O O . ASP A 1 457 ? 49.587 94.090 8.179 1.00 27.75 457 ASP A O 1
ATOM 2707 N N . GLY A 1 458 ? 50.921 92.761 9.406 1.00 25.35 458 GLY A N 1
ATOM 2708 C CA . GLY A 1 458 ? 50.396 93.171 10.675 1.00 24.87 458 GLY A CA 1
ATOM 2709 C C . GLY A 1 458 ? 49.036 92.532 10.990 1.00 24.39 458 GLY A C 1
ATOM 2710 O O . GLY A 1 458 ? 48.744 91.396 10.575 1.00 24.01 458 GLY A O 1
ATOM 2711 N N . PRO A 1 459 ? 48.211 93.232 11.781 1.00 23.84 459 PRO A N 1
ATOM 2712 C CA . PRO A 1 459 ? 46.856 92.805 12.097 1.00 23.02 459 PRO A CA 1
ATOM 2713 C C . PRO A 1 459 ? 45.830 93.160 11.025 1.00 24.08 459 PRO A C 1
ATOM 2714 O O . PRO A 1 459 ? 44.666 93.425 11.337 1.00 25.22 459 PRO A O 1
ATOM 2718 N N . ASN A 1 460 ? 46.256 93.128 9.759 1.00 22.98 460 ASN A N 1
ATOM 2719 C CA . ASN A 1 460 ? 45.345 93.256 8.671 1.00 22.69 460 ASN A CA 1
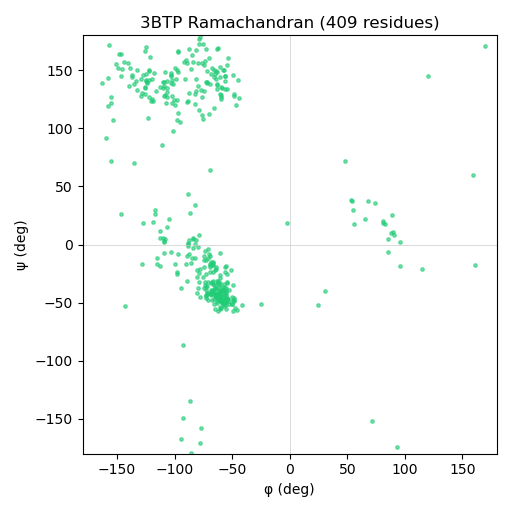ATOM 2720 C C . ASN A 1 460 ? 45.874 92.498 7.402 1.00 23.84 460 ASN A C 1
ATOM 2721 O O . ASN A 1 460 ? 47.075 92.228 7.276 1.00 23.26 460 ASN A O 1
ATOM 2726 N N . LEU A 1 461 ? 44.941 92.104 6.523 1.00 24.30 461 LEU A N 1
ATOM 2727 C CA . LEU A 1 461 ? 45.240 91.486 5.256 1.00 22.64 461 LEU A CA 1
ATOM 2728 C C . LEU A 1 461 ? 44.958 92.516 4.205 1.00 23.48 461 LEU A C 1
ATOM 2729 O O . LEU A 1 461 ? 43.930 93.151 4.225 1.00 21.93 461 LEU A O 1
ATOM 2734 N N . ARG A 1 462 ? 45.894 92.635 3.251 1.00 24.95 462 ARG A N 1
ATOM 2735 C CA . ARG A 1 462 ? 45.841 93.598 2.164 1.00 23.94 462 ARG A CA 1
ATOM 2736 C C . ARG A 1 462 ? 45.894 92.916 0.790 1.00 24.85 462 ARG A C 1
ATOM 2737 O O . ARG A 1 462 ? 46.437 91.830 0.620 1.00 26.24 462 ARG A O 1
ATOM 2745 N N . GLU A 1 463 ? 45.259 93.541 -0.178 1.00 26.01 463 GLU A N 1
ATOM 2746 C CA . GLU A 1 463 ? 45.396 93.219 -1.580 1.00 26.22 463 GLU A CA 1
ATOM 2747 C C . GLU A 1 463 ? 46.815 93.489 -2.046 1.00 26.81 463 GLU A C 1
ATOM 2748 O O . GLU A 1 463 ? 47.512 94.374 -1.551 1.00 25.54 463 GLU A O 1
ATOM 2754 N N . VAL A 1 464 ? 47.253 92.711 -3.018 1.00 30.05 464 VAL A N 1
ATOM 2755 C CA . VAL A 1 464 ? 48.653 92.838 -3.480 1.00 32.53 464 VAL A CA 1
ATOM 2756 C C . VAL A 1 464 ? 49.022 94.287 -3.973 1.00 32.57 464 VAL A C 1
ATOM 2757 O O . VAL A 1 464 ? 50.077 94.818 -3.567 1.00 33.40 464 VAL A O 1
ATOM 2761 N N . PRO A 1 465 ? 48.201 94.893 -4.884 1.00 32.92 465 PRO A N 1
ATOM 2762 C CA . PRO A 1 465 ? 48.518 96.286 -5.305 1.00 33.94 465 PRO A CA 1
ATOM 2763 C C . PRO A 1 465 ? 48.527 97.373 -4.228 1.00 35.59 465 PRO A C 1
ATOM 2764 O O . PRO A 1 465 ? 48.910 98.486 -4.534 1.00 34.61 465 PRO A O 1
ATOM 2768 N N . ASP A 1 466 ? 48.112 97.054 -2.996 1.00 37.29 466 ASP A N 1
ATOM 2769 C CA . ASP A 1 466 ? 48.174 97.980 -1.884 1.00 38.45 466 ASP A CA 1
ATOM 2770 C C . ASP A 1 466 ? 49.488 97.891 -1.134 1.00 39.74 466 ASP A C 1
ATOM 2771 O O . ASP A 1 466 ? 49.755 98.715 -0.246 1.00 40.62 466 ASP A O 1
ATOM 2776 N N . LEU A 1 467 ? 50.303 96.885 -1.428 1.00 40.12 467 LEU A N 1
ATOM 2777 C CA . LEU A 1 467 ? 51.563 96.777 -0.688 1.00 41.52 467 LEU A CA 1
ATOM 2778 C C . LEU A 1 467 ? 52.652 97.540 -1.446 1.00 43.24 467 LEU A C 1
ATOM 2779 O O . LEU A 1 467 ? 52.682 97.530 -2.688 1.00 42.23 467 LEU A O 1
ATOM 2784 N N . SER A 1 468 ? 53.527 98.203 -0.692 1.00 46.04 468 SER A N 1
ATOM 2785 C CA . SER A 1 468 ? 54.637 98.942 -1.271 1.00 49.42 468 SER A CA 1
ATOM 2786 C C . SER A 1 468 ? 55.617 97.983 -1.909 1.00 52.23 468 SER A C 1
ATOM 2787 O O . SER A 1 468 ? 55.737 96.817 -1.467 1.00 51.80 468 SER A O 1
ATOM 2790 N N . PRO A 1 469 ? 56.342 98.454 -2.951 1.00 55.29 469 PRO A N 1
ATOM 2791 C CA . PRO A 1 469 ? 57.360 97.566 -3.579 1.00 56.80 469 PRO A CA 1
ATOM 2792 C C . PRO A 1 469 ? 58.341 96.851 -2.623 1.00 57.73 469 PRO A C 1
ATOM 2793 O O . PRO A 1 469 ? 58.693 95.700 -2.882 1.00 57.79 469 PRO A O 1
ATOM 2797 N N . GLU A 1 470 ? 58.734 97.486 -1.520 1.00 59.43 470 GLU A N 1
ATOM 2798 C CA . GLU A 1 470 ? 59.639 96.830 -0.557 1.00 62.12 470 GLU A CA 1
ATOM 2799 C C . GLU A 1 470 ? 58.971 95.725 0.301 1.00 61.81 470 GLU A C 1
ATOM 2800 O O . GLU A 1 470 ? 59.625 94.726 0.628 1.00 61.92 470 GLU A O 1
ATOM 2806 N N . LYS A 1 471 ? 57.689 95.909 0.658 1.00 61.96 471 LYS A N 1
ATOM 2807 C CA . LYS A 1 471 ? 56.878 94.872 1.357 1.00 61.86 471 LYS A CA 1
ATOM 2808 C C . LYS A 1 471 ? 56.834 93.554 0.606 1.00 62.06 471 LYS A C 1
ATOM 2809 O O . LYS A 1 471 ? 56.844 92.490 1.230 1.00 62.05 471 LYS A O 1
ATOM 2815 N N . LEU A 1 472 ? 56.702 93.651 -0.718 1.00 62.63 472 LEU A N 1
ATOM 2816 C CA . LEU A 1 472 ? 56.645 92.510 -1.599 1.00 63.46 472 LEU A CA 1
ATOM 2817 C C . LEU A 1 472 ? 57.929 92.417 -2.398 1.00 64.15 472 LEU A C 1
ATOM 2818 O O . LEU A 1 472 ? 58.088 91.491 -3.195 1.00 64.72 472 LEU A O 1
ATOM 2823 N N . SER A 1 476 ? 55.901 80.273 -2.060 1.00 53.60 476 SER A N 1
ATOM 2824 C CA . SER A 1 476 ? 55.467 79.659 -0.806 1.00 53.12 476 SER A CA 1
ATOM 2825 C C . SER A 1 476 ? 55.348 80.620 0.409 1.00 51.84 476 SER A C 1
ATOM 2826 O O . SER A 1 476 ? 55.312 80.152 1.567 1.00 52.72 476 SER A O 1
ATOM 2829 N N . GLN A 1 477 ? 55.262 81.936 0.197 1.00 49.53 477 GLN A N 1
ATOM 2830 C CA . GLN A 1 477 ? 55.092 82.810 1.376 1.00 46.44 477 GLN A CA 1
ATOM 2831 C C . GLN A 1 477 ? 53.890 82.388 2.203 1.00 44.27 477 GLN A C 1
ATOM 2832 O O . GLN A 1 477 ? 52.766 82.101 1.715 1.00 43.34 477 GLN A O 1
ATOM 2838 N N . LYS A 1 478 ? 54.158 82.333 3.495 1.00 42.38 478 LYS A N 1
ATOM 2839 C CA . LYS A 1 478 ? 53.172 81.901 4.454 1.00 39.84 478 LYS A CA 1
ATOM 2840 C C . LYS A 1 478 ? 52.257 83.044 4.854 1.00 36.42 478 LYS A C 1
ATOM 2841 O O . LYS A 1 478 ? 51.444 82.890 5.750 1.00 35.94 478 LYS A O 1
ATOM 2847 N N . ASP A 1 479 ? 52.426 84.183 4.189 1.00 32.94 479 ASP A N 1
ATOM 2848 C CA . ASP A 1 479 ? 51.702 85.396 4.452 1.00 30.33 479 ASP A CA 1
ATOM 2849 C C . ASP A 1 479 ? 50.591 85.622 3.383 1.00 27.71 479 ASP A C 1
ATOM 2850 O O . ASP A 1 479 ? 49.729 86.524 3.536 1.00 25.86 479 ASP A O 1
ATOM 2855 N N . VAL A 1 480 ? 50.595 84.740 2.357 1.00 24.34 480 VAL A N 1
ATOM 2856 C CA . VAL A 1 480 ? 49.825 84.841 1.140 1.00 22.13 480 VAL A CA 1
ATOM 2857 C C . VAL A 1 480 ? 48.661 83.850 1.093 1.00 21.02 480 VAL A C 1
ATOM 2858 O O . VAL A 1 480 ? 48.835 82.697 1.322 1.00 20.02 480 VAL A O 1
ATOM 2862 N N . LEU A 1 481 ? 47.459 84.358 0.845 1.00 21.50 481 LEU A N 1
ATOM 2863 C CA . LEU A 1 481 ? 46.205 83.599 0.828 1.00 19.86 481 LEU A CA 1
ATOM 2864 C C . LEU A 1 481 ? 45.542 83.831 -0.527 1.00 19.85 481 LEU A C 1
ATOM 2865 O O . LEU A 1 481 ? 45.500 84.939 -1.045 1.00 17.21 481 LEU A O 1
ATOM 2870 N N . ILE A 1 482 ? 44.960 82.753 -1.031 1.00 21.01 482 ILE A N 1
ATOM 2871 C CA . ILE A 1 482 ? 44.470 82.633 -2.380 1.00 20.18 482 ILE A CA 1
ATOM 2872 C C . ILE A 1 482 ? 42.969 82.439 -2.310 1.00 20.93 482 ILE A C 1
ATOM 2873 O O . ILE A 1 482 ? 42.474 81.623 -1.495 1.00 21.80 482 ILE A O 1
ATOM 2878 N N . ALA A 1 483 ? 42.239 83.205 -3.120 1.00 19.61 483 ALA A N 1
ATOM 2879 C CA . ALA A 1 483 ? 40.784 82.998 -3.235 1.00 20.87 483 ALA A CA 1
ATOM 2880 C C . ALA A 1 483 ? 40.533 81.702 -3.954 1.00 21.24 483 ALA A C 1
ATOM 2881 O O . ALA A 1 483 ? 40.801 81.612 -5.144 1.00 21.40 483 ALA A O 1
ATOM 2883 N N . ASP A 1 484 ? 39.990 80.733 -3.232 1.00 21.46 484 ASP A N 1
ATOM 2884 C CA . ASP A 1 484 ? 39.753 79.417 -3.761 1.00 24.96 484 ASP A CA 1
ATOM 2885 C C . ASP A 1 484 ? 38.629 79.352 -4.797 1.00 27.27 484 ASP A C 1
ATOM 2886 O O . ASP A 1 484 ? 37.750 80.216 -4.861 1.00 27.60 484 ASP A O 1
ATOM 2891 N N . ARG A 1 485 ? 38.675 78.275 -5.576 1.00 28.80 485 ARG A N 1
ATOM 2892 C CA . ARG A 1 485 ? 37.747 77.997 -6.622 1.00 31.59 485 ARG A CA 1
ATOM 2893 C C . ARG A 1 485 ? 37.418 76.521 -6.498 1.00 33.52 485 ARG A C 1
ATOM 2894 O O . ARG A 1 485 ? 38.288 75.729 -6.146 1.00 34.22 485 ARG A O 1
ATOM 2902 N N . ASN A 1 486 ? 36.176 76.138 -6.780 1.00 36.21 486 ASN A N 1
ATOM 2903 C CA . ASN A 1 486 ? 35.835 74.693 -6.746 1.00 39.57 486 ASN A CA 1
ATOM 2904 C C . ASN A 1 486 ? 36.307 73.888 -8.000 1.00 41.20 486 ASN A C 1
ATOM 2905 O O . ASN A 1 486 ? 37.064 74.396 -8.859 1.00 42.94 486 ASN A O 1
ATOM 2910 N N . GLU A 1 487 ? 35.880 72.649 -8.115 1.00 44.50 487 GLU A N 1
ATOM 2911 C CA . GLU A 1 487 ? 36.180 71.889 -9.338 1.00 47.74 487 GLU A CA 1
ATOM 2912 C C . GLU A 1 487 ? 35.607 72.517 -10.668 1.00 48.20 487 GLU A C 1
ATOM 2913 O O . GLU A 1 487 ? 36.286 72.445 -11.749 1.00 47.95 487 GLU A O 1
ATOM 2919 N N . LYS A 1 488 ? 34.428 73.177 -10.599 1.00 47.58 488 LYS A N 1
ATOM 2920 C CA . LYS A 1 488 ? 33.910 73.927 -11.793 1.00 47.78 488 LYS A CA 1
ATOM 2921 C C . LYS A 1 488 ? 34.677 75.233 -12.168 1.00 45.40 488 LYS A C 1
ATOM 2922 O O . LYS A 1 488 ? 34.371 75.860 -13.176 1.00 44.74 488 LYS A O 1
ATOM 2928 N N . GLY A 1 489 ? 35.668 75.657 -11.387 1.00 43.69 489 GLY A N 1
ATOM 2929 C CA . GLY A 1 489 ? 36.294 76.958 -11.666 1.00 40.57 489 GLY A CA 1
ATOM 2930 C C . GLY A 1 489 ? 35.592 78.098 -10.909 1.00 39.90 489 GLY A C 1
ATOM 2931 O O . GLY A 1 489 ? 35.893 79.289 -11.123 1.00 38.62 489 GLY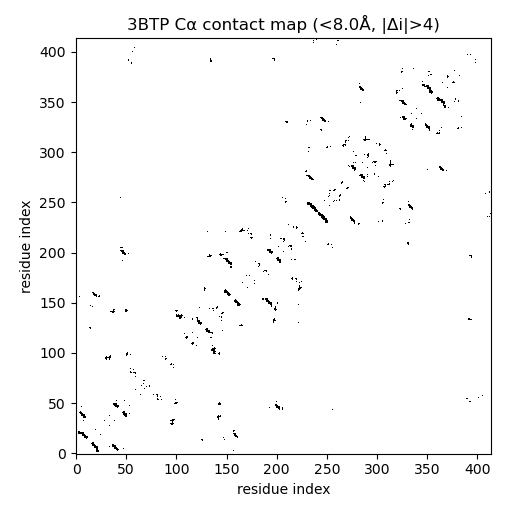 A O 1
ATOM 2932 N N . GLN A 1 490 ? 34.665 77.785 -10.000 1.00 37.96 490 GLN A N 1
ATOM 2933 C CA . GLN A 1 490 ? 34.023 78.924 -9.357 1.00 37.95 490 GLN A CA 1
ATOM 2934 C C . GLN A 1 490 ? 34.503 79.223 -7.965 1.00 36.91 490 GLN A C 1
ATOM 2935 O O . GLN A 1 490 ? 34.808 78.289 -7.207 1.00 36.26 490 GLN A O 1
ATOM 2941 N N . ARG A 1 491 ? 34.519 80.532 -7.640 1.00 35.06 491 ARG A N 1
ATOM 2942 C CA . ARG A 1 491 ? 34.923 81.024 -6.329 1.00 32.76 491 ARG A CA 1
ATOM 2943 C C . ARG A 1 491 ? 34.016 80.460 -5.264 1.00 32.37 491 ARG A C 1
ATOM 2944 O O . ARG A 1 491 ? 32.818 80.421 -5.460 1.00 32.49 491 ARG A O 1
ATOM 2952 N N . THR A 1 492 ? 34.622 79.884 -4.214 1.00 30.97 492 THR A N 1
ATOM 2953 C CA . THR A 1 492 ? 33.906 79.335 -3.074 1.00 29.56 492 THR A CA 1
ATOM 2954 C C . THR A 1 492 ? 33.723 80.442 -1.985 1.00 29.88 492 THR A C 1
ATOM 2955 O O . THR A 1 492 ? 32.927 80.336 -1.060 1.00 28.46 492 THR A O 1
ATOM 2959 N N . GLY A 1 493 ? 34.490 81.515 -2.080 1.00 29.04 493 GLY A N 1
ATOM 2960 C CA . GLY A 1 493 ? 34.441 82.473 -0.991 1.00 28.59 493 GLY A CA 1
ATOM 2961 C C . GLY A 1 493 ? 35.556 82.254 0.018 1.00 29.23 493 GLY A C 1
ATOM 2962 O O . GLY A 1 493 ? 35.851 83.169 0.793 1.00 29.21 493 GLY A O 1
ATOM 2963 N N . THR A 1 494 ? 36.187 81.061 0.032 1.00 26.70 494 THR A N 1
ATOM 2964 C CA . THR A 1 494 ? 37.248 80.891 1.012 1.00 24.34 494 THR A CA 1
ATOM 2965 C C . THR A 1 494 ? 38.581 81.425 0.488 1.00 22.64 494 THR A C 1
ATOM 2966 O O . THR A 1 494 ? 38.744 81.665 -0.705 1.00 21.59 494 THR A O 1
ATOM 2970 N N . TYR A 1 495 ? 39.514 81.630 1.408 1.00 20.62 495 TYR A N 1
ATOM 2971 C CA . TYR A 1 495 ? 40.862 81.915 1.101 1.00 19.53 495 TYR A CA 1
ATOM 2972 C C . TYR A 1 495 ? 41.710 80.860 1.806 1.00 20.30 495 TYR A C 1
ATOM 2973 O O . TYR A 1 495 ? 41.541 80.635 3.000 1.00 19.78 495 TYR A O 1
ATOM 2982 N N . THR A 1 496 ? 42.736 80.372 1.117 1.00 18.76 496 THR A N 1
ATOM 2983 C CA . THR A 1 496 ? 43.552 79.306 1.642 1.00 19.99 496 THR A CA 1
ATOM 2984 C C . THR A 1 496 ? 45.002 79.726 1.414 1.00 21.49 496 THR A C 1
ATOM 2985 O O . THR A 1 496 ? 45.296 80.323 0.392 1.00 20.40 496 THR A O 1
ATOM 2989 N N . ASN A 1 497 ? 45.867 79.448 2.394 1.00 22.75 497 ASN A N 1
ATOM 2990 C CA . ASN A 1 497 ? 47.342 79.789 2.383 1.00 24.95 497 ASN A CA 1
ATOM 2991 C C . ASN A 1 497 ? 48.011 79.171 1.133 1.00 25.63 497 ASN A C 1
ATOM 2992 O O . ASN A 1 497 ? 47.683 78.039 0.774 1.00 23.30 497 ASN A O 1
ATOM 2997 N N . VAL A 1 498 ? 48.949 79.884 0.480 1.00 28.34 498 VAL A N 1
ATOM 2998 C CA . VAL A 1 498 ? 49.717 79.283 -0.627 1.00 29.54 498 VAL A CA 1
ATOM 2999 C C . VAL A 1 498 ? 50.423 77.960 -0.266 1.00 30.18 498 VAL A C 1
ATOM 3000 O O . VAL A 1 498 ? 50.485 77.070 -1.119 1.00 31.28 498 VAL A O 1
ATOM 3004 N N . VAL A 1 499 ? 50.883 77.799 0.977 1.00 29.81 499 VAL A N 1
ATOM 3005 C CA . VAL A 1 499 ? 51.598 76.595 1.449 1.00 30.56 499 VAL A CA 1
ATOM 3006 C C . VAL A 1 499 ? 50.769 75.338 1.344 1.00 29.88 499 VAL A C 1
ATOM 3007 O O . VAL A 1 499 ? 51.293 74.221 1.056 1.00 28.41 499 VAL A O 1
ATOM 3011 N N . GLU A 1 500 ? 49.468 75.497 1.564 1.00 28.04 500 GLU A N 1
ATOM 3012 C CA . GLU A 1 500 ? 48.574 74.406 1.295 1.00 28.03 500 GLU A CA 1
ATOM 3013 C C . GLU A 1 500 ? 48.473 74.100 -0.196 1.00 27.20 500 GLU A C 1
ATOM 3014 O O . GLU A 1 500 ? 48.263 72.958 -0.557 1.00 26.14 500 GLU A O 1
ATOM 3020 N N . TYR A 1 501 ? 48.589 75.115 -1.064 1.00 27.31 501 TYR A N 1
ATOM 3021 C CA . TYR A 1 501 ? 48.514 74.852 -2.515 1.00 28.48 501 TYR A CA 1
ATOM 3022 C C . TYR A 1 501 ? 49.707 73.956 -2.967 1.00 29.29 501 TYR A C 1
ATOM 3023 O O . TYR A 1 501 ? 49.531 73.016 -3.734 1.00 30.24 501 TYR A O 1
ATOM 3032 N N . GLU A 1 502 ? 50.870 74.268 -2.449 1.00 28.98 502 GLU A N 1
ATOM 3033 C CA . GLU A 1 502 ? 52.089 73.513 -2.654 1.00 32.61 502 GLU A CA 1
ATOM 3034 C C . GLU A 1 502 ? 52.051 72.105 -2.070 1.00 31.48 502 GLU A C 1
ATOM 3035 O O . GLU A 1 502 ? 52.456 71.174 -2.702 1.00 33.87 502 GLU A O 1
ATOM 3041 N N . ARG A 1 503 ? 51.535 71.956 -0.873 1.00 31.31 503 ARG A N 1
ATOM 3042 C CA . ARG A 1 503 ? 51.509 70.692 -0.183 1.00 31.58 503 ARG A CA 1
ATOM 3043 C C . ARG A 1 503 ? 50.569 69.749 -0.934 1.00 31.72 503 ARG A C 1
ATOM 3044 O O . ARG A 1 503 ? 50.946 68.647 -1.261 1.00 31.65 503 ARG A O 1
ATOM 3052 N N . LEU A 1 504 ? 49.378 70.223 -1.286 1.00 31.87 504 LEU A N 1
ATOM 3053 C CA . LEU A 1 504 ? 48.427 69.406 -2.047 1.00 30.91 504 LEU A CA 1
ATOM 3054 C C . LEU A 1 504 ? 48.692 69.381 -3.551 1.00 29.83 504 LEU A C 1
ATOM 3055 O O . LEU A 1 504 ? 47.922 68.774 -4.277 1.00 29.70 504 LEU A O 1
ATOM 3060 N N . MET A 1 505 ? 49.775 70.027 -4.003 1.00 29.31 505 MET A N 1
ATOM 3061 C CA . MET A 1 505 ? 50.126 70.140 -5.448 1.00 28.13 505 MET A CA 1
ATOM 3062 C C . MET A 1 505 ? 48.949 70.724 -6.276 1.00 29.81 505 MET A C 1
ATOM 3063 O O . MET A 1 505 ? 48.674 70.304 -7.406 1.00 28.56 505 MET A O 1
ATOM 3068 N N . MET A 1 506 ? 48.235 71.680 -5.669 1.00 31.32 506 MET A N 1
ATOM 3069 C CA A MET A 1 506 ? 47.137 72.320 -6.367 0.50 31.33 506 MET A CA 1
ATOM 3070 C CA B MET A 1 506 ? 47.107 72.369 -6.310 0.50 32.41 506 MET A CA 1
ATOM 3071 C C . MET A 1 506 ? 47.663 73.537 -7.082 1.00 31.69 506 MET A C 1
ATOM 3072 O O . MET A 1 506 ? 48.357 74.385 -6.505 1.00 31.28 506 MET A O 1
ATOM 3081 N N . LYS A 1 507 ? 47.365 73.597 -8.364 1.00 33.09 507 LYS A N 1
ATOM 3082 C CA . LYS A 1 507 ? 47.633 74.784 -9.167 1.00 35.27 507 LYS A CA 1
ATOM 3083 C C . LYS A 1 507 ? 46.797 76.028 -8.658 1.00 34.63 507 LYS A C 1
ATOM 3084 O O . LYS A 1 507 ? 45.595 75.908 -8.326 1.00 32.89 507 LYS A O 1
ATOM 3090 N N . LEU A 1 508 ? 47.444 77.195 -8.591 1.00 33.49 508 LEU A N 1
ATOM 3091 C CA . LEU A 1 508 ? 46.793 78.464 -8.331 1.00 33.11 508 LEU A CA 1
ATOM 3092 C C . LEU A 1 508 ? 45.829 78.809 -9.441 1.00 33.58 508 LEU A C 1
ATOM 3093 O O . LEU A 1 508 ? 46.157 78.549 -10.592 1.00 33.86 508 LEU A O 1
ATOM 3098 N N . PRO A 1 509 ? 44.648 79.428 -9.112 1.00 33.48 509 PRO A N 1
ATOM 3099 C CA . PRO A 1 509 ? 43.826 79.981 -10.180 1.00 32.26 509 PRO A CA 1
ATOM 3100 C C . PRO A 1 509 ? 44.645 81.061 -10.908 1.00 32.32 509 PRO A C 1
ATOM 3101 O O . PRO A 1 509 ? 45.555 81.665 -10.313 1.00 32.02 509 PRO A O 1
ATOM 3105 N N . SER A 1 510 ? 44.335 81.277 -12.181 1.00 32.64 510 SER A N 1
ATOM 3106 C CA . SER A 1 510 ? 45.106 82.178 -13.043 1.00 34.09 510 SER A CA 1
ATOM 3107 C C . SER A 1 510 ? 45.063 83.663 -12.602 1.00 33.60 510 SER A C 1
ATOM 3108 O O . SER A 1 510 ? 46.096 84.355 -12.631 1.00 33.84 510 SER A O 1
ATOM 3111 N N . ASP A 1 511 ? 43.917 84.123 -12.106 1.00 34.30 511 ASP A N 1
ATOM 3112 C CA . ASP A 1 511 ? 43.844 85.490 -11.504 1.00 35.09 511 ASP A CA 1
ATOM 3113 C C . ASP A 1 511 ? 44.864 85.671 -10.360 1.00 35.10 511 ASP A C 1
ATOM 3114 O O . ASP A 1 511 ? 45.668 86.607 -10.371 1.00 34.65 511 ASP A O 1
ATOM 3119 N N . ALA A 1 512 ? 44.893 84.688 -9.438 1.00 36.00 512 ALA A N 1
ATOM 3120 C CA . ALA A 1 512 ? 45.869 84.645 -8.356 1.00 36.09 512 ALA A CA 1
ATOM 3121 C C . ALA A 1 512 ? 47.300 84.576 -8.870 1.00 36.80 512 ALA A C 1
ATOM 3122 O O . ALA A 1 512 ? 48.229 85.248 -8.356 1.00 36.55 512 ALA A O 1
ATOM 3124 N N . ALA A 1 513 ? 47.474 83.730 -9.886 1.00 38.65 513 ALA A N 1
ATOM 3125 C CA . ALA A 1 513 ? 48.793 83.432 -10.444 1.00 40.82 513 ALA A CA 1
ATOM 3126 C C . ALA A 1 513 ? 49.423 84.672 -11.071 1.00 41.62 513 ALA A C 1
ATOM 3127 O O . ALA A 1 513 ? 50.585 84.959 -10.765 1.00 42.14 513 ALA A O 1
ATOM 3129 N N . GLN A 1 514 ? 48.663 85.441 -11.864 1.00 42.93 514 GLN A N 1
ATOM 3130 C CA . GLN A 1 514 ? 49.204 86.699 -12.399 1.00 45.94 514 GLN A CA 1
ATOM 3131 C C . GLN A 1 514 ? 49.460 87.856 -11.419 1.00 45.97 514 GLN A C 1
ATOM 3132 O O . GLN A 1 514 ? 50.319 88.700 -11.699 1.00 47.24 514 GLN A O 1
ATOM 3138 N N . LEU A 1 515 ? 48.776 87.898 -10.271 1.00 45.17 515 LEU A N 1
ATOM 3139 C CA . LEU A 1 515 ? 49.054 88.929 -9.283 1.00 44.12 515 LEU A CA 1
ATOM 3140 C C . LEU A 1 515 ? 50.350 88.635 -8.586 1.00 44.12 515 LEU A C 1
ATOM 3141 O O . LEU A 1 515 ? 51.050 89.559 -8.149 1.00 43.24 515 LEU A O 1
ATOM 3146 N N . LEU A 1 516 ? 50.649 87.345 -8.442 1.00 44.98 516 LEU A N 1
ATOM 3147 C CA . LEU A 1 516 ? 51.902 86.921 -7.800 1.00 46.17 516 LEU A CA 1
ATOM 3148 C C . LEU A 1 516 ? 53.113 86.773 -8.755 1.00 48.31 516 LEU A C 1
ATOM 3149 O O . LEU A 1 516 ? 54.225 86.459 -8.307 1.00 48.79 516 LEU A O 1
ATOM 3154 N N . ALA A 1 517 ? 52.894 87.014 -10.053 1.00 49.91 517 ALA A N 1
ATOM 3155 C CA . ALA A 1 517 ? 53.976 87.081 -11.033 1.00 51.88 517 ALA A CA 1
ATOM 3156 C C . ALA A 1 517 ? 54.950 88.269 -10.772 1.00 53.01 517 ALA A C 1
ATOM 3157 O O . ALA A 1 517 ? 56.174 88.055 -10.579 1.00 53.84 517 ALA A O 1
ATOM 3159 N N . HIS B 2 31 ? 62.129 115.057 4.593 1.00 44.07 30 HIS B N 1
ATOM 3160 C CA . HIS B 2 31 ? 60.858 114.371 5.023 1.00 45.10 30 HIS B CA 1
ATOM 3161 C C . HIS B 2 31 ? 60.559 114.577 6.491 1.00 43.50 30 HIS B C 1
ATOM 3162 O O . HIS B 2 31 ? 60.154 113.642 7.170 1.00 43.64 30 HIS B O 1
ATOM 3169 N N . HIS B 2 32 ? 60.766 115.788 6.985 1.00 42.07 31 HIS B N 1
ATOM 3170 C CA . HIS B 2 32 ? 61.004 115.992 8.420 1.00 41.38 31 HIS B CA 1
ATOM 3171 C C . HIS B 2 32 ? 59.796 115.712 9.366 1.00 39.64 31 HIS B C 1
ATOM 3172 O O . HIS B 2 32 ? 59.971 115.582 10.571 1.00 38.07 31 HIS B O 1
ATOM 3179 N N . GLN B 2 33 ? 58.594 115.627 8.795 1.00 38.57 32 GLN B N 1
ATOM 3180 C CA . GLN B 2 33 ? 57.351 115.262 9.501 1.00 38.07 32 GLN B CA 1
ATOM 3181 C C . GLN B 2 33 ? 57.219 113.738 9.866 1.00 36.52 32 GLN B C 1
ATOM 3182 O O . GLN B 2 33 ? 56.352 113.335 10.713 1.00 35.32 32 GLN B O 1
ATOM 3188 N N . SER B 2 34 ? 58.005 112.902 9.170 1.00 33.18 33 SER B N 1
ATOM 3189 C CA . SER B 2 34 ? 57.895 111.444 9.325 1.00 30.99 33 SER B CA 1
ATOM 3190 C C . SER B 2 34 ? 59.249 110.739 9.610 1.00 28.47 33 SER B C 1
ATOM 3191 O O . SER B 2 34 ? 59.266 109.653 10.129 1.00 28.06 33 SER B O 1
ATOM 3194 N N . ASN B 2 35 ? 60.371 111.408 9.354 1.00 26.63 34 ASN B N 1
ATOM 3195 C CA . ASN B 2 35 ? 61.680 110.782 9.503 1.00 24.72 34 ASN B CA 1
ATOM 3196 C C . ASN B 2 35 ? 62.182 110.561 10.933 1.00 23.66 34 ASN B C 1
ATOM 3197 O O . ASN B 2 35 ? 63.190 109.889 11.131 1.00 24.92 34 ASN B O 1
ATOM 3202 N N . GLY B 2 36 ? 61.454 111.045 11.951 1.00 22.65 35 GLY B N 1
ATOM 3203 C CA . GLY B 2 36 ? 61.784 110.721 13.350 1.00 19.02 35 GLY B CA 1
ATOM 3204 C C . GLY B 2 36 ? 61.095 109.433 13.760 1.00 18.97 35 GLY B C 1
ATOM 3205 O O . GLY B 2 36 ? 61.299 108.947 14.862 1.00 17.51 35 GLY B O 1
ATOM 3206 N N . PHE B 2 37 ? 60.219 108.933 12.880 1.00 18.10 36 PHE B N 1
ATOM 3207 C CA . PHE B 2 37 ? 59.469 107.698 13.131 1.00 18.79 36 PHE B CA 1
ATOM 3208 C C . PHE B 2 37 ? 60.136 106.476 12.468 1.00 19.74 36 PHE B C 1
ATOM 3209 O O . PHE B 2 37 ? 60.795 106.566 11.463 1.00 19.54 36 PHE B O 1
ATOM 3217 N N . THR B 2 38 ? 59.977 105.352 13.113 1.00 19.98 37 THR B N 1
ATOM 3218 C CA . THR B 2 38 ? 60.398 104.047 12.607 1.00 21.43 37 THR B CA 1
ATOM 3219 C C . THR B 2 38 ? 59.398 103.667 11.503 1.00 20.22 37 THR B C 1
ATOM 3220 O O . THR B 2 38 ? 58.276 104.140 11.494 1.00 19.45 37 THR B O 1
ATOM 3224 N N . SER B 2 39 ? 59.790 102.787 10.601 1.00 20.47 38 SER B N 1
ATOM 3225 C CA . SER B 2 39 ? 58.894 102.303 9.575 1.00 20.61 38 SER B CA 1
ATOM 3226 C C . SER B 2 39 ? 57.699 101.619 10.225 1.00 20.41 38 SER B C 1
ATOM 3227 O O . SER B 2 39 ? 56.558 101.833 9.789 1.00 20.58 38 SER B O 1
ATOM 3230 N N . LEU B 2 40 ? 57.961 100.768 11.235 1.00 19.23 39 LEU B N 1
ATOM 3231 C CA . LEU B 2 40 ? 56.908 100.156 12.012 1.00 18.66 39 LEU B CA 1
ATOM 3232 C C . LEU B 2 40 ? 55.995 101.170 12.755 1.00 18.66 39 LEU B C 1
ATOM 3233 O O . LEU B 2 40 ? 54.787 101.025 12.708 1.00 18.38 39 LEU B O 1
ATOM 3238 N N . ASP B 2 41 ? 56.545 102.193 13.416 1.00 18.22 40 ASP B N 1
ATOM 3239 C CA . ASP B 2 41 ? 55.682 103.208 14.070 1.00 18.09 40 ASP B CA 1
ATOM 3240 C C . ASP B 2 41 ? 54.743 103.839 13.065 1.00 17.97 40 ASP B C 1
ATOM 3241 O O . ASP B 2 41 ? 53.643 104.108 13.384 1.00 17.60 40 ASP B O 1
ATOM 3246 N N . LEU B 2 42 ? 55.182 104.052 11.832 1.00 19.44 41 LEU B N 1
ATOM 3247 C CA . LEU B 2 42 ? 54.331 104.663 10.779 1.00 20.89 41 LEU B CA 1
ATOM 3248 C C . LEU B 2 42 ? 53.213 103.763 10.225 1.00 21.08 41 LEU B C 1
ATOM 3249 O O . LEU B 2 42 ? 52.104 104.235 9.907 1.00 22.73 41 LEU B O 1
ATOM 3254 N N . GLU B 2 43 ? 53.492 102.485 10.096 1.00 20.45 42 GLU B N 1
ATOM 3255 C CA . GLU B 2 43 ? 52.430 101.491 9.819 1.00 21.66 42 GLU B CA 1
ATOM 3256 C C . GLU B 2 43 ? 51.450 101.370 10.922 1.00 19.98 42 GLU B C 1
ATOM 3257 O O . GLU B 2 43 ? 50.296 101.163 10.647 1.00 20.42 42 GLU B O 1
ATOM 3263 N N . MET B 2 44 ? 51.914 101.433 12.183 1.00 19.49 43 MET B N 1
ATOM 3264 C CA . MET B 2 44 ? 51.007 101.418 13.329 1.00 17.78 43 MET B CA 1
ATOM 3265 C C . MET B 2 44 ? 50.084 102.624 13.235 1.00 19.65 43 MET B C 1
ATOM 3266 O O . MET B 2 44 ? 48.861 102.502 13.250 1.00 21.32 43 MET B O 1
ATOM 3271 N N . ILE B 2 45 ? 50.661 103.807 13.139 1.00 19.52 44 ILE B N 1
ATOM 3272 C CA . ILE B 2 45 ? 49.855 105.042 12.994 1.00 19.99 44 ILE B CA 1
ATOM 3273 C C . ILE B 2 45 ? 48.899 105.060 11.810 1.00 20.86 44 ILE B C 1
ATOM 3274 O O . ILE B 2 45 ? 47.709 105.401 11.978 1.00 21.91 44 ILE B O 1
ATOM 3279 N N . GLU B 2 46 ? 49.396 104.702 10.619 1.00 22.09 45 GLU B N 1
ATOM 3280 C CA . GLU B 2 46 ? 48.537 104.558 9.414 1.00 22.13 45 GLU B CA 1
ATOM 3281 C C . GLU B 2 46 ? 47.278 103.717 9.712 1.00 22.27 45 GLU B C 1
ATOM 3282 O O . GLU B 2 46 ? 46.159 104.100 9.310 1.00 23.19 45 GLU B O 1
ATOM 3288 N N . LEU B 2 47 ? 47.436 102.586 10.391 1.00 21.46 46 LEU B N 1
ATOM 3289 C CA . LEU B 2 47 ? 46.255 101.682 10.636 1.00 21.12 46 LEU B CA 1
ATOM 3290 C C . LEU B 2 47 ? 45.298 102.282 11.690 1.00 20.56 46 LEU B C 1
ATOM 3291 O O . LEU B 2 47 ? 44.084 102.225 11.542 1.00 20.87 46 LEU B O 1
ATOM 3296 N N . GLU B 2 48 ? 45.863 102.819 12.776 1.00 19.21 47 GLU B N 1
ATOM 3297 C CA . GLU B 2 48 ? 45.116 103.551 13.781 1.00 20.32 47 GLU B CA 1
ATOM 3298 C C . GLU B 2 48 ? 44.303 104.645 13.132 1.00 20.60 47 GLU B C 1
ATOM 3299 O O . GLU B 2 48 ? 43.097 104.683 13.366 1.00 21.79 47 GLU B O 1
ATOM 3305 N N . ASN B 2 49 ? 44.921 105.486 12.300 1.00 20.32 48 ASN B N 1
ATOM 3306 C CA . ASN B 2 49 ? 44.187 106.558 11.572 1.00 21.13 48 ASN B CA 1
ATOM 3307 C C . ASN B 2 49 ? 43.117 106.006 10.628 1.00 21.31 48 ASN B C 1
ATOM 3308 O O . ASN B 2 49 ? 42.046 106.545 10.514 1.00 22.00 48 ASN B O 1
ATOM 3313 N N . PHE B 2 50 ? 43.433 104.929 9.941 1.00 21.34 49 PHE B N 1
ATOM 3314 C CA . PHE B 2 50 ? 42.505 104.286 8.989 1.00 21.51 49 PHE B CA 1
ATOM 3315 C C . PHE B 2 50 ? 41.231 103.855 9.730 1.00 21.39 49 PHE B C 1
ATOM 3316 O O . PHE B 2 50 ? 40.138 104.167 9.317 1.00 21.26 49 PHE B O 1
ATOM 3324 N N . VAL B 2 51 ? 41.446 103.206 10.866 1.00 21.85 50 VAL B N 1
ATOM 3325 C CA . VAL B 2 51 ? 40.466 102.522 11.629 1.00 24.03 50 VAL B CA 1
ATOM 3326 C C . VAL B 2 51 ? 39.624 103.518 12.465 1.00 26.79 50 VAL B C 1
ATOM 3327 O O . VAL B 2 51 ? 38.415 103.310 12.601 1.00 27.65 50 VAL B O 1
ATOM 3331 N N . LEU B 2 52 ? 40.235 104.640 12.917 1.00 26.61 51 LEU B N 1
ATOM 3332 C CA . LEU B 2 52 ? 39.547 105.761 13.593 1.00 25.68 51 LEU B CA 1
ATOM 3333 C C . LEU B 2 52 ? 38.573 106.547 12.675 1.00 26.78 51 LEU B C 1
ATOM 3334 O O . LEU B 2 52 ? 37.560 107.057 13.142 1.00 25.95 51 LEU B O 1
ATOM 3339 N N . HIS B 2 53 ? 38.878 106.619 11.373 1.00 27.25 52 HIS B N 1
ATOM 3340 C CA . HIS B 2 53 ? 38.128 107.446 10.425 1.00 28.90 52 HIS B CA 1
ATOM 3341 C C . HIS B 2 53 ? 37.351 106.642 9.375 1.00 28.43 52 HIS B C 1
ATOM 3342 O O . HIS B 2 53 ? 36.886 107.198 8.385 1.00 29.65 52 HIS B O 1
ATOM 3349 N N . CYS B 2 54 ? 37.241 105.342 9.562 1.00 28.38 53 CYS B N 1
ATOM 3350 C CA . CYS B 2 54 ? 36.574 104.494 8.552 1.00 29.66 53 CYS B CA 1
ATOM 3351 C C . CYS B 2 54 ? 35.021 104.542 8.725 1.00 29.84 53 CYS B C 1
ATOM 3352 O O . CYS B 2 54 ? 34.506 104.166 9.783 1.00 29.64 53 CYS B O 1
ATOM 3355 N N . PRO B 2 55 ? 34.303 104.981 7.676 1.00 30.23 54 PRO B N 1
ATOM 3356 C CA . PRO B 2 55 ? 32.834 105.035 7.677 1.00 31.09 54 PRO B CA 1
ATOM 3357 C C . PRO B 2 55 ? 32.243 103.605 7.603 1.00 31.18 54 PRO B C 1
ATOM 3358 O O . PRO B 2 55 ? 32.740 102.732 6.859 1.00 30.24 54 PRO B O 1
ATOM 3362 N N . LEU B 2 56 ? 31.197 103.390 8.379 1.00 31.98 55 LEU B N 1
ATOM 3363 C CA . LEU B 2 56 ? 30.409 102.173 8.293 1.00 33.57 55 LEU B CA 1
ATOM 3364 C C . LEU B 2 56 ? 29.847 101.961 6.882 1.00 34.38 55 LEU B C 1
ATOM 3365 O O . LEU B 2 56 ? 29.632 102.922 6.158 1.00 34.56 55 LEU B O 1
ATOM 3370 N N . PRO B 2 57 ? 29.642 100.706 6.462 1.00 35.66 56 PRO B N 1
ATOM 3371 C CA . PRO B 2 57 ? 29.021 100.574 5.130 1.00 38.41 56 PRO B CA 1
ATOM 3372 C C . PRO B 2 57 ? 27.599 101.204 5.075 1.00 41.58 56 PRO B C 1
ATOM 3373 O O . PRO B 2 57 ? 27.059 101.583 6.118 1.00 42.99 56 PRO B O 1
ATOM 3377 N N . GLU B 2 58 ? 27.027 101.352 3.878 1.00 45.18 57 GLU B N 1
ATOM 3378 C CA . GLU B 2 58 ? 25.607 101.736 3.734 1.00 48.28 57 GLU B CA 1
ATOM 3379 C C . GLU B 2 58 ? 24.675 100.551 3.857 1.00 48.08 57 GLU B C 1
ATOM 3380 O O . GLU B 2 58 ? 23.617 100.671 4.481 1.00 49.99 57 GLU B O 1
#

InterPro domains:
  IPR009868 VirE2 [NF010442] (1-556)
  IPR009868 VirE2 [PF07229] (2-556)

Foldseek 3Di:
DDQQQKKWKDDDDQLDIFIAGNNRDPDQDDLVSLQRTQIWGQDLQGKTATQLVVLVVPDDDPVVLVVDDDPPVVVVVSNVVSVVVQVVVCVVSSHNNRDRQNAADPVADADPVRFHDPVVQWDQGPPAGIDGAGGGTPSCRRNLNRFAFKWKQAPVRGIDGDAAAAPDPQHVHFPVVVLVVVCVVGNNPMWMFGDDSHRMTDTLVLLCLQANCRSRQSVQVSHPHDDDHQAFKWFFPACVPHGATKTFRLLNCCSRPVPPPVNVCQLVLPSQVRMWGADPVRWKTDRLLVCCVPPVVVSVVSCVVSNGDSVSNVDDDVDPPHAQKWFADTRMIGHLVVDDPVRALDQRMWGQDADPVRHGPRMTGRVVVCVVVVNDGDPSNVVSND/DVVDVVDDPVRVVVVVVVVCVVPPDDDD

Radius of gyration: 23.56 Å; Cα contacts (8 Å, |Δi|>4): 695; chains: 2; bounding box: 57×57×57 Å

B-factor: mean 32.3, std 11.68, range [8.89, 73.7]

Secondary structure (DSSP, 8-state):
--TTSEEEEEEEETTEEEEEEGGG-SS---HHHHHHSEEEEE-TTS-EE-HHHHHHTSPP-HHHHH----STHHHHHHHHHHHHHHHHHHHHHT---------B-TTPPPPTTSS--GGGSEEE-SSS-EEE-S--BSSTTTTTTT--SEEEE-TT-BEEEE---TT-TTTT--HHHHHHHHHHHH-TT-EEEEE-TTS-EEEHHHHHHHSTTHHHHHHHHHTT-------SEEEE------PPPEEEEHHHHHHH-TT-HHHHHHHTT--GGGEEEE-TTSSEEE-HHHHHHH-HHHHHHHHHHHT--GGGGG------SS-SEEEE-SSEEE-GGGS-TTT---TTEEEEEE-TTS-EEEEEEEHHHHHHTTPPPPHHHHHH--/-TTTTTS-HHHHHHHHHHHHHHTPPPP-

Solvent-accessible surface area: 22333 Å² total; per-residue (Å²): 173,131,84,5,18,7,0,6,0,108,92,80,38,96,22,108,29,26,14,34,0,54,62,64,36,139,84,177,16,94,128,69,64,4,28,57,7,0,0,0,18,46,32,84,37,1,0,0,5,0,0,6,4,16,4,34,40,32,49,45,56,125,130,32,48,72,126,12,180,88,97,207,78,64,48,110,65,25,78,85,64,19,63,110,34,9,65,139,31,2,80,97,21,49,5,79,0,44,72,16,12,102,63,49,38,158,137,35,161,90,46,231,120,175,113,11,103,77,121,18,61,64,35,116,4,118,95,54,37,132,37,62,6,53,18,41,5,100,70,50,19,34,0,0,2,42,7,2,2,4,0,5,10,5,56,119,19,67,19,76,41,43,34,6,87,85,61,21,94,50,35,124,89,121,2,72,62,20,33,150,46,16,49,122,153,52,28,83,118,12,40,5,0,0,20,5,79,2,0,0,0,2,13,5,117,3,2,36,4,20,91,150,28,16,0,5,92,32,1,2,93,26,7,69,28,150,53,142,211,26,24,34,1,0,0,6,1,5,45,35,138,129,64,120,5,17,8,0,6,0,40,1,0,23,94,15,23,80,120,12,81,1,3,79,11,0,103,111,6,108,31,58,85,28,7,17,0,19,14,150,98,25,32,97,0,14,49,3,30,134,2,63,175,70,29,78,112,32,3,75,108,8,0,118,157,10,22,9,41,84,29,2,4,182,49,99,144,158,138,112,160,19,13,10,1,0,16,13,37,35,5,5,0,39,24,14,65,52,22,56,122,171,90,120,94,116,116,59,13,0,0,0,12,83,62,190,189,39,92,19,54,13,20,2,9,8,14,56,22,28,109,149,87,168,114,163,45,15,80,44,0,42,146,73,71,125,184,104,63,38,56,4,10,18,83,68,0,68,58,2,17,87,2,15,36,52,3,108,119,14,91,73,40,214